Protein AF-A0A838XJR3-F1 (afdb_monomer)

Solvent-accessible surface area (backbone atoms only — not comparable to full-atom values): 23072 Å² total; per-residue (Å²): 114,69,68,62,53,49,51,56,49,50,52,53,49,47,53,49,34,40,74,70,65,77,40,53,71,65,58,50,49,52,52,51,50,51,53,51,59,54,58,69,68,46,88,47,68,71,55,56,51,46,55,52,48,52,51,52,49,51,52,50,52,51,52,55,49,60,77,45,46,90,81,51,55,71,67,56,50,54,53,48,44,55,50,50,34,50,50,31,42,47,50,14,50,56,31,42,75,70,66,37,57,68,63,13,27,53,31,40,28,49,20,41,49,47,43,50,51,38,54,56,49,50,36,62,76,69,67,51,78,92,51,63,43,64,49,20,49,52,42,15,53,53,16,40,50,51,12,68,78,67,59,22,47,53,17,38,33,53,14,32,51,25,54,50,64,22,64,87,57,70,69,74,47,93,85,44,47,69,60,56,49,53,51,51,51,50,53,48,51,54,50,44,56,44,31,20,51,46,55,41,72,66,29,43,51,35,44,51,52,37,52,52,48,55,51,49,49,53,42,60,69,51,31,60,89,53,91,55,67,47,66,56,44,34,34,51,21,18,49,13,28,25,27,27,39,46,10,48,42,52,46,66,42,76,80,71,58,80,84,54,85,65,47,67,21,41,49,62,46,16,49,47,33,22,53,52,9,54,53,41,26,49,50,36,32,50,54,39,48,48,45,50,71,73,67,63,54,78,71,49,64,75,82,46,76,64,52,53,57,39,37,41,67,39,52,54,32,38,48,50,22,51,51,38,37,52,52,38,71,72,46,82,95,61,42,67,67,43,44,51,51,40,50,37,38,54,43,31,40,47,39,29,57,40,42,34,64,48,30,67,46,55,70,59,43,51,52,38,34,51,52,25,19,50,39,38,19,50,49,11,61,75,71,70,36,63,69,40,27,50,50,16,50,51,50,41,53,51,50,54,52,54,53,53,60,71,39,74,80,44,80,68,62,44,55,54,50,54,49,54,54,48,52,52,49,52,52,53,49,51,53,51,52,53,52,52,52,52,51,56,52,52,55,59,51,63,77,73,109

Nearest PDB structures (foldseek):
  6w2v-assembly1_A  TM=3.660E-01  e=8.888E+00  synthetic construct
  7a0g-assembly1_GGG  TM=1.395E-01  e=2.008E+00  Serratia marcescens
  7a0g-assembly1_EEE  TM=1.435E-01  e=2.913E+00  Serratia marcescens
  7p3r-assembly1_D  TM=1.317E-01  e=8.183E+00  Vibrio cholerae O1 biovar El Tor str. N16961

Mean predicted aligned error: 11.03 Å

Secondary structure (DSSP, 8-state):
-HHHHHHHHHHHHHHHHHHTTSS-HHHHHHHHHHHHHHHTTS--HHHHHHHHHHHHHHHHHHHHHHHTGGGS-HHHHHHHHHHHHHHHHHHHHHHHHTT-HHHHHHHHHHHHHHHHHHHHHHHHHHT----HHHHHHHHHHHHHHHHHHHT-HHHHHHHHHHHHHHGGG---HHHHHHHHHHHHHHHHHHHHHHHHHS--HHHHHHHHHHHHHHHHHHHHHHSTTS--SHHHHHHHHHHHHHHHHHHHHHHTTTTT-S--GGGTTHHHHHHHHHHHHHHHHHHHHHHHHHHHHHT---S-----HHHHHHTHHHHHHHHHHHHHHHHHHH--S-HHHHHHHHHHHHHHHHHHHHHHH-TT-HHHHHHHHHHHHHHHHHHHHHTT-HHHHHHHHHHHHHHHHHHHHHGGG-HHHHHHHHHHHHHHHHHHHHHHHHHHHHHHHHHHHHTT-

pLDDT: mean 84.56, std 12.99, range [36.94, 98.19]

InterPro domains:
  IPR018677 Domain of unknown function DUF2157 [PF09925] (16-155)

Structure (mmCIF, N/CA/C/O backbone):
data_AF-A0A838XJR3-F1
#
_entry.id   AF-A0A838XJR3-F1
#
loop_
_atom_site.group_PDB
_atom_site.id
_atom_site.type_symbol
_atom_site.label_atom_id
_atom_site.label_alt_id
_atom_site.label_comp_id
_atom_site.label_asym_id
_atom_site.label_entity_id
_atom_site.label_seq_id
_atom_site.pdbx_PDB_ins_code
_atom_site.Cartn_x
_atom_site.Cartn_y
_atom_site.Cartn_z
_atom_site.occupancy
_atom_site.B_iso_or_equiv
_atom_site.auth_seq_id
_atom_site.auth_comp_id
_atom_site.auth_asym_id
_atom_site.auth_atom_id
_atom_site.pdbx_PDB_model_num
ATOM 1 N N . MET A 1 1 ? -3.666 -11.624 17.899 1.00 36.94 1 MET A N 1
ATOM 2 C CA . MET A 1 1 ? -2.707 -11.436 19.018 1.00 36.94 1 MET A CA 1
ATOM 3 C C . MET A 1 1 ? -3.009 -10.204 19.885 1.00 36.94 1 MET A C 1
ATOM 5 O O . MET A 1 1 ? -2.993 -10.334 21.103 1.00 36.94 1 MET A O 1
ATOM 9 N N . PHE A 1 2 ? -3.306 -9.028 19.306 1.00 38.53 2 PHE A N 1
ATOM 10 C CA . PHE A 1 2 ? -3.607 -7.801 20.072 1.00 38.53 2 PHE A CA 1
ATOM 11 C C . PHE A 1 2 ? -4.893 -7.871 20.916 1.00 38.53 2 PHE A C 1
ATOM 13 O O . PHE A 1 2 ? -4.877 -7.442 22.066 1.00 38.53 2 PHE A O 1
ATOM 20 N N . GLU A 1 3 ? -5.965 -8.481 20.402 1.00 59.50 3 GLU A N 1
ATOM 21 C CA . GLU A 1 3 ? -7.228 -8.657 21.144 1.00 59.50 3 GLU A CA 1
ATOM 22 C C . GLU A 1 3 ? -7.059 -9.477 22.427 1.00 59.50 3 GLU A C 1
ATOM 24 O O . GLU A 1 3 ? -7.607 -9.136 23.470 1.00 59.50 3 GLU A O 1
ATOM 29 N N . THR A 1 4 ? -6.248 -10.534 22.381 1.00 62.38 4 THR A N 1
ATOM 30 C CA . THR A 1 4 ? -6.042 -11.435 23.520 1.00 62.38 4 THR A CA 1
ATOM 31 C C . THR A 1 4 ? -5.264 -10.751 24.646 1.00 62.38 4 THR A C 1
ATOM 33 O O . THR A 1 4 ? -5.582 -10.932 25.820 1.00 62.38 4 THR A O 1
ATOM 36 N N . ARG A 1 5 ? -4.262 -9.926 24.298 1.00 67.56 5 ARG A N 1
ATOM 37 C CA . ARG A 1 5 ? -3.519 -9.107 25.270 1.00 67.56 5 ARG A CA 1
ATOM 38 C C . ARG A 1 5 ? -4.373 -7.974 25.835 1.00 67.56 5 ARG A C 1
ATOM 40 O 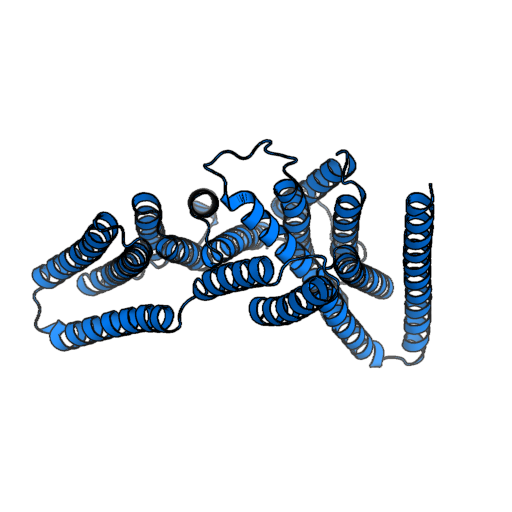O . ARG A 1 5 ? -4.323 -7.745 27.039 1.00 67.56 5 ARG A O 1
ATOM 47 N N . TYR A 1 6 ? -5.164 -7.304 24.996 1.00 77.06 6 TYR A N 1
ATOM 48 C CA . TYR A 1 6 ? -6.111 -6.283 25.446 1.00 77.06 6 TYR A CA 1
ATOM 49 C C . TYR A 1 6 ? -7.143 -6.871 26.413 1.00 77.06 6 TYR A C 1
ATOM 51 O O . TYR A 1 6 ? -7.341 -6.311 27.482 1.00 77.06 6 TYR A O 1
ATOM 59 N N . ARG A 1 7 ? -7.707 -8.048 26.109 1.00 76.69 7 ARG A N 1
ATOM 60 C CA . ARG A 1 7 ? -8.650 -8.755 26.988 1.00 76.69 7 ARG A CA 1
ATOM 61 C C . ARG A 1 7 ? -8.039 -9.102 28.343 1.00 76.69 7 ARG A C 1
ATOM 63 O O . ARG A 1 7 ? -8.648 -8.827 29.365 1.00 76.69 7 ARG A O 1
ATOM 70 N N . LYS A 1 8 ? -6.827 -9.664 28.370 1.00 81.25 8 LYS A N 1
ATOM 71 C CA . LYS A 1 8 ? -6.149 -9.945 29.646 1.00 81.25 8 LYS A CA 1
ATOM 72 C C . LYS A 1 8 ? -5.950 -8.672 30.465 1.00 81.25 8 LYS A C 1
ATOM 74 O O . LYS A 1 8 ? -6.229 -8.667 31.654 1.00 81.25 8 LYS A O 1
ATOM 79 N N . ARG A 1 9 ? -5.509 -7.591 29.817 1.00 84.31 9 ARG A N 1
ATOM 80 C CA . ARG A 1 9 ? -5.273 -6.309 30.485 1.00 84.31 9 ARG A CA 1
ATOM 81 C C . ARG A 1 9 ? -6.567 -5.683 31.007 1.00 84.31 9 ARG A C 1
ATOM 83 O O . ARG A 1 9 ? -6.592 -5.244 32.148 1.00 84.31 9 ARG A O 1
ATOM 90 N N . ILE A 1 10 ? -7.637 -5.701 30.211 1.00 88.25 10 ILE A N 1
ATOM 91 C CA . ILE A 1 10 ? -8.930 -5.132 30.599 1.00 88.25 10 ILE A CA 1
ATOM 92 C C . ILE A 1 10 ? -9.579 -5.931 31.734 1.00 88.25 10 ILE A C 1
ATOM 94 O O . ILE A 1 10 ? -10.237 -5.342 32.578 1.00 88.25 10 ILE A O 1
ATOM 98 N N . GLU A 1 11 ? -9.375 -7.250 31.805 1.00 88.38 11 GLU A N 1
ATOM 99 C CA . GLU A 1 11 ? -9.838 -8.043 32.949 1.00 88.38 11 GLU A CA 1
ATOM 100 C C . GLU A 1 11 ? -9.096 -7.674 34.233 1.00 88.38 11 GLU A C 1
ATOM 102 O O . GLU A 1 11 ? -9.737 -7.510 35.272 1.00 88.38 11 GLU A O 1
ATOM 107 N N . THR A 1 12 ? -7.774 -7.484 34.159 1.00 89.81 12 THR A N 1
ATOM 108 C CA . THR A 1 12 ? -6.981 -6.989 35.292 1.00 89.81 12 THR A CA 1
ATOM 109 C C . THR A 1 12 ? -7.429 -5.589 35.717 1.00 89.81 12 THR A C 1
ATOM 111 O O . THR A 1 12 ? -7.623 -5.348 36.907 1.00 89.81 12 THR A O 1
ATOM 114 N N . ASP A 1 13 ? -7.646 -4.682 34.760 1.00 92.38 13 ASP A N 1
ATOM 115 C CA . ASP A 1 13 ? -8.078 -3.309 35.035 1.00 92.38 13 ASP A CA 1
ATOM 116 C C . ASP A 1 13 ? -9.498 -3.268 35.625 1.00 92.38 13 ASP A C 1
ATOM 118 O O . ASP A 1 13 ? -9.721 -2.576 36.614 1.00 92.38 13 ASP A O 1
ATOM 122 N N . LEU A 1 14 ? -10.442 -4.063 35.104 1.00 92.44 14 LEU A N 1
ATOM 123 C CA . LEU A 1 14 ? -11.803 -4.170 35.646 1.00 92.44 14 LEU A CA 1
ATOM 124 C C . LEU A 1 14 ? -11.811 -4.733 37.072 1.00 92.44 14 LEU A C 1
ATOM 126 O O . LEU A 1 14 ? -12.573 -4.249 37.908 1.00 92.44 14 LEU A O 1
ATOM 130 N N . ALA A 1 15 ? -10.977 -5.735 37.366 1.00 89.69 15 ALA A N 1
ATOM 131 C CA . ALA A 1 15 ? -10.832 -6.268 38.719 1.00 89.69 15 ALA A CA 1
ATOM 132 C C . ALA A 1 15 ? -10.268 -5.210 39.679 1.00 89.69 15 ALA A C 1
ATOM 134 O O . ALA A 1 15 ? -10.821 -5.014 40.760 1.00 89.69 15 ALA A O 1
ATOM 135 N N . ARG A 1 16 ? -9.229 -4.477 39.254 1.00 94.62 16 ARG A N 1
ATOM 136 C CA . ARG A 1 16 ? -8.641 -3.386 40.038 1.00 94.62 16 ARG A CA 1
ATOM 137 C C . ARG A 1 16 ? -9.649 -2.266 40.298 1.00 94.62 16 ARG A C 1
ATOM 139 O O . ARG A 1 16 ? -9.849 -1.900 41.445 1.00 94.62 16 ARG A O 1
ATOM 146 N N . TRP A 1 17 ? -10.330 -1.767 39.267 1.00 95.88 17 TRP A N 1
ATOM 147 C CA . TRP A 1 17 ? -11.297 -0.671 39.402 1.00 95.88 17 TRP A CA 1
ATOM 148 C C . TRP A 1 17 ? -12.512 -1.042 40.253 1.00 95.88 17 TRP A C 1
ATOM 150 O O . TRP A 1 17 ? -13.038 -0.190 40.963 1.00 95.88 17 TRP A O 1
ATOM 160 N N . THR A 1 18 ? -12.941 -2.308 40.212 1.00 94.19 18 THR A N 1
ATOM 161 C CA . THR A 1 18 ? -13.999 -2.801 41.108 1.00 94.19 18 THR A CA 1
ATOM 162 C C . THR A 1 18 ? -13.492 -2.867 42.554 1.00 94.19 18 THR A C 1
ATOM 164 O O . THR A 1 18 ? -14.201 -2.454 43.465 1.00 94.19 18 THR A O 1
ATOM 167 N N . GLY A 1 19 ? -12.257 -3.338 42.774 1.00 88.69 19 GLY A N 1
ATOM 168 C CA . GLY A 1 19 ? -11.631 -3.392 44.102 1.00 88.69 19 GLY A CA 1
ATOM 169 C C . GLY A 1 19 ? -11.331 -2.016 44.711 1.00 88.69 19 GLY A C 1
ATOM 170 O O . GLY A 1 19 ? -11.408 -1.856 45.923 1.00 88.69 19 GLY A O 1
ATOM 171 N N . GLU A 1 20 ? -11.047 -1.016 43.876 1.00 93.31 20 GLU A N 1
ATOM 172 C CA . GLU A 1 20 ? -10.845 0.387 44.269 1.00 93.31 20 GLU A CA 1
ATOM 173 C C . GLU A 1 20 ? -12.168 1.165 44.432 1.00 93.31 20 GLU A C 1
ATOM 175 O O . GLU A 1 20 ? -12.148 2.339 44.791 1.00 93.31 20 GLU A O 1
ATOM 180 N N . GLY A 1 21 ? -13.323 0.545 44.156 1.00 89.00 21 GLY A N 1
ATOM 181 C CA . GLY A 1 21 ? -14.638 1.191 44.252 1.00 89.00 21 GLY A CA 1
ATOM 182 C C . GLY A 1 21 ? -14.925 2.236 43.165 1.00 89.00 21 GLY A C 1
ATOM 183 O O . GLY A 1 21 ? -15.916 2.955 43.257 1.00 89.00 21 GLY A O 1
ATOM 184 N N . LEU A 1 22 ? -14.092 2.317 42.122 1.00 89.31 22 LEU A N 1
ATOM 185 C CA . LEU A 1 22 ? -14.249 3.260 41.007 1.00 89.31 22 LEU A CA 1
ATOM 186 C C . LEU A 1 22 ? -15.432 2.901 40.096 1.00 89.31 22 LEU A C 1
ATOM 188 O O . LEU A 1 22 ? -15.993 3.771 39.434 1.00 89.31 22 LEU A O 1
ATOM 192 N N . ILE A 1 23 ? -15.801 1.618 40.046 1.00 93.75 23 ILE A N 1
ATOM 193 C CA . ILE A 1 23 ? -16.963 1.108 39.310 1.00 93.75 23 ILE A CA 1
ATOM 194 C C . ILE A 1 23 ? -17.694 0.050 40.140 1.00 93.75 23 ILE A C 1
ATOM 196 O O . ILE A 1 23 ? -17.076 -0.696 40.899 1.00 93.75 23 ILE A O 1
ATOM 200 N N . SER A 1 24 ? -19.014 -0.056 39.965 1.00 91.50 24 SER A N 1
ATOM 201 C CA . SER A 1 24 ? -19.802 -1.123 40.588 1.00 91.50 24 SER A CA 1
ATOM 202 C C . SER A 1 24 ? -19.539 -2.479 39.920 1.00 91.50 24 SER A C 1
ATOM 204 O O . SER A 1 24 ? -19.186 -2.560 38.737 1.00 91.50 24 SER A O 1
ATOM 206 N N . ALA A 1 25 ? -19.769 -3.567 40.664 1.00 87.94 25 ALA A N 1
ATOM 207 C CA . ALA A 1 25 ? -19.683 -4.929 40.130 1.00 87.94 25 ALA A CA 1
ATOM 208 C C . ALA A 1 25 ? -20.642 -5.154 38.942 1.00 87.94 25 ALA A C 1
ATOM 210 O O . ALA A 1 25 ? -20.312 -5.883 38.006 1.00 87.94 25 ALA A O 1
ATOM 211 N N . GLU A 1 26 ? -21.791 -4.474 38.950 1.00 88.12 26 GLU A N 1
ATOM 212 C CA . GLU A 1 26 ? -22.778 -4.486 37.869 1.00 88.12 26 GLU A CA 1
ATOM 213 C C . GLU A 1 26 ? -22.238 -3.817 36.593 1.00 88.12 26 GLU A C 1
ATOM 215 O O . GLU A 1 26 ? -22.240 -4.433 35.526 1.00 88.12 26 GLU A O 1
ATOM 220 N N . THR A 1 27 ? -21.660 -2.615 36.701 1.00 86.38 27 THR A N 1
ATOM 221 C CA . THR A 1 27 ? -21.024 -1.913 35.571 1.00 86.38 27 THR A CA 1
ATOM 222 C C . THR A 1 27 ? -19.849 -2.711 35.004 1.00 86.38 27 THR A C 1
ATOM 224 O O . THR A 1 27 ? -19.691 -2.817 33.786 1.00 86.38 27 THR A O 1
ATOM 227 N N . ALA A 1 28 ? -19.048 -3.341 35.868 1.00 88.81 28 ALA A N 1
ATOM 228 C CA . ALA A 1 28 ? -17.984 -4.241 35.437 1.00 88.81 28 ALA A CA 1
ATOM 229 C C . ALA A 1 28 ? -18.536 -5.473 34.692 1.00 88.81 28 ALA A C 1
ATOM 231 O O . ALA A 1 28 ? -17.913 -5.955 33.745 1.00 88.81 28 ALA A O 1
ATOM 232 N N . GLY A 1 29 ? -19.704 -5.986 35.091 1.00 86.75 29 GLY A N 1
ATOM 233 C CA . GLY A 1 29 ? -20.430 -7.046 34.386 1.00 86.75 29 GLY A CA 1
ATOM 234 C C . GLY A 1 29 ? -20.881 -6.625 32.984 1.00 86.75 29 GLY A C 1
ATOM 235 O O . GLY A 1 29 ? -20.606 -7.334 32.015 1.00 86.75 29 GLY A O 1
ATOM 236 N N . LEU A 1 30 ? -21.485 -5.440 32.857 1.00 86.06 30 LEU A N 1
ATOM 237 C CA . LEU A 1 30 ? -21.932 -4.882 31.574 1.00 86.06 30 LEU A CA 1
ATOM 238 C C . LEU A 1 30 ? -20.766 -4.641 30.605 1.00 86.06 30 LEU A C 1
ATOM 240 O O . LEU A 1 30 ? -20.852 -5.001 29.432 1.00 86.06 30 LEU A O 1
ATOM 244 N N . LEU A 1 31 ? -19.644 -4.105 31.095 1.00 85.38 31 LEU A N 1
ATOM 245 C CA . LEU A 1 31 ? -18.438 -3.902 30.287 1.00 85.38 31 LEU A CA 1
ATOM 246 C C . LEU A 1 31 ? -17.822 -5.231 29.829 1.00 85.38 31 LEU A C 1
ATOM 248 O O . LEU A 1 31 ? -17.419 -5.348 28.672 1.00 85.38 31 LEU A O 1
ATOM 252 N N . ARG A 1 32 ? -17.793 -6.264 30.687 1.00 85.94 32 ARG A N 1
ATOM 253 C CA . ARG A 1 32 ? -17.366 -7.615 30.270 1.00 85.94 32 ARG A CA 1
ATOM 254 C C . ARG A 1 32 ? -18.269 -8.172 29.173 1.00 85.94 32 ARG A C 1
ATOM 256 O O . ARG A 1 32 ? -17.753 -8.754 28.220 1.00 85.94 32 ARG A O 1
ATOM 263 N N . ALA A 1 33 ? -19.582 -7.980 29.287 1.00 81.25 33 ALA A N 1
ATOM 264 C CA . ALA A 1 33 ? -20.545 -8.427 28.287 1.00 81.25 33 ALA A CA 1
ATOM 265 C C . ALA A 1 33 ? -20.381 -7.686 26.945 1.00 81.25 33 ALA A C 1
ATOM 267 O O . ALA A 1 33 ? -20.348 -8.340 25.905 1.00 81.25 33 ALA A O 1
ATOM 268 N N . ASP A 1 34 ? -20.187 -6.362 26.949 1.00 80.75 34 ASP A N 1
ATOM 269 C CA . ASP A 1 34 ? -19.906 -5.573 25.735 1.00 80.75 34 ASP A CA 1
ATOM 270 C C . ASP A 1 34 ? -18.593 -6.016 25.067 1.00 80.75 34 ASP A C 1
ATOM 272 O O . ASP A 1 34 ? -18.556 -6.286 23.866 1.00 80.75 34 ASP A O 1
ATOM 276 N N . ILE A 1 35 ? -17.521 -6.200 25.845 1.00 77.81 35 ILE A N 1
ATOM 277 C CA . ILE A 1 35 ? -16.223 -6.658 25.327 1.00 77.81 35 ILE A CA 1
ATOM 278 C C . ILE A 1 35 ? -16.320 -8.089 24.780 1.00 77.81 35 ILE A C 1
ATOM 280 O O . ILE A 1 35 ? -15.753 -8.384 23.727 1.00 77.81 35 ILE A O 1
ATOM 284 N N . ALA A 1 36 ? -17.049 -8.987 25.448 1.00 69.62 36 ALA A N 1
ATOM 285 C CA . ALA A 1 36 ? -17.300 -10.341 24.955 1.00 69.62 36 ALA A CA 1
ATOM 286 C C . ALA A 1 36 ? -18.170 -10.349 23.682 1.00 69.62 36 ALA A C 1
ATOM 288 O O . ALA A 1 36 ? -17.902 -11.125 22.757 1.00 69.62 36 ALA A O 1
ATOM 289 N N . GLY A 1 37 ? -19.158 -9.454 23.599 1.00 62.47 37 GLY A N 1
ATOM 290 C CA . GLY A 1 37 ? -19.988 -9.234 22.413 1.00 62.47 37 GLY A CA 1
ATOM 291 C C . GLY A 1 37 ? -19.192 -8.693 21.222 1.00 62.47 37 GLY A C 1
ATOM 292 O O . GLY A 1 37 ? -19.398 -9.121 20.088 1.00 62.47 37 GLY A O 1
ATOM 293 N N . ARG A 1 38 ? -18.208 -7.821 21.467 1.00 59.06 38 ARG A N 1
ATOM 294 C CA . ARG A 1 38 ? -17.286 -7.319 20.433 1.00 59.06 38 ARG A CA 1
ATOM 295 C C . ARG A 1 38 ? -16.238 -8.355 20.024 1.00 59.06 38 ARG A C 1
ATOM 297 O O . ARG A 1 38 ? -15.957 -8.487 18.840 1.00 59.06 38 ARG A O 1
ATOM 304 N N . ALA A 1 39 ? -15.720 -9.149 20.962 1.00 52.44 39 ALA A N 1
ATOM 305 C CA . ALA A 1 39 ? -14.754 -10.216 20.675 1.00 52.44 39 ALA A CA 1
ATOM 306 C C . ALA A 1 39 ? -15.364 -11.367 19.850 1.00 52.44 39 ALA A C 1
ATOM 308 O O . ALA A 1 39 ? -14.683 -11.999 19.046 1.00 52.44 39 ALA A O 1
ATOM 309 N N . THR A 1 40 ? -16.669 -11.624 19.987 1.00 48.75 40 THR A N 1
ATOM 310 C CA . THR A 1 40 ? -17.400 -12.583 19.135 1.00 48.75 40 THR A CA 1
ATOM 311 C C . THR A 1 40 ? -17.697 -12.058 17.723 1.00 48.75 40 THR A C 1
ATOM 313 O O . THR A 1 40 ? -18.228 -12.818 16.901 1.00 48.75 40 THR A O 1
ATOM 316 N N . ALA A 1 41 ? -17.329 -10.803 17.425 1.00 47.53 41 ALA A N 1
ATOM 317 C CA . ALA A 1 41 ? -17.289 -10.222 16.082 1.00 47.53 41 ALA A CA 1
ATOM 318 C C . ALA A 1 41 ? -15.912 -10.364 15.396 1.00 47.53 41 ALA A C 1
ATOM 320 O O . ALA A 1 41 ? -15.783 -10.029 14.217 1.00 47.53 41 ALA A O 1
ATOM 321 N N . GLY A 1 42 ? -14.898 -10.904 16.088 1.00 51.16 42 GLY A N 1
ATOM 322 C CA . GLY A 1 42 ? -13.705 -11.454 15.446 1.00 51.16 42 GLY A CA 1
ATOM 323 C C . GLY A 1 42 ? -14.091 -12.614 14.523 1.00 51.16 42 GLY A C 1
ATOM 324 O O . GLY A 1 42 ? -15.035 -13.351 14.813 1.00 51.16 42 GLY A O 1
ATOM 325 N N . MET A 1 43 ? -13.399 -12.747 13.386 1.00 52.12 43 MET A N 1
ATOM 326 C CA . MET A 1 43 ? -13.689 -13.737 12.338 1.00 52.12 43 MET A CA 1
ATOM 327 C C . MET A 1 43 ? -13.892 -15.130 12.950 1.00 52.12 43 MET A C 1
ATOM 329 O O . MET A 1 43 ? -12.942 -15.778 13.386 1.00 52.12 43 MET A O 1
ATOM 333 N N . ARG A 1 44 ? -15.154 -15.567 13.039 1.00 63.12 44 ARG A N 1
ATOM 334 C CA . ARG A 1 44 ? -15.515 -16.836 13.677 1.00 63.12 44 ARG A CA 1
ATOM 335 C C . ARG A 1 44 ? -14.869 -17.951 12.857 1.00 63.12 44 ARG A C 1
ATOM 337 O O . ARG A 1 44 ? -15.011 -17.948 11.646 1.00 63.12 44 ARG A O 1
ATOM 344 N N . VAL A 1 45 ? -14.188 -18.915 13.470 1.00 60.34 45 VAL A N 1
ATOM 345 C CA . VAL A 1 45 ? -13.607 -20.073 12.752 1.00 60.34 45 VAL A CA 1
ATOM 346 C C . VAL A 1 45 ? -14.593 -20.719 11.749 1.00 60.34 45 VAL A C 1
ATOM 348 O O . VAL A 1 45 ? -14.186 -20.954 10.614 1.00 60.34 45 VAL A O 1
ATOM 351 N N . PRO A 1 46 ? -15.900 -20.879 12.060 1.00 69.00 46 PRO A N 1
ATOM 352 C CA . PRO A 1 46 ? -16.913 -21.299 11.082 1.00 69.00 46 PRO A CA 1
ATOM 353 C C . PRO A 1 46 ? -17.004 -20.438 9.813 1.00 69.00 46 PRO A C 1
ATOM 355 O O . PRO A 1 46 ? -17.333 -20.934 8.746 1.00 69.00 46 PRO A O 1
ATOM 358 N N . MET A 1 47 ? -16.713 -19.145 9.919 1.00 60.66 47 MET A N 1
ATOM 359 C CA . MET A 1 47 ? -16.693 -18.176 8.825 1.00 60.66 47 MET A CA 1
ATOM 360 C C . MET A 1 47 ? -15.512 -18.420 7.878 1.00 60.66 47 MET A C 1
ATOM 362 O O . MET A 1 47 ? -15.687 -18.415 6.662 1.00 60.66 47 MET A O 1
ATOM 366 N N . LEU A 1 48 ? -14.325 -18.680 8.442 1.00 64.81 48 LEU A N 1
ATOM 367 C CA . LEU A 1 48 ? -13.129 -19.038 7.677 1.00 64.81 48 LEU A CA 1
ATOM 368 C C . LEU A 1 48 ? -13.317 -20.400 6.998 1.00 64.81 48 LEU A C 1
ATOM 370 O O . LEU A 1 48 ? -13.065 -20.538 5.807 1.00 64.81 48 LEU A O 1
ATOM 374 N N . LEU A 1 49 ? -13.842 -21.378 7.742 1.00 72.12 49 LEU A N 1
ATOM 375 C CA . LEU A 1 49 ? -14.195 -22.696 7.216 1.00 72.12 49 LEU A CA 1
ATOM 376 C C . LEU A 1 49 ? -15.282 -22.609 6.139 1.00 72.12 49 LEU A C 1
ATOM 378 O O . LEU A 1 49 ? -15.218 -23.345 5.165 1.00 72.12 49 LEU A O 1
ATOM 382 N N . GLY A 1 50 ? -16.235 -21.683 6.268 1.00 70.19 50 GLY A N 1
ATOM 383 C CA . GLY A 1 50 ? -17.235 -21.401 5.242 1.00 70.19 50 GLY A CA 1
ATOM 384 C C . GLY A 1 50 ? -16.615 -20.850 3.958 1.00 70.19 50 GLY A C 1
ATOM 385 O O . GLY A 1 50 ? -16.919 -21.349 2.880 1.00 70.19 50 GLY A O 1
ATOM 386 N N . ALA A 1 51 ? -15.705 -19.875 4.056 1.00 66.00 51 ALA A N 1
ATOM 387 C CA . ALA A 1 51 ? -14.988 -19.342 2.894 1.00 66.00 51 ALA A CA 1
ATOM 388 C C . ALA A 1 51 ? -14.116 -20.413 2.211 1.00 66.00 51 ALA A C 1
ATOM 390 O O . ALA A 1 51 ? -14.151 -20.550 0.991 1.00 66.00 51 ALA A O 1
ATOM 391 N N . ILE A 1 52 ? -13.393 -21.218 2.995 1.00 72.25 52 ILE A N 1
ATOM 392 C CA . ILE A 1 52 ? -12.608 -22.356 2.492 1.00 72.25 52 ILE A CA 1
ATOM 393 C C . ILE A 1 52 ? -13.525 -23.409 1.851 1.00 72.25 52 ILE A C 1
ATOM 395 O O . ILE A 1 52 ? -13.231 -23.907 0.769 1.00 72.25 52 ILE A O 1
ATOM 399 N N . GLY A 1 53 ? -14.663 -23.716 2.475 1.00 77.19 53 GLY A N 1
ATOM 400 C CA . GLY A 1 53 ? -15.654 -24.652 1.947 1.00 77.19 53 GLY A CA 1
ATOM 401 C C . GLY A 1 53 ? -16.234 -24.198 0.609 1.00 77.19 53 GLY A C 1
ATOM 402 O O . GLY A 1 53 ? -16.410 -25.014 -0.289 1.00 77.19 53 GLY A O 1
ATOM 403 N N . VAL A 1 54 ? -16.456 -22.893 0.434 1.00 71.38 54 VAL A N 1
ATOM 404 C CA . VAL A 1 54 ? -16.880 -22.302 -0.843 1.00 71.38 54 VAL A CA 1
ATOM 405 C C . VAL A 1 54 ? -15.804 -22.464 -1.924 1.00 71.38 54 VAL A C 1
ATOM 407 O O . VAL A 1 54 ? -16.139 -22.790 -3.061 1.00 71.38 54 VAL A O 1
ATOM 410 N N . ILE A 1 55 ? -14.520 -22.311 -1.578 1.00 69.06 55 ILE A N 1
ATOM 411 C CA . ILE A 1 55 ? -13.405 -22.576 -2.502 1.00 69.06 55 ILE A CA 1
ATOM 412 C C . ILE A 1 55 ? -13.375 -24.059 -2.895 1.00 69.06 55 ILE A C 1
ATOM 414 O O . ILE A 1 55 ? -13.316 -24.370 -4.081 1.00 69.06 55 ILE A O 1
ATOM 418 N N . PHE A 1 56 ? -13.480 -24.985 -1.937 1.00 77.69 56 PHE A N 1
ATOM 419 C CA . PHE A 1 56 ? -13.525 -26.417 -2.252 1.00 77.69 56 PHE A CA 1
ATOM 420 C C . PHE A 1 56 ? -14.743 -26.803 -3.094 1.00 77.69 56 PHE A C 1
ATOM 422 O O . PHE A 1 56 ? -14.617 -27.628 -3.996 1.00 77.69 56 PHE A O 1
ATOM 429 N N . LEU A 1 57 ? -15.904 -26.189 -2.851 1.00 74.81 57 LEU A N 1
ATOM 430 C CA . LEU A 1 57 ? -17.097 -26.408 -3.664 1.00 74.81 57 LEU A CA 1
ATOM 431 C C . LEU A 1 57 ? -16.897 -25.899 -5.100 1.00 74.81 57 LEU A C 1
ATOM 433 O O . LEU A 1 57 ? -17.224 -26.623 -6.037 1.00 74.81 57 LEU A O 1
ATOM 437 N N . ALA A 1 58 ? -16.307 -24.708 -5.285 1.00 68.94 58 ALA A N 1
ATOM 438 C CA . ALA A 1 58 ? -15.903 -24.219 -6.609 1.00 68.94 58 ALA A CA 1
ATOM 439 C C . ALA A 1 58 ? -14.973 -25.215 -7.313 1.00 68.94 58 ALA A C 1
ATOM 441 O O . ALA A 1 58 ? -15.230 -25.588 -8.456 1.00 68.94 58 ALA A O 1
ATOM 442 N N . LEU A 1 59 ? -13.919 -25.667 -6.625 1.00 73.12 59 LEU A N 1
ATOM 443 C CA . LEU A 1 59 ? -12.949 -26.616 -7.174 1.00 73.12 59 LEU A CA 1
ATOM 444 C C . LEU A 1 59 ? -13.601 -27.955 -7.540 1.00 73.12 59 LEU A C 1
ATOM 446 O O . LEU A 1 59 ? -13.299 -28.507 -8.592 1.00 73.12 59 LEU A O 1
ATOM 450 N N . SER A 1 60 ? -14.510 -28.469 -6.709 1.00 76.81 60 SER A N 1
ATOM 451 C CA . SER A 1 60 ? -15.235 -29.714 -6.977 1.00 76.81 60 SER A CA 1
ATOM 452 C C . SER A 1 60 ? -16.128 -29.603 -8.214 1.00 76.81 60 SER A C 1
ATOM 454 O O . SER A 1 60 ? -16.089 -30.486 -9.070 1.00 76.81 60 SER A O 1
ATOM 456 N N . ILE A 1 61 ? -16.883 -28.505 -8.349 1.00 73.31 61 ILE A N 1
ATOM 457 C CA . ILE A 1 61 ? -17.710 -28.247 -9.536 1.00 73.31 61 ILE A CA 1
ATOM 458 C C . ILE A 1 61 ? -16.822 -28.139 -10.781 1.00 73.31 61 ILE A C 1
ATOM 460 O O . ILE A 1 61 ? -17.122 -28.761 -11.798 1.00 73.31 61 ILE A O 1
ATOM 464 N N . ALA A 1 62 ? -15.710 -27.403 -10.695 1.00 71.56 62 ALA A N 1
ATOM 465 C CA . ALA A 1 62 ? -14.762 -27.268 -11.796 1.00 71.56 62 ALA A CA 1
ATOM 466 C C . ALA A 1 62 ? -14.173 -28.626 -12.212 1.00 71.56 62 ALA A C 1
ATOM 468 O O . ALA A 1 62 ? -14.143 -28.933 -13.401 1.00 71.56 62 ALA A O 1
ATOM 469 N N . ALA A 1 63 ? -13.778 -29.468 -11.252 1.00 75.56 63 ALA A N 1
ATOM 470 C CA . ALA A 1 63 ? -13.257 -30.807 -11.517 1.00 75.56 63 ALA A CA 1
ATOM 471 C C . ALA A 1 63 ? -14.306 -31.728 -12.165 1.00 75.56 63 ALA A C 1
ATOM 473 O O . ALA A 1 63 ? -13.989 -32.447 -13.110 1.00 75.56 63 ALA A O 1
ATOM 474 N N . PHE A 1 64 ? -15.563 -31.679 -11.712 1.00 75.19 64 PHE A N 1
ATOM 475 C CA . PHE A 1 64 ? -16.659 -32.440 -12.320 1.00 75.19 64 PHE A CA 1
ATOM 476 C C . PHE A 1 64 ? -16.930 -32.002 -13.767 1.00 75.19 64 PHE A C 1
ATOM 478 O O . PHE A 1 64 ? -17.089 -32.843 -14.652 1.00 75.19 64 PHE A O 1
ATOM 485 N N . VAL A 1 65 ? -16.955 -30.690 -14.023 1.00 77.12 65 VAL A N 1
ATOM 486 C CA . VAL A 1 65 ? -17.115 -30.141 -15.378 1.00 77.12 65 VAL A CA 1
ATOM 487 C C . VAL A 1 65 ? -15.934 -30.532 -16.264 1.00 77.12 65 VAL A C 1
ATOM 489 O O . VAL A 1 65 ? -16.150 -30.948 -17.399 1.00 77.12 65 VAL A O 1
ATOM 492 N N . ALA A 1 66 ? -14.707 -30.456 -15.743 1.00 76.62 66 ALA A N 1
ATOM 493 C CA . ALA A 1 66 ? -13.500 -30.856 -16.459 1.00 76.62 66 ALA A CA 1
ATOM 494 C C . ALA A 1 66 ? -13.525 -32.346 -16.842 1.00 76.62 66 ALA A C 1
ATOM 496 O O . ALA A 1 66 ? -13.206 -32.687 -17.976 1.00 76.62 66 ALA A O 1
ATOM 497 N N . ALA A 1 67 ? -13.984 -33.226 -15.946 1.00 83.00 67 ALA A N 1
ATOM 498 C CA . ALA A 1 67 ? -14.102 -34.661 -16.219 1.00 83.00 67 ALA A CA 1
ATOM 499 C C . ALA A 1 67 ? -15.119 -34.998 -17.326 1.00 83.00 67 ALA A C 1
ATOM 501 O O . ALA A 1 67 ? -14.993 -36.025 -17.984 1.00 83.00 67 ALA A O 1
ATOM 502 N N . ASN A 1 68 ? -16.121 -34.141 -17.542 1.00 85.25 68 ASN A N 1
ATOM 503 C CA . ASN A 1 68 ? -17.149 -34.325 -18.570 1.00 85.25 68 ASN A CA 1
ATOM 504 C C . ASN A 1 68 ? -16.940 -33.407 -19.785 1.00 85.25 68 ASN A C 1
ATOM 506 O O . ASN A 1 68 ? -17.815 -33.311 -20.645 1.00 85.25 68 ASN A O 1
ATOM 510 N N . TRP A 1 69 ? -15.806 -32.706 -19.862 1.00 84.62 69 TRP A N 1
ATOM 511 C CA . TRP A 1 69 ? -15.620 -31.573 -20.765 1.00 84.62 69 TRP A CA 1
ATOM 512 C C . TRP A 1 69 ? -15.783 -31.933 -22.241 1.00 84.62 69 TRP A C 1
ATOM 514 O O . TRP A 1 69 ? -16.413 -31.181 -22.988 1.00 84.62 69 TRP A O 1
ATOM 524 N N . ASP A 1 70 ? -15.264 -33.082 -22.664 1.00 84.94 70 ASP A N 1
ATOM 525 C CA . ASP A 1 70 ? -15.297 -33.504 -24.068 1.00 84.94 70 ASP A CA 1
ATOM 526 C C . ASP A 1 70 ? -16.716 -33.842 -24.547 1.00 84.94 70 ASP A C 1
ATOM 528 O O . ASP A 1 70 ? -17.038 -33.654 -25.719 1.00 84.94 70 ASP A O 1
ATOM 532 N N . GLY A 1 71 ? -17.601 -34.256 -23.633 1.00 86.81 71 GLY A N 1
ATOM 533 C CA . GLY A 1 71 ? -18.987 -34.614 -23.941 1.00 86.81 71 GLY A CA 1
ATOM 534 C C . GLY A 1 71 ? -19.952 -33.430 -24.067 1.00 86.81 71 GLY A C 1
ATOM 535 O O . GLY A 1 71 ? -21.099 -33.625 -24.467 1.00 86.81 71 GLY A O 1
ATOM 536 N N . ILE A 1 72 ? -19.538 -32.203 -23.722 1.00 87.12 72 ILE A N 1
ATOM 537 C CA . ILE A 1 72 ? -20.438 -31.038 -23.671 1.00 87.12 72 ILE A CA 1
ATOM 538 C C . ILE A 1 72 ? -20.331 -30.218 -24.974 1.00 87.12 72 ILE A C 1
ATOM 540 O O . ILE A 1 72 ? -19.253 -29.703 -25.290 1.00 87.12 72 ILE A O 1
ATOM 544 N N . PRO A 1 73 ? -21.436 -30.000 -25.718 1.00 92.00 73 PRO A N 1
ATOM 545 C CA . PRO A 1 73 ? -21.431 -29.144 -26.904 1.00 92.00 73 PRO A CA 1
ATOM 546 C C . PRO A 1 73 ? -21.001 -27.703 -26.595 1.00 92.00 73 PRO A C 1
ATOM 548 O O . PRO A 1 73 ? -21.323 -27.155 -25.541 1.00 92.00 73 PRO A O 1
ATOM 551 N N . ARG A 1 74 ? -20.344 -27.038 -27.555 1.00 90.38 74 ARG A N 1
ATOM 552 C CA . ARG A 1 74 ? -19.807 -25.667 -27.407 1.00 90.38 74 ARG A CA 1
ATOM 553 C C . ARG A 1 74 ? -20.828 -24.663 -26.853 1.00 90.38 74 ARG A C 1
ATOM 555 O O . ARG A 1 74 ? -20.524 -23.937 -25.910 1.00 90.38 74 ARG A O 1
ATOM 562 N N . VAL A 1 75 ? -22.036 -24.633 -27.420 1.00 93.31 75 VAL A N 1
ATOM 563 C CA . VAL A 1 75 ? -23.106 -23.712 -26.991 1.00 93.31 75 VAL A CA 1
ATOM 564 C C . VAL A 1 75 ? -23.548 -24.017 -25.559 1.00 93.31 75 VAL A C 1
ATOM 566 O O . VAL A 1 75 ? -23.739 -23.093 -24.775 1.00 93.31 75 VAL A O 1
ATOM 569 N N . ALA A 1 76 ? -23.638 -25.297 -25.186 1.00 91.12 76 ALA A N 1
ATOM 570 C CA . ALA A 1 76 ? -23.991 -25.702 -23.829 1.00 91.12 76 ALA A CA 1
ATOM 571 C C . ALA A 1 76 ? -22.911 -25.295 -22.812 1.00 91.12 76 ALA A C 1
ATOM 573 O O . ALA A 1 76 ? -23.258 -24.812 -21.736 1.00 91.12 76 ALA A O 1
ATOM 574 N N . LYS A 1 77 ? -21.617 -25.393 -23.166 1.00 90.44 77 LYS A N 1
ATOM 575 C CA . LYS A 1 77 ? -20.515 -24.866 -22.337 1.00 90.44 77 LYS A CA 1
ATOM 576 C C . LYS A 1 77 ? -20.682 -23.365 -22.093 1.00 90.44 77 LYS A C 1
ATOM 578 O O . LYS A 1 77 ? -20.647 -22.922 -20.949 1.00 90.44 77 LYS A O 1
ATOM 583 N N . LEU A 1 78 ? -20.915 -22.592 -23.156 1.00 92.62 78 LEU A N 1
ATOM 584 C CA . LEU A 1 78 ? -21.058 -21.137 -23.068 1.00 92.62 78 LEU A CA 1
ATOM 585 C C . LEU A 1 78 ? -22.291 -20.720 -22.249 1.00 92.62 78 LEU A C 1
ATOM 587 O O . LEU A 1 78 ? -22.181 -19.894 -21.345 1.00 92.62 78 LEU A O 1
ATOM 591 N N . VAL A 1 79 ? -23.452 -21.321 -22.523 1.00 94.44 79 VAL A N 1
ATOM 592 C CA . VAL A 1 79 ? -24.687 -21.078 -21.760 1.00 94.44 79 VAL A CA 1
ATOM 593 C C . VAL A 1 79 ? -24.504 -21.471 -20.295 1.00 94.44 79 VAL A C 1
ATOM 595 O O . VAL A 1 79 ? -24.925 -20.727 -19.414 1.00 94.44 79 VAL A O 1
ATOM 598 N N . GLY A 1 80 ? -23.829 -22.591 -20.021 1.00 91.12 80 GLY A N 1
ATOM 599 C CA . GLY A 1 80 ? -23.513 -23.038 -18.666 1.00 91.12 80 GLY A CA 1
ATOM 600 C C . GLY A 1 80 ? -22.652 -22.038 -17.892 1.00 91.12 80 GLY A C 1
ATOM 601 O O . GLY A 1 80 ? -22.954 -21.755 -16.735 1.00 91.12 80 GLY A O 1
ATOM 602 N N . ILE A 1 81 ? -21.639 -21.444 -18.534 1.00 91.56 81 ILE A N 1
ATOM 603 C CA . ILE A 1 81 ? -20.803 -20.394 -17.928 1.00 91.56 81 ILE A CA 1
ATOM 604 C C . ILE A 1 81 ? -21.658 -19.177 -17.548 1.00 91.56 81 ILE A C 1
ATOM 606 O O . ILE A 1 81 ? -21.639 -18.752 -16.392 1.00 91.56 81 ILE A O 1
ATOM 610 N N . PHE A 1 82 ? -22.453 -18.642 -18.481 1.00 94.31 82 PHE A N 1
ATOM 611 C CA . PHE A 1 82 ? -23.316 -17.490 -18.196 1.00 94.31 82 PHE A CA 1
ATOM 612 C C . PHE A 1 82 ? -24.367 -17.799 -17.124 1.00 94.31 82 PHE A C 1
ATOM 614 O O . PHE A 1 82 ? -24.585 -16.985 -16.225 1.00 94.31 82 PHE A O 1
ATOM 621 N N . ALA A 1 83 ? -24.979 -18.985 -17.173 1.00 95.19 83 ALA A N 1
ATOM 622 C CA . ALA A 1 83 ? -25.947 -19.430 -16.178 1.00 95.19 83 ALA A CA 1
ATOM 623 C C . ALA A 1 83 ? -25.313 -19.556 -14.785 1.00 95.19 83 ALA A C 1
ATOM 625 O O . ALA A 1 83 ? -25.916 -19.121 -13.807 1.00 95.19 83 ALA A O 1
ATOM 626 N N . ALA A 1 84 ? -24.090 -20.084 -14.682 1.00 91.50 84 ALA A N 1
ATOM 627 C CA . ALA A 1 84 ? -23.367 -20.189 -13.417 1.00 91.50 84 ALA A CA 1
ATOM 628 C C . ALA A 1 84 ? -23.042 -18.808 -12.826 1.00 91.50 84 ALA A C 1
ATOM 630 O O . ALA A 1 84 ? -23.276 -18.579 -11.637 1.00 91.50 84 ALA A O 1
ATOM 631 N N . ILE A 1 85 ? -22.569 -17.867 -13.652 1.00 93.19 85 ILE A N 1
ATOM 632 C CA . ILE A 1 85 ? -22.291 -16.486 -13.228 1.00 93.19 85 ILE A CA 1
ATOM 633 C C . ILE A 1 85 ? -23.578 -15.807 -12.737 1.00 93.19 85 ILE A C 1
ATOM 635 O O . ILE A 1 85 ? -23.593 -15.230 -11.644 1.00 93.19 85 ILE A O 1
ATOM 639 N N . ALA A 1 86 ? -24.664 -15.915 -13.511 1.00 95.94 86 ALA A N 1
ATOM 640 C CA . ALA A 1 86 ? -25.962 -15.336 -13.177 1.00 95.94 86 ALA A CA 1
ATOM 641 C C . ALA A 1 86 ? -26.559 -15.955 -11.905 1.00 95.94 86 ALA A C 1
ATOM 643 O O . ALA A 1 86 ? -27.037 -15.227 -11.037 1.00 95.94 86 ALA A O 1
ATOM 644 N N . ALA A 1 87 ? -26.484 -17.279 -11.747 1.00 96.00 87 ALA A N 1
ATOM 645 C CA . ALA A 1 87 ? -26.959 -17.976 -10.556 1.00 96.00 87 ALA A CA 1
ATOM 646 C C . ALA A 1 87 ? -26.163 -17.574 -9.306 1.00 96.00 87 ALA A C 1
ATOM 648 O O . ALA A 1 87 ? -26.754 -17.331 -8.254 1.00 96.00 87 ALA A O 1
ATOM 649 N N . ALA A 1 88 ? -24.838 -17.443 -9.417 1.00 93.44 88 ALA A N 1
ATOM 650 C CA . ALA A 1 88 ? -23.988 -17.030 -8.307 1.00 93.44 88 ALA A CA 1
ATOM 651 C C . ALA A 1 88 ? -24.269 -15.576 -7.872 1.00 93.44 88 ALA A C 1
ATOM 653 O O . ALA A 1 88 ? -24.447 -15.316 -6.679 1.00 93.44 88 ALA A O 1
ATOM 654 N N . HIS A 1 89 ? -24.401 -14.641 -8.822 1.00 94.19 89 HIS A N 1
ATOM 655 C CA . HIS A 1 89 ? -24.797 -13.255 -8.524 1.00 94.19 89 HIS A CA 1
ATOM 656 C C . HIS A 1 89 ? -26.241 -13.173 -7.999 1.00 94.19 89 HIS A C 1
ATOM 658 O O . HIS A 1 89 ? -26.521 -12.422 -7.064 1.00 94.19 89 HIS A O 1
ATOM 664 N N . GLY A 1 90 ? -27.155 -13.982 -8.541 1.00 96.44 90 GLY A N 1
ATOM 665 C CA . GLY A 1 90 ? -28.537 -14.087 -8.075 1.00 96.44 90 GLY A CA 1
ATOM 666 C C . GLY A 1 90 ? -28.624 -14.579 -6.630 1.00 96.44 90 GLY A C 1
ATOM 667 O O . GLY A 1 90 ? -29.341 -13.989 -5.822 1.00 96.44 90 GLY A O 1
ATOM 668 N N . LEU A 1 91 ? -27.835 -15.594 -6.263 1.00 95.00 91 LEU A N 1
ATOM 669 C CA . LEU A 1 91 ? -27.721 -16.068 -4.883 1.00 95.00 91 LEU A CA 1
ATOM 670 C C . LEU A 1 91 ? -27.204 -14.962 -3.954 1.00 95.00 91 LEU A C 1
ATOM 672 O O . LEU A 1 91 ? -27.768 -14.762 -2.876 1.00 95.00 91 LEU A O 1
ATOM 676 N N . ALA A 1 92 ? -26.181 -14.213 -4.376 1.00 94.94 92 ALA A N 1
ATOM 677 C CA . ALA A 1 92 ? -25.684 -13.064 -3.621 1.00 94.94 92 ALA A CA 1
ATOM 678 C C . ALA A 1 92 ? -26.783 -12.006 -3.411 1.00 94.94 92 ALA A C 1
ATOM 680 O O . ALA A 1 92 ? -26.978 -11.533 -2.289 1.00 94.94 92 ALA A O 1
ATOM 681 N N . GLY A 1 93 ? -27.572 -11.712 -4.451 1.00 95.75 93 GLY A N 1
ATOM 682 C CA . GLY A 1 93 ? -28.725 -10.810 -4.389 1.00 95.75 93 GLY A CA 1
ATOM 683 C C . GLY A 1 93 ? -29.828 -11.286 -3.437 1.00 95.75 93 GLY A C 1
ATOM 684 O O . GLY A 1 93 ? -30.326 -10.501 -2.630 1.00 95.75 93 GLY A O 1
ATOM 685 N N . VAL A 1 94 ? -30.173 -12.579 -3.451 1.00 97.31 94 VAL A N 1
ATOM 686 C CA . VAL A 1 94 ? -31.155 -13.174 -2.521 1.00 97.31 94 VAL A CA 1
ATOM 687 C C . VAL A 1 94 ? -30.656 -13.131 -1.074 1.00 97.31 94 VAL A C 1
ATOM 689 O O . VAL A 1 94 ? -31.422 -12.874 -0.145 1.00 97.31 94 VAL A O 1
ATOM 692 N N . LEU A 1 95 ? -29.365 -13.373 -0.846 1.00 95.38 95 LEU A N 1
ATOM 693 C CA . LEU A 1 95 ? -28.772 -13.263 0.487 1.00 95.38 95 LEU A CA 1
ATOM 694 C C . LEU A 1 95 ? -28.762 -11.809 0.976 1.00 95.38 95 LEU A C 1
ATOM 696 O O . LEU A 1 95 ? -29.045 -11.559 2.152 1.00 95.38 95 LEU A O 1
ATOM 700 N N . ALA A 1 96 ? -28.495 -10.858 0.077 1.00 94.62 96 ALA A N 1
ATOM 701 C CA . ALA A 1 96 ? -28.534 -9.431 0.367 1.00 94.62 96 ALA A CA 1
ATOM 702 C C . ALA A 1 96 ? -29.954 -8.955 0.712 1.00 94.62 96 ALA A C 1
ATOM 704 O O . ALA A 1 96 ? -30.131 -8.282 1.728 1.00 94.62 96 ALA A O 1
ATOM 705 N N . SER A 1 97 ? -30.969 -9.358 -0.064 1.00 95.94 97 SER A N 1
ATOM 706 C CA . SER A 1 97 ? -32.373 -8.985 0.175 1.00 95.94 97 SER A CA 1
ATOM 707 C C . SER A 1 97 ? -32.926 -9.556 1.484 1.00 95.94 97 SER A C 1
ATOM 709 O O . SER A 1 97 ? -33.765 -8.934 2.129 1.00 95.94 97 SER A O 1
ATOM 711 N N . ARG A 1 98 ? -32.386 -10.691 1.948 1.00 95.44 98 ARG A N 1
ATOM 712 C CA . ARG A 1 98 ? -32.668 -11.273 3.274 1.00 95.44 98 ARG A CA 1
ATOM 713 C C . ARG A 1 98 ? -31.872 -10.629 4.418 1.00 95.44 98 ARG A C 1
ATOM 715 O O . ARG A 1 98 ? -31.869 -11.153 5.530 1.00 95.44 98 ARG A O 1
ATOM 722 N N . GLY A 1 99 ? -31.139 -9.545 4.160 1.00 91.69 99 GLY A N 1
ATOM 723 C CA . GLY A 1 99 ? -30.348 -8.825 5.160 1.00 91.69 99 GLY A CA 1
ATOM 724 C C . GLY A 1 99 ? -29.073 -9.546 5.619 1.00 91.69 99 GLY A C 1
ATOM 725 O O . GLY A 1 99 ? -28.398 -9.074 6.537 1.00 91.69 99 GLY A O 1
ATOM 726 N N . ARG A 1 100 ? -28.687 -10.667 4.990 1.00 90.38 100 ARG A N 1
ATOM 727 C CA . ARG A 1 100 ? -27.498 -11.456 5.363 1.00 90.38 100 ARG A CA 1
ATOM 728 C C . ARG A 1 100 ? -26.223 -10.860 4.754 1.00 90.38 100 ARG A C 1
ATOM 730 O O . ARG A 1 100 ? -25.572 -11.490 3.928 1.00 90.38 100 ARG A O 1
ATOM 737 N N . LYS A 1 101 ? -25.844 -9.653 5.191 1.00 87.50 101 LYS A N 1
ATOM 738 C CA . LYS A 1 101 ? -24.756 -8.837 4.603 1.00 87.50 101 LYS A CA 1
ATOM 739 C C . LYS A 1 101 ? -23.434 -9.585 4.398 1.00 87.50 101 LYS A C 1
ATOM 741 O O . LYS A 1 101 ? -22.830 -9.466 3.343 1.00 87.50 101 LYS A O 1
ATOM 746 N N . TRP A 1 102 ? -22.993 -10.365 5.387 1.00 85.69 102 TRP A N 1
ATOM 747 C CA . TRP A 1 102 ? -21.746 -11.129 5.265 1.00 85.69 102 TRP A CA 1
ATOM 748 C C . TRP A 1 102 ? -21.851 -12.270 4.244 1.00 85.69 102 TRP A C 1
ATOM 750 O O . TRP A 1 102 ? -20.965 -12.437 3.414 1.00 85.69 102 TRP A O 1
ATOM 760 N N . ALA A 1 103 ? -22.946 -13.034 4.278 1.00 88.00 103 ALA A N 1
ATOM 761 C CA . ALA A 1 103 ? -23.151 -14.126 3.331 1.00 88.00 103 ALA A CA 1
ATOM 762 C C . ALA A 1 103 ? -23.289 -13.594 1.897 1.00 88.00 103 ALA A C 1
ATOM 764 O O . ALA A 1 103 ? -22.787 -14.218 0.972 1.00 88.00 103 ALA A O 1
ATOM 765 N N . ALA A 1 104 ? -23.921 -12.428 1.729 1.00 92.56 104 ALA A N 1
ATOM 766 C CA . ALA A 1 104 ? -23.983 -11.727 0.454 1.00 92.56 104 ALA A CA 1
ATOM 767 C C . ALA A 1 104 ? -22.589 -11.310 -0.041 1.00 92.56 104 ALA A C 1
ATOM 769 O O . ALA A 1 104 ? -22.277 -11.563 -1.193 1.00 92.56 104 ALA A O 1
ATOM 770 N N . ASP A 1 105 ? -21.728 -10.754 0.822 1.00 91.44 105 ASP A N 1
ATOM 771 C CA . ASP A 1 105 ? -20.349 -10.379 0.461 1.00 91.44 105 ASP A CA 1
ATOM 772 C C . ASP A 1 105 ? -19.514 -11.587 0.000 1.00 91.44 105 ASP A C 1
ATOM 774 O O . ASP A 1 105 ? -18.857 -11.529 -1.037 1.00 91.44 105 ASP A O 1
ATOM 778 N N . VAL A 1 106 ? -19.588 -12.710 0.726 1.00 90.00 106 VAL A N 1
ATOM 779 C CA . VAL A 1 106 ? -18.902 -13.955 0.337 1.00 90.00 106 VAL A CA 1
ATOM 780 C C . VAL A 1 106 ? -19.480 -14.541 -0.946 1.00 90.00 106 VAL A C 1
ATOM 782 O O . VAL A 1 106 ? -18.720 -14.992 -1.800 1.00 90.00 106 VAL A O 1
ATOM 785 N N . ALA A 1 107 ? -20.803 -14.518 -1.109 1.00 91.69 107 ALA A N 1
ATOM 786 C CA . ALA A 1 107 ? -21.450 -14.980 -2.330 1.00 91.69 107 ALA A CA 1
ATOM 787 C C . ALA A 1 107 ? -21.081 -14.103 -3.535 1.00 91.69 107 ALA A C 1
ATOM 789 O O . ALA A 1 107 ? -20.804 -14.652 -4.595 1.00 91.69 107 ALA A O 1
ATOM 790 N N . THR A 1 108 ? -20.992 -12.775 -3.380 1.00 95.38 108 THR A N 1
ATOM 791 C CA . THR A 1 108 ? -20.486 -11.884 -4.434 1.00 95.38 108 THR A CA 1
ATOM 792 C C . THR A 1 108 ? -19.041 -12.223 -4.770 1.00 95.38 108 THR A C 1
ATOM 794 O O . THR A 1 108 ? -18.723 -12.388 -5.939 1.00 95.38 108 THR A O 1
ATOM 797 N N . MET A 1 109 ? -18.169 -12.381 -3.768 1.00 92.00 109 MET A N 1
ATOM 798 C CA . MET A 1 109 ? -16.770 -12.755 -3.994 1.00 92.00 109 MET A CA 1
ATOM 799 C C . MET A 1 109 ? -16.655 -14.081 -4.759 1.00 92.00 109 MET A C 1
ATOM 801 O O . MET A 1 109 ? -15.895 -14.175 -5.719 1.00 92.00 109 MET A O 1
ATOM 805 N N . PHE A 1 110 ? -17.438 -15.091 -4.374 1.00 90.00 110 PHE A N 1
ATOM 806 C CA . PHE A 1 110 ? -17.529 -16.356 -5.100 1.00 90.00 110 PHE A CA 1
ATOM 807 C C . PHE A 1 110 ? -18.005 -16.149 -6.536 1.00 90.00 110 PHE A C 1
ATOM 809 O O . PHE A 1 110 ? -17.410 -16.682 -7.464 1.00 90.00 110 PHE A O 1
ATOM 816 N N . ALA A 1 111 ? -19.040 -15.340 -6.736 1.00 94.19 111 ALA A N 1
ATOM 817 C CA . ALA A 1 111 ? -19.573 -15.070 -8.057 1.00 94.19 111 ALA A CA 1
ATOM 818 C C . ALA A 1 111 ? -18.564 -14.327 -8.957 1.00 94.19 111 ALA A C 1
ATOM 820 O O . ALA A 1 111 ? -18.484 -14.618 -10.149 1.00 94.19 111 ALA A O 1
ATOM 821 N N . THR A 1 112 ? -17.738 -13.444 -8.386 1.00 95.12 112 THR A N 1
ATOM 822 C CA . THR A 1 112 ? -16.587 -12.829 -9.064 1.00 95.12 112 THR A CA 1
ATOM 823 C C . THR A 1 112 ? -15.538 -13.874 -9.456 1.00 95.12 112 THR A C 1
ATOM 825 O O . THR A 1 112 ? -15.008 -13.816 -10.561 1.00 95.12 112 THR A O 1
ATOM 828 N N . LEU A 1 113 ? -15.250 -14.859 -8.599 1.00 91.19 113 LEU A N 1
ATOM 829 C CA . LEU A 1 113 ? -14.335 -15.958 -8.939 1.00 91.19 113 LEU A CA 1
ATOM 830 C C . LEU A 1 113 ? -14.898 -16.848 -10.057 1.00 91.19 113 LEU A C 1
ATOM 832 O O . LEU A 1 113 ? -14.165 -17.197 -10.976 1.00 91.19 113 LEU A O 1
ATOM 836 N N . VAL A 1 114 ? -16.199 -17.154 -10.033 1.00 92.00 114 VAL A N 1
ATOM 837 C CA . VAL A 1 114 ? -16.872 -17.884 -11.123 1.00 92.00 114 VAL A CA 1
ATOM 838 C C . VAL A 1 114 ? -16.787 -17.100 -12.436 1.00 92.00 114 VAL A C 1
ATOM 840 O O . VAL A 1 114 ? -16.549 -17.695 -13.483 1.00 92.00 114 VAL A O 1
ATOM 843 N N . PHE A 1 115 ? -16.920 -15.771 -12.392 1.00 94.25 115 PHE A N 1
ATOM 844 C CA . PHE A 1 115 ? -16.712 -14.904 -13.554 1.00 94.25 115 PHE A CA 1
ATOM 845 C C . PHE A 1 115 ? -15.278 -14.995 -14.102 1.00 94.25 115 PHE A C 1
ATOM 847 O O . PHE A 1 115 ? -15.107 -15.185 -15.305 1.00 94.25 115 PHE A O 1
ATOM 854 N N . ILE A 1 116 ? -14.260 -14.952 -13.234 1.00 92.31 116 ILE A N 1
ATOM 855 C CA . ILE A 1 116 ? -12.849 -15.133 -13.624 1.00 92.31 116 ILE A CA 1
ATOM 856 C C . ILE A 1 116 ? -12.638 -16.483 -14.309 1.00 92.31 116 ILE A C 1
ATOM 858 O O . ILE A 1 116 ? -12.049 -16.553 -15.388 1.00 92.31 116 ILE A O 1
ATOM 862 N N . SER A 1 117 ? -13.153 -17.560 -13.710 1.00 88.56 117 SER A N 1
ATOM 863 C CA . SER A 1 117 ? -13.100 -18.893 -14.312 1.00 88.56 117 SER A CA 1
ATOM 864 C C . SER A 1 117 ? -13.824 -18.932 -15.659 1.00 88.56 117 SER A C 1
ATOM 866 O O . SER A 1 117 ? -13.336 -19.557 -16.594 1.00 88.56 117 SER A O 1
ATOM 868 N N . GLY A 1 118 ? -14.953 -18.232 -15.785 1.00 90.94 118 GLY A N 1
ATOM 869 C CA . GLY A 1 118 ? -15.697 -18.100 -17.033 1.00 90.94 118 GLY A CA 1
ATOM 870 C C . GLY A 1 118 ? -14.869 -17.485 -18.162 1.00 90.94 118 GLY A C 1
ATOM 871 O O . GLY A 1 118 ? -14.869 -18.035 -19.261 1.00 90.94 118 GLY A O 1
ATOM 872 N N . ILE A 1 119 ? -14.115 -16.411 -17.894 1.00 91.62 119 ILE A N 1
ATOM 873 C CA . ILE A 1 119 ? -13.209 -15.794 -18.883 1.00 91.62 119 ILE A CA 1
ATOM 874 C C . ILE A 1 119 ? -12.167 -16.811 -19.365 1.00 91.62 119 ILE A C 1
ATOM 876 O O . ILE A 1 119 ? -12.020 -17.018 -20.570 1.00 91.62 119 ILE A O 1
ATOM 880 N N . ALA A 1 120 ? -11.491 -17.493 -18.436 1.00 88.69 120 ALA A N 1
ATOM 881 C CA . ALA A 1 120 ? -10.471 -18.485 -18.775 1.00 88.69 120 ALA A CA 1
ATOM 882 C C . ALA A 1 120 ? -11.046 -19.657 -19.597 1.00 88.69 120 ALA A C 1
ATOM 884 O O . ALA A 1 120 ? -10.451 -20.079 -20.590 1.00 88.69 120 ALA A O 1
ATOM 885 N N . LEU A 1 121 ? -12.234 -20.153 -19.230 1.00 88.69 121 LEU A N 1
ATOM 886 C CA . LEU A 1 121 ? -12.913 -21.228 -19.959 1.00 88.69 121 LEU A CA 1
ATOM 887 C C . LEU A 1 121 ? -13.352 -20.794 -21.361 1.00 88.69 121 LEU A C 1
ATOM 889 O O . LEU A 1 121 ? -13.259 -21.588 -22.293 1.00 88.69 121 LEU A O 1
ATOM 893 N N . ILE A 1 122 ? -13.804 -19.550 -21.543 1.00 91.19 122 ILE A N 1
ATOM 894 C CA . ILE A 1 122 ? -14.124 -19.009 -22.873 1.00 91.19 122 ILE A CA 1
ATOM 895 C C . ILE A 1 122 ? -12.867 -18.997 -23.750 1.00 91.19 122 ILE A C 1
ATOM 897 O O . ILE A 1 122 ? -12.931 -19.464 -24.890 1.00 91.19 122 ILE A O 1
ATOM 901 N N . GLY A 1 123 ? -11.727 -18.557 -23.205 1.00 89.50 123 GLY A N 1
ATOM 902 C CA . GLY A 1 123 ? -10.431 -18.630 -23.883 1.00 89.50 123 GLY A CA 1
ATOM 903 C C . GLY A 1 123 ? -10.104 -20.043 -24.370 1.00 89.50 123 GLY A C 1
ATOM 904 O O . GLY A 1 123 ? -9.799 -20.233 -25.547 1.00 89.50 123 GLY A O 1
ATOM 905 N N . GLN A 1 124 ? -10.286 -21.050 -23.510 1.00 89.25 124 GLN A N 1
ATOM 906 C CA . GLN A 1 124 ? -10.083 -22.458 -23.870 1.00 89.25 124 GLN A CA 1
ATOM 907 C C . GLN A 1 124 ? -11.073 -22.964 -24.931 1.00 89.25 124 GLN A C 1
ATOM 909 O O . GLN A 1 124 ? -10.670 -23.629 -25.881 1.00 89.25 124 GLN A O 1
ATOM 914 N N . ILE A 1 125 ? -12.369 -22.651 -24.810 1.00 91.25 125 ILE A N 1
ATOM 915 C CA . ILE A 1 125 ? -13.400 -23.096 -25.765 1.00 91.25 125 ILE A CA 1
ATOM 916 C C . ILE A 1 125 ? -13.085 -22.597 -27.181 1.00 91.25 125 ILE A C 1
ATOM 918 O O . ILE A 1 125 ? -13.251 -23.330 -28.165 1.00 91.25 125 ILE A O 1
ATOM 922 N N . TYR A 1 126 ? -12.661 -21.340 -27.302 1.00 91.06 126 TYR A N 1
ATOM 923 C CA . TYR A 1 126 ? -12.415 -20.688 -28.587 1.00 91.06 126 TYR A CA 1
ATOM 924 C C . TYR A 1 126 ? -10.957 -20.729 -29.042 1.00 91.06 126 TYR A C 1
ATOM 926 O O . TYR A 1 126 ? -10.681 -20.242 -30.131 1.00 91.06 126 TYR A O 1
ATOM 934 N N . HIS A 1 127 ? -10.065 -21.370 -28.278 1.00 89.00 127 HIS A N 1
ATOM 935 C CA . HIS A 1 127 ? -8.628 -21.422 -28.568 1.00 89.00 127 HIS A CA 1
ATOM 936 C C . HIS A 1 127 ? -8.051 -20.015 -28.796 1.00 89.00 127 HIS A C 1
ATOM 938 O O . HIS A 1 127 ? -7.278 -19.791 -29.726 1.00 89.00 127 HIS A O 1
ATOM 944 N N . LEU A 1 128 ? -8.487 -19.053 -27.974 1.00 89.38 128 LEU A N 1
ATOM 945 C CA . LEU A 1 128 ? -7.985 -17.686 -28.055 1.00 89.38 128 LEU A CA 1
ATOM 946 C C . LEU A 1 128 ? -6.496 -17.666 -27.679 1.00 89.38 128 LEU A C 1
ATOM 948 O O . LEU A 1 128 ? -6.093 -18.414 -26.781 1.00 89.38 128 LEU A O 1
ATOM 952 N N . PRO A 1 129 ? -5.681 -16.819 -28.334 1.00 87.75 129 PRO A N 1
ATOM 953 C CA . PRO A 1 129 ? -4.315 -16.583 -27.889 1.00 87.75 129 PRO A CA 1
ATOM 954 C C . PRO A 1 129 ? -4.316 -16.063 -26.446 1.00 87.75 129 PRO A C 1
ATOM 956 O O . PRO A 1 129 ? -5.262 -15.405 -26.007 1.00 87.75 129 PRO A O 1
ATOM 959 N N . ALA A 1 130 ? -3.265 -16.393 -25.695 1.00 83.00 130 ALA A N 1
ATOM 960 C CA . ALA A 1 130 ? -3.131 -15.950 -24.315 1.00 83.00 130 ALA A CA 1
ATOM 961 C C . ALA A 1 130 ? -2.824 -14.445 -24.278 1.00 83.00 130 ALA A C 1
ATOM 963 O O . ALA A 1 130 ? -1.704 -14.039 -24.563 1.00 83.00 130 ALA A O 1
ATOM 964 N N . ASP A 1 131 ? -3.827 -13.647 -23.917 1.00 85.19 131 ASP A N 1
ATOM 965 C CA . ASP A 1 131 ? -3.707 -12.216 -23.635 1.00 85.19 131 ASP A CA 1
ATOM 966 C C . ASP A 1 131 ? -3.875 -11.990 -22.125 1.00 85.19 131 ASP A C 1
ATOM 968 O O . ASP A 1 131 ? -4.989 -11.915 -21.589 1.00 85.19 131 ASP A O 1
ATOM 972 N N . TRP A 1 132 ? -2.744 -11.968 -21.419 1.00 83.12 132 TRP A N 1
ATOM 973 C CA . TRP A 1 132 ? -2.713 -11.811 -19.965 1.00 83.12 132 TRP A CA 1
ATOM 974 C C . TRP A 1 132 ? -3.113 -10.401 -19.530 1.00 83.12 132 TRP A C 1
ATOM 976 O O . TRP A 1 132 ? -3.772 -10.254 -18.498 1.00 83.12 132 TRP A O 1
ATOM 986 N N . GLU A 1 133 ? -2.773 -9.387 -20.326 1.00 83.12 133 GLU A N 1
ATOM 987 C CA . GLU A 1 133 ? -3.105 -7.990 -20.061 1.00 83.12 133 GLU A CA 1
ATOM 988 C C . GLU A 1 133 ? -4.616 -7.757 -20.162 1.00 83.12 133 GLU A C 1
ATOM 990 O O . GLU A 1 133 ? -5.260 -7.353 -19.186 1.00 83.12 133 GLU A O 1
ATOM 995 N N . GLY A 1 134 ? -5.207 -8.082 -21.316 1.00 85.12 134 GLY A N 1
ATOM 996 C CA . GLY A 1 134 ? -6.638 -7.937 -21.560 1.00 85.12 134 GLY A CA 1
ATOM 997 C C . GLY A 1 134 ? -7.467 -8.807 -20.619 1.00 85.12 134 GLY A C 1
ATOM 998 O O . GLY A 1 134 ? -8.482 -8.357 -20.077 1.00 85.12 134 GLY A O 1
ATOM 999 N N . GLY A 1 135 ? -7.001 -10.025 -20.328 1.00 89.81 135 GLY A N 1
ATOM 1000 C CA . GLY A 1 135 ? -7.610 -10.903 -19.332 1.00 89.81 135 GLY A CA 1
ATOM 1001 C C . GLY A 1 135 ? -7.631 -10.283 -17.930 1.00 89.81 135 GLY A C 1
ATOM 1002 O O . GLY A 1 135 ? -8.687 -10.230 -17.292 1.00 89.81 135 GLY A O 1
ATOM 1003 N N . ALA A 1 136 ? -6.494 -9.768 -17.453 1.00 90.25 136 ALA A N 1
ATOM 1004 C CA . ALA A 1 136 ? -6.391 -9.130 -16.141 1.00 90.25 136 ALA A CA 1
ATOM 1005 C C . ALA A 1 136 ? -7.243 -7.852 -16.043 1.00 90.25 136 ALA A C 1
ATOM 1007 O O . ALA A 1 136 ? -7.899 -7.630 -15.019 1.00 90.25 136 ALA A O 1
ATOM 1008 N N . LEU A 1 137 ? -7.310 -7.053 -17.114 1.00 89.81 137 LEU A N 1
ATOM 1009 C CA . LEU A 1 137 ? -8.171 -5.872 -17.199 1.00 89.81 137 LEU A CA 1
ATOM 1010 C C . LEU A 1 137 ? -9.658 -6.238 -17.128 1.00 89.81 137 LEU A C 1
ATOM 1012 O O . LEU A 1 137 ? -10.387 -5.660 -16.320 1.00 89.81 137 LEU A O 1
ATOM 1016 N N . LEU A 1 138 ? -10.112 -7.229 -17.902 1.00 93.44 138 LEU A N 1
ATOM 1017 C CA . LEU A 1 138 ? -11.500 -7.708 -17.858 1.00 93.44 138 LEU A CA 1
ATOM 1018 C C . LEU A 1 138 ? -11.878 -8.225 -16.469 1.00 93.44 138 LEU A C 1
ATOM 1020 O O . LEU A 1 138 ? -12.962 -7.919 -15.961 1.00 93.44 138 LEU A O 1
ATOM 1024 N N . VAL A 1 139 ? -10.973 -8.969 -15.829 1.00 95.38 139 VAL A N 1
ATOM 1025 C CA . VAL A 1 139 ? -11.160 -9.427 -14.452 1.00 95.38 139 VAL A CA 1
ATOM 1026 C C . VAL A 1 139 ? -11.254 -8.245 -13.492 1.00 95.38 139 VAL A C 1
ATOM 1028 O O . VAL A 1 139 ? -12.172 -8.212 -12.671 1.00 95.38 139 VAL A O 1
ATOM 1031 N N . SER A 1 140 ? -10.341 -7.275 -13.585 1.00 95.25 140 SER A N 1
ATOM 1032 C CA . SER A 1 140 ? -10.339 -6.108 -12.704 1.00 95.25 140 SER A CA 1
ATOM 1033 C C . SER A 1 140 ? -11.629 -5.301 -12.854 1.00 95.25 140 SER A C 1
ATOM 1035 O O . SER A 1 140 ? -12.284 -5.013 -11.854 1.00 95.25 140 SER A O 1
ATOM 1037 N N . LEU A 1 141 ? -12.066 -5.034 -14.089 1.00 96.06 141 LEU A N 1
ATOM 1038 C CA . LEU A 1 141 ? -13.304 -4.310 -14.385 1.00 96.06 141 LEU A CA 1
ATOM 1039 C C . LEU A 1 141 ? -14.549 -5.054 -13.889 1.00 96.06 141 LEU A C 1
ATOM 1041 O O . LEU A 1 141 ? -15.396 -4.454 -13.227 1.00 96.06 141 LEU A O 1
ATOM 1045 N N . GLY A 1 142 ? -14.659 -6.359 -14.152 1.00 96.56 142 GLY A N 1
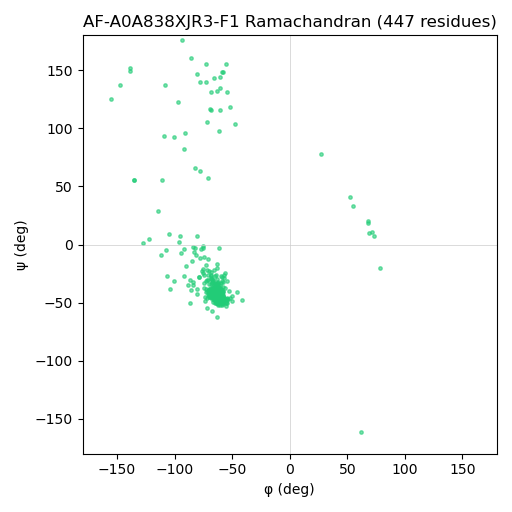ATOM 1046 C CA . GLY A 1 142 ? -15.793 -7.163 -13.688 1.00 96.56 142 GLY A CA 1
ATOM 1047 C C . GLY A 1 142 ? -15.846 -7.281 -12.163 1.00 96.56 142 GLY A C 1
ATOM 1048 O O . GLY A 1 142 ? -16.907 -7.122 -11.555 1.00 96.56 142 GLY A O 1
ATOM 1049 N N . ALA A 1 143 ? -14.695 -7.480 -11.516 1.00 97.38 143 ALA A N 1
ATOM 1050 C CA . ALA A 1 143 ? -14.591 -7.517 -10.061 1.00 97.38 143 ALA A CA 1
ATOM 1051 C C . ALA A 1 143 ? -14.911 -6.157 -9.424 1.00 97.38 143 ALA A C 1
ATOM 1053 O O . ALA A 1 143 ? -15.598 -6.102 -8.403 1.00 97.38 143 ALA A O 1
ATOM 1054 N N . LEU A 1 144 ? -14.471 -5.059 -10.041 1.00 97.62 144 LEU A N 1
ATOM 1055 C CA . LEU A 1 144 ? -14.755 -3.698 -9.601 1.00 97.62 144 LEU A CA 1
ATOM 1056 C C . LEU A 1 144 ? -16.242 -3.354 -9.766 1.00 97.62 144 LEU A C 1
ATOM 1058 O O . LEU A 1 144 ? -16.834 -2.769 -8.857 1.00 97.62 144 LEU A O 1
ATOM 1062 N N . ALA A 1 145 ? -16.869 -3.776 -10.868 1.00 97.50 145 ALA A N 1
ATOM 1063 C CA . ALA A 1 145 ? -18.309 -3.652 -11.072 1.00 97.50 145 ALA A CA 1
ATOM 1064 C C . ALA A 1 145 ? -19.084 -4.405 -9.980 1.00 97.50 145 ALA A C 1
ATOM 1066 O O . ALA A 1 145 ? -19.940 -3.819 -9.315 1.00 97.50 145 ALA A O 1
ATOM 1067 N N . ALA A 1 146 ? -18.729 -5.666 -9.709 1.00 96.81 146 ALA A N 1
ATOM 1068 C CA . ALA A 1 146 ? -19.317 -6.439 -8.616 1.00 96.81 146 ALA A CA 1
ATOM 1069 C C . ALA A 1 146 ? -19.111 -5.757 -7.250 1.00 96.81 146 ALA A C 1
ATOM 1071 O O . ALA A 1 146 ? -20.050 -5.662 -6.452 1.00 96.81 146 ALA A O 1
ATOM 1072 N N . ALA A 1 147 ? -17.914 -5.225 -6.987 1.00 97.31 147 ALA A N 1
ATOM 1073 C CA . ALA A 1 147 ? -17.591 -4.521 -5.752 1.00 97.31 147 ALA A CA 1
ATOM 1074 C C . ALA A 1 147 ? -18.454 -3.264 -5.564 1.00 97.31 147 ALA A C 1
ATOM 1076 O O . ALA A 1 147 ? -19.012 -3.070 -4.482 1.00 97.31 147 ALA A O 1
ATOM 1077 N N . TRP A 1 148 ? -18.599 -2.423 -6.589 1.00 97.44 148 TRP A N 1
ATOM 1078 C CA . TRP A 1 148 ? -19.372 -1.180 -6.507 1.00 97.44 148 TRP A CA 1
ATOM 1079 C C . TRP A 1 148 ? -20.881 -1.404 -6.469 1.00 97.44 148 TRP A C 1
ATOM 1081 O O . TRP A 1 148 ? -21.560 -0.757 -5.672 1.00 97.44 148 TRP A O 1
ATOM 1091 N N . LEU A 1 149 ? -21.403 -2.340 -7.266 1.00 96.12 149 LEU A N 1
ATOM 1092 C CA . LEU A 1 149 ? -22.837 -2.638 -7.311 1.00 96.12 149 LEU A CA 1
ATOM 1093 C C . LEU A 1 149 ? -23.350 -3.246 -6.000 1.00 96.12 149 LEU A C 1
ATOM 1095 O O . LEU A 1 149 ? -24.498 -3.023 -5.623 1.00 96.12 149 LEU A O 1
ATOM 1099 N N . THR A 1 150 ? -22.508 -4.002 -5.291 1.00 95.19 150 THR A N 1
ATOM 1100 C CA . THR A 1 150 ? -22.922 -4.745 -4.086 1.00 95.19 150 THR A CA 1
ATOM 1101 C C . THR A 1 150 ? -22.309 -4.223 -2.784 1.00 95.19 150 THR A C 1
ATOM 1103 O O . THR A 1 150 ? -22.692 -4.663 -1.701 1.00 95.19 150 THR A O 1
ATOM 1106 N N . GLY A 1 151 ? -21.342 -3.304 -2.859 1.00 93.62 151 GLY A N 1
ATOM 1107 C CA . GLY A 1 151 ? -20.522 -2.895 -1.714 1.00 93.62 151 GLY A CA 1
ATOM 1108 C C . GLY A 1 151 ? -19.571 -3.992 -1.211 1.00 93.62 151 GLY A C 1
ATOM 1109 O O . GLY A 1 151 ? -19.112 -3.917 -0.068 1.00 93.62 151 GLY A O 1
ATOM 1110 N N . SER A 1 152 ? -19.296 -5.020 -2.027 1.00 95.94 152 SER A N 1
ATOM 1111 C CA . SER A 1 152 ? -18.496 -6.179 -1.623 1.00 95.94 152 SER A CA 1
ATOM 1112 C C . SER A 1 152 ? -17.028 -5.826 -1.390 1.00 95.94 152 SER A C 1
ATOM 1114 O O . SER A 1 152 ? -16.363 -5.207 -2.222 1.00 95.94 152 SER A O 1
ATOM 1116 N N . ARG A 1 153 ? -16.506 -6.272 -0.246 1.00 94.38 153 ARG A N 1
ATOM 1117 C CA . ARG A 1 153 ? -15.110 -6.095 0.176 1.00 94.38 153 ARG A CA 1
ATOM 1118 C C . ARG A 1 153 ? -14.210 -7.167 -0.424 1.00 94.38 153 ARG A C 1
ATOM 1120 O O . ARG A 1 153 ? -13.060 -6.873 -0.732 1.00 94.38 153 ARG A O 1
ATOM 1127 N N . GLY A 1 154 ? -14.723 -8.389 -0.574 1.00 91.50 154 GLY A N 1
ATOM 1128 C CA . GLY A 1 154 ? -13.998 -9.490 -1.208 1.00 91.50 154 GLY A CA 1
ATOM 1129 C C . GLY A 1 154 ? -13.771 -9.240 -2.699 1.00 91.50 154 GLY A C 1
ATOM 1130 O O . GLY A 1 154 ? -12.648 -9.376 -3.178 1.00 91.50 154 GLY A O 1
ATOM 1131 N N . ALA A 1 155 ? -14.804 -8.778 -3.412 1.00 96.00 155 ALA A N 1
ATOM 1132 C CA . ALA A 1 155 ? -14.690 -8.438 -4.831 1.00 96.00 155 ALA A CA 1
ATOM 1133 C C . ALA A 1 155 ? -13.682 -7.301 -5.087 1.00 96.00 155 ALA A C 1
ATOM 1135 O O . ALA A 1 155 ? -12.916 -7.377 -6.043 1.00 96.00 155 ALA A O 1
ATOM 1136 N N . LEU A 1 156 ? -13.604 -6.299 -4.198 1.00 97.50 156 LEU A N 1
ATOM 1137 C CA . LEU A 1 156 ? -12.581 -5.246 -4.274 1.00 97.50 156 LEU A CA 1
ATOM 1138 C C . LEU A 1 156 ? -11.155 -5.817 -4.208 1.00 97.50 156 LEU A C 1
ATOM 1140 O O . LEU A 1 156 ? -10.284 -5.382 -4.955 1.00 97.50 156 LEU A O 1
ATOM 1144 N N . VAL A 1 157 ? -10.900 -6.770 -3.304 1.00 96.25 157 VAL A N 1
ATOM 1145 C CA . VAL A 1 157 ? -9.569 -7.388 -3.169 1.00 96.25 157 VAL A CA 1
ATOM 1146 C C . VAL A 1 157 ? -9.188 -8.106 -4.460 1.00 96.25 157 VAL A C 1
ATOM 1148 O O . VAL A 1 157 ? -8.066 -7.947 -4.930 1.00 96.25 157 VAL A O 1
ATOM 1151 N N . ILE A 1 158 ? -10.132 -8.830 -5.065 1.00 95.69 158 ILE A N 1
ATOM 1152 C CA . ILE A 1 158 ? -9.931 -9.476 -6.366 1.00 95.69 158 ILE A CA 1
ATOM 1153 C C . ILE A 1 158 ? -9.626 -8.432 -7.450 1.00 95.69 158 ILE A C 1
ATOM 1155 O O . ILE A 1 158 ? -8.677 -8.613 -8.206 1.00 95.69 158 ILE A O 1
ATOM 1159 N N . ALA A 1 159 ? -10.372 -7.322 -7.495 1.00 97.25 159 ALA A N 1
ATOM 1160 C CA . ALA A 1 159 ? -10.158 -6.254 -8.474 1.00 97.25 159 ALA A CA 1
ATOM 1161 C C . ALA A 1 159 ? -8.753 -5.637 -8.376 1.00 97.25 159 ALA A C 1
ATOM 1163 O O . ALA A 1 159 ? -8.089 -5.451 -9.396 1.00 97.25 159 ALA A O 1
ATOM 1164 N N . ALA A 1 160 ? -8.289 -5.369 -7.151 1.00 96.00 160 ALA A N 1
ATOM 1165 C CA . ALA A 1 160 ? -6.957 -4.829 -6.889 1.00 96.00 160 ALA A CA 1
ATOM 1166 C C . ALA A 1 160 ? -5.841 -5.835 -7.219 1.00 96.00 160 ALA A C 1
ATOM 1168 O O . ALA A 1 160 ? -4.833 -5.449 -7.803 1.00 96.00 160 ALA A O 1
ATOM 1169 N N . ILE A 1 161 ? -6.020 -7.125 -6.896 1.00 93.56 161 ILE A N 1
ATOM 1170 C CA . ILE A 1 161 ? -5.062 -8.184 -7.261 1.00 93.56 161 ILE A CA 1
ATOM 1171 C C . ILE A 1 161 ? -4.982 -8.347 -8.779 1.00 93.56 161 ILE A C 1
ATOM 1173 O O . ILE A 1 161 ? -3.888 -8.473 -9.311 1.00 93.56 161 ILE A O 1
ATOM 1177 N N . ALA A 1 162 ? -6.112 -8.314 -9.485 1.00 93.62 162 ALA A N 1
ATOM 1178 C CA . ALA A 1 162 ? -6.122 -8.405 -10.940 1.00 93.62 162 ALA A CA 1
ATOM 1179 C C . ALA A 1 162 ? -5.450 -7.191 -11.596 1.00 93.62 162 ALA A C 1
ATOM 1181 O O . ALA A 1 162 ? -4.648 -7.361 -12.507 1.00 93.62 162 ALA A O 1
ATOM 1182 N N . ALA A 1 163 ? -5.697 -5.982 -11.080 1.00 92.12 163 ALA A N 1
ATOM 1183 C CA . ALA A 1 163 ? -5.000 -4.780 -11.538 1.00 92.12 163 ALA A CA 1
ATOM 1184 C C . ALA A 1 163 ? -3.481 -4.865 -11.299 1.00 92.12 163 ALA A C 1
ATOM 1186 O O . ALA A 1 163 ? -2.705 -4.452 -12.150 1.00 92.12 163 ALA A O 1
ATOM 1187 N N . LEU A 1 164 ? -3.052 -5.429 -10.163 1.00 89.56 164 LEU A N 1
ATOM 1188 C CA . LEU A 1 164 ? -1.641 -5.704 -9.874 1.00 89.56 164 LEU A CA 1
ATOM 1189 C C . LEU A 1 164 ? -1.044 -6.749 -10.820 1.00 89.56 164 LEU A C 1
ATOM 1191 O O . LEU A 1 164 ? 0.085 -6.593 -11.270 1.00 89.56 164 LEU A O 1
ATOM 1195 N N . ALA A 1 165 ? -1.796 -7.812 -11.105 1.00 86.94 165 ALA A N 1
ATOM 1196 C CA . ALA A 1 165 ? -1.354 -8.900 -11.963 1.00 86.94 165 ALA A CA 1
ATOM 1197 C C . ALA A 1 165 ? -1.155 -8.460 -13.416 1.00 86.94 165 ALA A C 1
ATOM 1199 O O . ALA A 1 165 ? -0.401 -9.122 -14.109 1.00 86.94 165 ALA A O 1
ATOM 1200 N N . ALA A 1 166 ? -1.784 -7.366 -13.860 1.00 83.19 166 ALA A N 1
ATOM 1201 C CA . ALA A 1 166 ? -1.581 -6.805 -15.195 1.00 83.19 166 ALA A CA 1
ATOM 1202 C C . ALA A 1 166 ? -0.200 -6.139 -15.363 1.00 83.19 166 ALA A C 1
ATOM 1204 O O . ALA A 1 166 ? 0.358 -6.179 -16.451 1.00 83.19 166 ALA A O 1
ATOM 1205 N N . ILE A 1 167 ? 0.371 -5.580 -14.287 1.00 79.31 167 ILE A N 1
ATOM 1206 C CA . ILE A 1 167 ? 1.582 -4.737 -14.328 1.00 79.31 167 ILE A CA 1
ATOM 1207 C C . ILE A 1 167 ? 2.790 -5.414 -15.010 1.00 79.31 167 ILE A C 1
ATOM 1209 O O . ILE A 1 167 ? 3.435 -4.759 -15.825 1.00 79.31 167 ILE A O 1
ATOM 1213 N N . PRO A 1 168 ? 3.145 -6.684 -14.711 1.00 77.06 168 PRO A N 1
ATOM 1214 C CA . PRO A 1 168 ? 4.331 -7.312 -15.299 1.00 77.06 168 PRO A CA 1
ATOM 1215 C C . PRO A 1 168 ? 4.181 -7.671 -16.777 1.00 77.06 168 PRO A C 1
ATOM 1217 O O . PRO A 1 168 ? 5.185 -7.965 -17.415 1.00 77.06 168 PRO A O 1
ATOM 1220 N N . TRP A 1 169 ? 2.947 -7.725 -17.281 1.00 73.75 169 TRP A N 1
ATOM 1221 C CA . TRP A 1 169 ? 2.658 -8.210 -18.628 1.00 73.75 169 TRP A CA 1
ATOM 1222 C C . TRP A 1 169 ? 2.582 -7.110 -19.664 1.00 73.75 169 TRP A C 1
ATOM 1224 O O . TRP A 1 169 ? 2.509 -7.464 -20.821 1.00 73.75 169 TRP A O 1
ATOM 1234 N N . TRP A 1 170 ? 2.621 -5.839 -19.263 1.00 68.50 170 TRP A N 1
ATOM 1235 C CA . TRP A 1 170 ? 2.596 -4.699 -20.174 1.00 68.50 170 TRP A CA 1
ATOM 1236 C C . TRP A 1 170 ? 3.805 -4.716 -21.118 1.00 68.50 170 TRP A C 1
ATOM 1238 O O . TRP A 1 170 ? 4.904 -4.302 -20.736 1.00 68.50 170 TRP A O 1
ATOM 1248 N N . GLU A 1 171 ? 3.600 -5.232 -22.331 1.00 57.72 171 GLU A N 1
ATOM 1249 C CA . GLU A 1 171 ? 4.613 -5.307 -23.385 1.00 57.72 171 GLU A CA 1
ATOM 1250 C C . GLU A 1 171 ? 4.768 -3.961 -24.129 1.00 57.72 171 GLU A C 1
ATOM 1252 O O . GLU A 1 171 ? 3.835 -3.175 -24.258 1.00 57.72 171 GLU A O 1
ATOM 1257 N N . ASP A 1 172 ? 6.001 -3.680 -24.566 1.00 58.78 172 ASP A N 1
ATOM 1258 C CA . ASP A 1 172 ? 6.488 -2.480 -25.280 1.00 58.78 172 ASP A CA 1
ATOM 1259 C C . ASP A 1 172 ? 5.744 -1.131 -25.046 1.00 58.78 172 ASP A C 1
ATOM 1261 O O . ASP A 1 172 ? 5.002 -0.616 -25.891 1.00 58.78 172 ASP A O 1
ATOM 1265 N N . PRO A 1 173 ? 5.998 -0.474 -23.903 1.00 53.50 173 PRO A N 1
ATOM 1266 C CA . PRO A 1 173 ? 5.330 0.757 -23.494 1.00 53.50 173 PRO A CA 1
ATOM 1267 C C . PRO A 1 173 ? 5.568 1.977 -24.411 1.00 53.50 173 PRO A C 1
ATOM 1269 O O . PRO A 1 173 ? 4.802 2.938 -24.342 1.00 53.50 173 PRO A O 1
ATOM 1272 N N . ALA A 1 174 ? 6.573 2.000 -25.294 1.00 56.94 174 ALA A N 1
ATOM 1273 C CA . ALA A 1 174 ? 6.872 3.194 -26.100 1.00 56.94 174 ALA A CA 1
ATOM 1274 C C . ALA A 1 174 ? 5.688 3.661 -26.980 1.00 56.94 174 ALA A C 1
ATOM 1276 O O . ALA A 1 174 ? 5.552 4.861 -27.234 1.00 56.94 174 ALA A O 1
ATOM 1277 N N . ALA A 1 175 ? 4.805 2.742 -27.390 1.00 56.41 175 ALA A N 1
ATOM 1278 C CA . ALA A 1 175 ? 3.593 3.056 -28.150 1.00 56.41 175 ALA A CA 1
ATOM 1279 C C . ALA A 1 175 ? 2.346 3.304 -27.269 1.00 56.41 175 ALA A C 1
ATOM 1281 O O . ALA A 1 175 ? 1.462 4.061 -27.673 1.00 56.41 175 ALA A O 1
ATOM 1282 N N . GLU A 1 176 ? 2.273 2.724 -26.061 1.00 64.50 176 GLU A N 1
ATOM 1283 C CA . GLU A 1 176 ? 1.033 2.663 -25.260 1.00 64.50 176 GLU A CA 1
ATOM 1284 C C . GLU A 1 176 ? 1.136 3.170 -23.805 1.00 64.50 176 GLU A C 1
ATOM 1286 O O . GLU A 1 176 ? 0.120 3.209 -23.104 1.00 64.50 176 GLU A O 1
ATOM 1291 N N . LEU A 1 177 ? 2.304 3.660 -23.360 1.00 64.69 177 LEU A N 1
ATOM 1292 C CA . LEU A 1 177 ? 2.603 4.154 -21.996 1.00 64.69 177 LEU A CA 1
ATOM 1293 C C . LEU A 1 177 ? 1.496 4.995 -21.382 1.00 64.69 177 LEU A C 1
ATOM 1295 O O . LEU A 1 177 ? 1.105 4.808 -20.229 1.00 64.69 177 LEU A O 1
ATOM 1299 N N . MET A 1 178 ? 1.006 5.951 -22.168 1.00 68.94 178 MET A N 1
ATOM 1300 C CA . MET A 1 178 ? -0.002 6.898 -21.722 1.00 68.94 178 MET A CA 1
ATOM 1301 C C . MET A 1 178 ? -1.312 6.168 -21.397 1.00 68.94 178 MET A C 1
ATOM 1303 O O . MET A 1 178 ? -1.914 6.409 -20.354 1.00 68.94 178 MET A O 1
ATOM 1307 N N . SER A 1 179 ? -1.738 5.234 -22.251 1.00 76.12 179 SER A N 1
ATOM 1308 C CA . SER A 1 179 ? -2.985 4.486 -22.068 1.00 76.12 179 SER A CA 1
ATOM 1309 C C . SER A 1 179 ? -2.919 3.539 -20.864 1.00 76.12 179 SER A C 1
ATOM 1311 O O . SER A 1 179 ? -3.853 3.500 -20.056 1.00 76.12 179 SER A O 1
ATOM 1313 N N . ILE A 1 180 ? -1.784 2.862 -20.678 1.00 75.62 180 ILE A N 1
ATOM 1314 C CA . ILE A 1 180 ? -1.534 1.926 -19.579 1.00 75.62 180 ILE A CA 1
ATOM 1315 C C . ILE A 1 180 ? -1.500 2.668 -18.240 1.00 75.62 180 ILE A C 1
ATOM 1317 O O . ILE A 1 180 ? -2.156 2.261 -17.272 1.00 75.62 180 ILE A O 1
ATOM 1321 N N . PHE A 1 181 ? -0.804 3.808 -18.197 1.00 79.25 181 PHE A N 1
ATOM 1322 C CA . PHE A 1 181 ? -0.759 4.672 -17.023 1.00 79.25 181 PHE A CA 1
ATOM 1323 C C . PHE A 1 181 ? -2.159 5.152 -16.625 1.00 79.25 181 PHE A C 1
ATOM 1325 O O . PHE A 1 181 ? -2.568 4.970 -15.476 1.00 79.25 181 PHE A O 1
ATOM 1332 N N . TRP A 1 182 ? -2.922 5.724 -17.564 1.00 83.88 182 TRP A N 1
ATOM 1333 C CA . TRP A 1 182 ? -4.257 6.248 -17.265 1.00 83.88 182 TRP A CA 1
ATOM 1334 C C . TRP A 1 182 ? -5.242 5.150 -16.868 1.00 83.88 182 TRP A C 1
ATOM 1336 O O . TRP A 1 182 ? -6.033 5.357 -15.947 1.00 83.88 182 TRP A O 1
ATOM 1346 N N . THR A 1 183 ? -5.164 3.972 -17.489 1.00 87.00 183 THR A N 1
ATOM 1347 C CA . THR A 1 183 ? -6.002 2.819 -17.126 1.00 87.00 183 THR A CA 1
ATOM 1348 C C . THR A 1 183 ? -5.707 2.361 -15.701 1.00 87.00 183 THR A C 1
ATOM 1350 O O . THR A 1 183 ? -6.617 2.192 -14.888 1.00 87.00 183 THR A O 1
ATOM 1353 N N . SER A 1 184 ? -4.431 2.248 -15.347 1.00 86.88 184 SER A N 1
ATOM 1354 C CA . SER A 1 184 ? -3.998 1.804 -14.019 1.00 86.88 184 SER A CA 1
ATOM 1355 C C . SER A 1 184 ? -4.295 2.826 -12.935 1.00 86.88 184 SER A C 1
ATOM 1357 O O . SER A 1 184 ? -4.746 2.463 -11.846 1.00 86.88 184 SER A O 1
ATOM 1359 N N . ALA A 1 185 ? -4.119 4.111 -13.246 1.00 88.31 185 ALA A N 1
ATOM 1360 C CA . ALA A 1 185 ? -4.518 5.210 -12.383 1.00 88.31 185 ALA A CA 1
ATOM 1361 C C . ALA A 1 185 ? -6.039 5.216 -12.164 1.00 88.31 185 ALA A C 1
ATOM 1363 O O . ALA A 1 185 ? -6.488 5.347 -11.025 1.00 88.31 185 ALA A O 1
ATOM 1364 N N . ALA A 1 186 ? -6.840 5.009 -13.214 1.00 92.62 186 ALA A N 1
ATOM 1365 C CA . ALA A 1 186 ? -8.295 4.935 -13.111 1.00 92.62 186 ALA A CA 1
ATOM 1366 C C . ALA A 1 186 ? -8.751 3.745 -12.249 1.00 92.62 186 ALA A C 1
ATOM 1368 O O . ALA A 1 186 ? -9.574 3.923 -11.347 1.00 92.62 186 ALA A O 1
ATOM 1369 N N . LEU A 1 187 ? -8.174 2.555 -12.459 1.00 94.25 187 LEU A N 1
ATOM 1370 C CA . LEU A 1 187 ? -8.442 1.373 -11.632 1.00 94.25 187 LEU A CA 1
ATOM 1371 C C . LEU A 1 187 ? -8.034 1.609 -10.174 1.00 94.25 187 LEU A C 1
ATOM 1373 O O . LEU A 1 187 ? -8.801 1.300 -9.262 1.00 94.25 187 LEU A O 1
ATOM 1377 N N . PHE A 1 188 ? -6.860 2.200 -9.937 1.00 95.12 188 PHE A N 1
ATOM 1378 C CA . PHE A 1 188 ? -6.400 2.546 -8.593 1.00 95.12 188 PHE A CA 1
ATOM 1379 C C . PHE A 1 188 ? -7.352 3.527 -7.903 1.00 95.12 188 PHE A C 1
ATOM 1381 O O . PHE A 1 188 ? -7.760 3.284 -6.768 1.00 95.12 188 PHE A O 1
ATOM 1388 N N . VAL A 1 189 ? -7.760 4.602 -8.584 1.00 95.75 189 VAL A N 1
ATOM 1389 C CA . VAL A 1 189 ? -8.704 5.591 -8.045 1.00 95.75 189 VAL A CA 1
ATOM 1390 C C . VAL A 1 189 ? -10.050 4.941 -7.733 1.00 95.75 189 VAL A C 1
ATOM 1392 O O . VAL A 1 189 ? -10.599 5.167 -6.655 1.00 95.75 189 VAL A O 1
ATOM 1395 N N . ALA A 1 190 ? -10.572 4.089 -8.614 1.00 96.62 190 ALA A N 1
ATOM 1396 C CA . ALA A 1 190 ? -11.840 3.408 -8.379 1.00 96.62 190 ALA A CA 1
ATOM 1397 C C . ALA A 1 190 ? -11.774 2.435 -7.188 1.00 96.62 190 ALA A C 1
ATOM 1399 O O . ALA A 1 190 ? -12.700 2.400 -6.369 1.00 96.62 190 ALA A O 1
ATOM 1400 N N . CYS A 1 191 ? -10.672 1.696 -7.043 1.00 97.19 191 CYS A N 1
ATOM 1401 C CA . CYS A 1 191 ? -10.412 0.846 -5.883 1.00 97.19 191 CYS A CA 1
ATOM 1402 C C . CYS A 1 191 ? -10.248 1.667 -4.591 1.00 97.19 191 CYS A C 1
ATOM 1404 O O . CYS A 1 191 ? -10.788 1.302 -3.543 1.00 97.19 191 CYS A O 1
ATOM 1406 N N . LEU A 1 192 ? -9.546 2.803 -4.658 1.00 96.25 192 LEU A N 1
ATOM 1407 C CA . LEU A 1 192 ? -9.354 3.718 -3.536 1.00 96.25 192 LEU A CA 1
ATOM 1408 C C . LEU A 1 192 ? -10.688 4.296 -3.062 1.00 96.25 192 LEU A C 1
ATOM 1410 O O . LEU A 1 192 ? -11.025 4.199 -1.885 1.00 96.25 192 LEU A O 1
ATOM 1414 N N . LEU A 1 193 ? -11.497 4.841 -3.964 1.00 95.38 193 LEU A N 1
ATOM 1415 C CA . LEU A 1 193 ? -12.813 5.375 -3.617 1.00 95.38 193 LEU A CA 1
ATOM 1416 C C . LEU A 1 193 ? -13.718 4.299 -3.002 1.00 95.38 193 LEU A C 1
ATOM 1418 O O . LEU A 1 193 ? -14.418 4.568 -2.021 1.00 95.38 193 LEU A O 1
ATOM 1422 N N . HIS A 1 194 ? -13.656 3.065 -3.513 1.00 95.94 194 HIS A N 1
ATOM 1423 C CA . HIS A 1 194 ? -14.400 1.947 -2.938 1.00 95.94 194 HIS A CA 1
ATOM 1424 C C . HIS A 1 194 ? -13.939 1.647 -1.513 1.00 95.94 194 HIS A C 1
ATOM 1426 O O . HIS A 1 194 ? -14.764 1.615 -0.602 1.00 95.94 194 HIS A O 1
ATOM 1432 N N . VAL A 1 195 ? -12.631 1.502 -1.274 1.00 95.44 195 VAL A N 1
ATOM 1433 C CA . VAL A 1 195 ? -12.107 1.146 0.055 1.00 95.44 195 VAL A CA 1
ATOM 1434 C C . VAL A 1 195 ? -12.292 2.253 1.094 1.00 95.44 195 VAL A C 1
ATOM 1436 O O . VAL A 1 195 ? -12.379 1.980 2.298 1.00 95.44 195 VAL A O 1
ATOM 1439 N N . LEU A 1 196 ? -12.367 3.508 0.652 1.00 92.69 196 LEU A N 1
ATOM 1440 C CA . LEU A 1 196 ? -12.694 4.644 1.509 1.00 92.69 196 LEU A CA 1
ATOM 1441 C C . LEU A 1 196 ? -14.171 4.635 1.925 1.00 92.69 196 LEU A C 1
ATOM 1443 O O . LEU A 1 196 ? -14.483 5.043 3.044 1.00 92.69 196 LEU A O 1
ATOM 1447 N N . ARG A 1 197 ? -15.064 4.104 1.082 1.00 91.75 197 ARG A N 1
ATOM 1448 C CA . ARG A 1 197 ? -16.499 3.973 1.371 1.00 91.75 197 ARG A CA 1
ATOM 1449 C C . ARG A 1 197 ? -16.847 2.681 2.118 1.00 91.75 197 ARG A C 1
ATOM 1451 O O . ARG A 1 197 ? -17.505 2.715 3.154 1.00 91.75 197 ARG A O 1
ATOM 1458 N N . PHE A 1 198 ? -16.390 1.534 1.622 1.00 91.56 198 PHE A N 1
ATOM 1459 C CA . PHE A 1 198 ? -16.691 0.189 2.124 1.00 91.56 198 PHE A CA 1
ATOM 1460 C C . PHE A 1 198 ? -15.456 -0.456 2.760 1.00 91.56 198 PHE A C 1
ATOM 1462 O O . PHE A 1 198 ? -15.025 -1.550 2.399 1.00 91.56 198 PHE A O 1
ATOM 1469 N N . SER A 1 199 ? -14.875 0.232 3.742 1.00 89.38 199 SER A N 1
ATOM 1470 C CA . SER A 1 199 ? -13.548 -0.116 4.245 1.00 89.38 199 SER A CA 1
ATOM 1471 C C . SER A 1 199 ? -13.439 -1.524 4.835 1.00 89.38 199 SER A C 1
ATOM 1473 O O . SER A 1 199 ? -14.243 -1.951 5.668 1.00 89.38 199 SER A O 1
ATOM 1475 N N . SER A 1 200 ? -12.373 -2.222 4.450 1.00 91.12 200 SER A N 1
ATOM 1476 C CA . SER A 1 200 ? -11.938 -3.502 5.007 1.00 91.12 200 SER A CA 1
ATOM 1477 C C . SER A 1 200 ? -10.419 -3.497 5.160 1.00 91.12 200 SER A C 1
ATOM 1479 O O . SER A 1 200 ? -9.727 -2.787 4.436 1.00 91.12 200 SER A O 1
ATOM 1481 N N . PHE A 1 201 ? -9.872 -4.256 6.113 1.00 90.50 201 PHE A N 1
ATOM 1482 C CA . PHE A 1 201 ? -8.415 -4.306 6.285 1.00 90.50 201 PHE A CA 1
ATOM 1483 C C . PHE A 1 201 ? -7.717 -4.861 5.035 1.00 90.50 201 PHE A C 1
ATOM 1485 O O . PHE A 1 201 ? -6.806 -4.218 4.524 1.00 90.50 201 PHE A O 1
ATOM 1492 N N . ALA A 1 202 ? -8.200 -5.993 4.510 1.00 91.94 202 ALA A N 1
ATOM 1493 C CA . ALA A 1 202 ? -7.656 -6.618 3.306 1.00 91.94 202 ALA A CA 1
ATOM 1494 C C . ALA A 1 202 ? -7.734 -5.688 2.086 1.00 91.94 202 ALA A C 1
ATOM 1496 O O . ALA A 1 202 ? -6.736 -5.515 1.396 1.00 91.94 202 ALA A O 1
ATOM 1497 N N . GLY A 1 203 ? -8.873 -5.017 1.875 1.00 94.94 203 GLY A N 1
ATOM 1498 C CA . GLY A 1 203 ? -9.020 -4.041 0.797 1.00 94.94 203 GLY A CA 1
ATOM 1499 C C . GLY A 1 203 ? -8.042 -2.877 0.936 1.00 94.94 203 GLY A C 1
ATOM 1500 O O . GLY A 1 203 ? -7.405 -2.499 -0.036 1.00 94.94 203 GLY A O 1
ATOM 1501 N N . ARG A 1 204 ? -7.852 -2.332 2.148 1.00 95.75 204 ARG A N 1
ATOM 1502 C CA . ARG A 1 204 ? -6.910 -1.215 2.359 1.00 95.75 204 ARG A CA 1
ATOM 1503 C C . ARG A 1 204 ? -5.471 -1.617 2.051 1.00 95.75 204 ARG A C 1
ATOM 1505 O O . ARG A 1 204 ? -4.749 -0.824 1.461 1.00 95.75 204 ARG A O 1
ATOM 1512 N N . VAL A 1 205 ? -5.070 -2.830 2.433 1.00 96.38 205 VAL A N 1
ATOM 1513 C CA . VAL A 1 205 ? -3.747 -3.372 2.091 1.00 96.38 205 VAL A CA 1
ATOM 1514 C C . VAL A 1 205 ? -3.625 -3.565 0.583 1.00 96.38 205 VAL A C 1
ATOM 1516 O O . VAL A 1 205 ? -2.656 -3.085 0.010 1.00 96.38 205 VAL A O 1
ATOM 1519 N N . ALA A 1 206 ? -4.616 -4.184 -0.064 1.00 96.19 206 ALA A N 1
ATOM 1520 C CA . ALA A 1 206 ? -4.597 -4.425 -1.505 1.00 96.19 206 ALA A CA 1
ATOM 1521 C C . ALA A 1 206 ? -4.479 -3.117 -2.306 1.00 96.19 206 ALA A C 1
ATOM 1523 O O . ALA A 1 206 ? -3.625 -3.015 -3.177 1.00 96.19 206 ALA A O 1
ATOM 1524 N N . VAL A 1 207 ? -5.261 -2.090 -1.953 1.00 96.81 207 VAL A N 1
ATOM 1525 C CA . VAL A 1 207 ? -5.196 -0.768 -2.598 1.00 96.81 207 VAL A CA 1
ATOM 1526 C C . VAL A 1 207 ? -3.869 -0.066 -2.327 1.00 96.81 207 VAL A C 1
ATOM 1528 O O . VAL A 1 207 ? -3.308 0.540 -3.233 1.00 96.81 207 VAL A O 1
ATOM 1531 N N . LEU A 1 208 ? -3.334 -0.142 -1.105 1.00 97.38 208 LEU A N 1
ATOM 1532 C CA . LEU A 1 208 ? -2.030 0.453 -0.808 1.00 97.38 208 LEU A CA 1
ATOM 1533 C C . LEU A 1 208 ? -0.916 -0.205 -1.634 1.00 97.38 208 LEU A C 1
ATOM 1535 O O . LEU A 1 208 ? -0.099 0.500 -2.217 1.00 97.38 208 LEU A O 1
ATOM 1539 N N . VAL A 1 209 ? -0.907 -1.539 -1.703 1.00 95.88 209 VAL A N 1
ATOM 1540 C CA . VAL A 1 209 ? 0.052 -2.299 -2.516 1.00 95.88 209 VAL A CA 1
ATOM 1541 C C . VAL A 1 209 ? -0.121 -1.963 -3.995 1.00 95.88 209 VAL A C 1
ATOM 1543 O O . VAL A 1 209 ? 0.876 -1.706 -4.657 1.00 95.88 209 VAL A O 1
ATOM 1546 N N . GLN A 1 210 ? -1.360 -1.873 -4.491 1.00 94.38 210 GLN A N 1
ATOM 1547 C CA . GLN A 1 210 ? -1.657 -1.429 -5.855 1.00 94.38 210 GLN A CA 1
ATOM 1548 C C . GLN A 1 210 ? -1.048 -0.053 -6.148 1.00 94.38 210 GLN A C 1
ATOM 1550 O O . GLN A 1 210 ? -0.344 0.095 -7.138 1.00 94.38 210 GLN A O 1
ATOM 1555 N N . GLY A 1 211 ? -1.254 0.938 -5.277 1.00 93.75 211 GLY A N 1
ATOM 1556 C CA . GLY A 1 211 ? -0.696 2.279 -5.471 1.00 93.75 211 GLY A CA 1
ATOM 1557 C C . GLY A 1 211 ? 0.836 2.306 -5.466 1.00 93.75 211 GLY A C 1
ATOM 1558 O O . GLY A 1 211 ? 1.443 2.952 -6.318 1.00 93.75 211 GLY A O 1
ATOM 1559 N N . VAL A 1 212 ? 1.468 1.575 -4.540 1.00 94.06 212 VAL A N 1
ATOM 1560 C CA . VAL A 1 212 ? 2.937 1.467 -4.471 1.00 94.06 212 VAL A CA 1
ATOM 1561 C C . VAL A 1 212 ? 3.499 0.741 -5.693 1.00 94.06 212 VAL A C 1
ATOM 1563 O O . VAL A 1 212 ? 4.519 1.169 -6.221 1.00 94.06 212 VAL A O 1
ATOM 1566 N N . ALA A 1 213 ? 2.837 -0.314 -6.169 1.00 90.69 213 ALA A N 1
ATOM 1567 C CA . ALA A 1 213 ? 3.262 -1.063 -7.348 1.00 90.69 213 ALA A CA 1
ATOM 1568 C C . ALA A 1 213 ? 3.117 -0.248 -8.638 1.00 90.69 213 ALA A C 1
ATOM 1570 O O . ALA A 1 213 ? 4.035 -0.255 -9.449 1.00 90.69 213 ALA A O 1
ATOM 1571 N N . VAL A 1 214 ? 2.020 0.505 -8.804 1.00 88.38 214 VAL A N 1
ATOM 1572 C CA . VAL A 1 214 ? 1.846 1.414 -9.951 1.00 88.38 214 VAL A CA 1
ATOM 1573 C C . VAL A 1 214 ? 2.948 2.473 -9.960 1.00 88.38 214 VAL A C 1
ATOM 1575 O O . VAL A 1 214 ? 3.572 2.688 -10.992 1.00 88.38 214 VAL A O 1
ATOM 1578 N N . TYR A 1 215 ? 3.250 3.090 -8.812 1.00 90.94 215 TYR A N 1
ATOM 1579 C CA . TYR A 1 215 ? 4.375 4.024 -8.713 1.00 90.94 215 TYR A CA 1
ATOM 1580 C C . TYR A 1 215 ? 5.718 3.348 -9.021 1.00 90.94 215 TYR A C 1
ATOM 1582 O O . TYR A 1 215 ? 6.510 3.890 -9.786 1.00 90.94 215 TYR A O 1
ATOM 1590 N N . GLY A 1 216 ? 5.967 2.169 -8.444 1.00 88.50 216 GLY A N 1
ATOM 1591 C CA . GLY A 1 216 ? 7.199 1.413 -8.652 1.00 88.50 216 GLY A CA 1
ATOM 1592 C C . GLY A 1 216 ? 7.412 1.032 -10.114 1.00 88.50 216 GLY A C 1
ATOM 1593 O O . GLY A 1 216 ? 8.525 1.156 -10.604 1.00 88.50 216 GLY A O 1
ATOM 1594 N N . TRP A 1 217 ? 6.351 0.646 -10.823 1.00 85.62 217 TRP A N 1
ATOM 1595 C CA . TRP A 1 217 ? 6.403 0.369 -12.256 1.00 85.62 217 TRP A CA 1
ATOM 1596 C C . TRP A 1 217 ? 6.690 1.626 -13.082 1.00 85.62 217 TRP A C 1
ATOM 1598 O O . TRP A 1 217 ? 7.584 1.602 -13.921 1.00 85.62 217 TRP A O 1
ATOM 1608 N N . VAL A 1 218 ? 6.007 2.745 -12.798 1.00 84.88 218 VAL A N 1
ATOM 1609 C CA . VAL A 1 218 ? 6.293 4.030 -13.466 1.00 84.88 218 VAL A CA 1
ATOM 1610 C C . VAL A 1 218 ? 7.752 4.430 -13.251 1.00 84.88 218 VAL A C 1
ATOM 1612 O O . VAL A 1 218 ? 8.424 4.812 -14.200 1.00 84.88 218 VAL A O 1
ATOM 1615 N N . ALA A 1 219 ? 8.262 4.311 -12.023 1.00 87.25 219 ALA A N 1
ATOM 1616 C CA . ALA A 1 219 ? 9.659 4.592 -11.716 1.00 87.25 219 ALA A CA 1
ATOM 1617 C C . ALA A 1 219 ? 10.610 3.629 -12.453 1.00 87.25 219 ALA A C 1
ATOM 1619 O O . ALA A 1 219 ? 11.558 4.087 -13.078 1.00 87.25 219 ALA A O 1
ATOM 1620 N N . ALA A 1 220 ? 10.330 2.321 -12.441 1.00 83.88 220 ALA A N 1
ATOM 1621 C CA . ALA A 1 220 ? 11.119 1.295 -13.130 1.00 83.88 220 ALA A CA 1
ATOM 1622 C C . ALA A 1 220 ? 11.211 1.504 -14.641 1.00 83.88 220 ALA A C 1
ATOM 1624 O O . ALA A 1 220 ? 12.232 1.190 -15.242 1.00 83.88 220 ALA A O 1
ATOM 1625 N N . TRP A 1 221 ? 10.156 2.046 -15.241 1.00 81.38 221 TRP A N 1
ATOM 1626 C CA . TRP A 1 221 ? 10.115 2.333 -16.665 1.00 81.38 221 TRP A CA 1
ATOM 1627 C C . TRP A 1 221 ? 10.740 3.679 -17.041 1.00 81.38 221 TRP A C 1
ATOM 1629 O O . TRP A 1 221 ? 11.288 3.830 -18.127 1.00 81.38 221 TRP A O 1
ATOM 1639 N N . TRP A 1 222 ? 10.640 4.674 -16.162 1.00 84.50 222 TRP A N 1
ATOM 1640 C CA . TRP A 1 222 ? 11.081 6.038 -16.451 1.00 84.50 222 TRP A CA 1
ATOM 1641 C C . TRP A 1 222 ? 12.566 6.273 -16.141 1.00 84.50 222 TRP A C 1
ATOM 1643 O O . TRP A 1 222 ? 13.219 7.057 -16.815 1.00 84.50 222 TRP A O 1
ATOM 1653 N N . ILE A 1 223 ? 13.108 5.568 -15.146 1.00 83.62 223 ILE A N 1
ATOM 1654 C CA . ILE A 1 223 ? 14.504 5.669 -14.694 1.00 83.62 223 ILE A CA 1
ATOM 1655 C C . ILE A 1 223 ? 15.534 4.800 -15.476 1.00 83.62 223 ILE A C 1
ATOM 1657 O O . ILE A 1 223 ? 16.721 5.053 -15.303 1.00 83.62 223 ILE A O 1
ATOM 1661 N N . PRO A 1 224 ? 15.209 3.792 -16.321 1.00 75.69 224 PRO A N 1
ATOM 1662 C CA . PRO A 1 224 ? 16.165 2.757 -16.733 1.00 75.69 224 PRO A CA 1
ATOM 1663 C C . PRO A 1 224 ? 17.269 3.233 -17.687 1.00 75.69 224 PRO A C 1
ATOM 1665 O O . PRO A 1 224 ? 18.251 2.516 -17.865 1.00 75.69 224 PRO A O 1
ATOM 1668 N N . SER A 1 225 ? 17.151 4.432 -18.263 1.00 73.44 225 SER A N 1
ATOM 1669 C CA . SER A 1 225 ? 18.260 5.141 -18.926 1.00 73.44 225 SER A CA 1
ATOM 1670 C C . SER A 1 225 ? 19.424 5.419 -17.968 1.00 73.44 225 SER A C 1
ATOM 1672 O O . SER A 1 225 ? 20.580 5.497 -18.383 1.00 73.44 225 SER A O 1
ATOM 1674 N N . ILE A 1 226 ? 19.123 5.535 -16.676 1.00 70.62 226 ILE A N 1
ATOM 1675 C CA . ILE A 1 226 ? 20.082 5.662 -15.597 1.00 70.62 226 ILE A CA 1
ATOM 1676 C C . ILE A 1 226 ? 20.407 4.242 -15.109 1.00 70.62 226 ILE A C 1
ATOM 1678 O O . ILE A 1 226 ? 19.680 3.654 -14.307 1.00 70.62 226 ILE A O 1
ATOM 1682 N N . HIS A 1 227 ? 21.501 3.668 -15.613 1.00 75.50 227 HIS A N 1
ATOM 1683 C CA . HIS A 1 227 ? 22.034 2.360 -15.202 1.00 75.50 227 HIS A CA 1
ATOM 1684 C C . HIS A 1 227 ? 22.646 2.405 -13.783 1.00 75.50 227 HIS A C 1
ATOM 1686 O O . HIS A 1 227 ? 23.828 2.130 -13.597 1.00 75.50 227 HIS A O 1
ATOM 1692 N N . ASP A 1 228 ? 21.854 2.814 -12.791 1.00 84.44 228 ASP A N 1
ATOM 1693 C CA . ASP A 1 228 ? 22.294 3.137 -11.433 1.00 84.44 228 ASP A CA 1
ATOM 1694 C C . ASP A 1 228 ? 21.210 2.789 -10.407 1.00 84.44 228 ASP A C 1
ATOM 1696 O O . ASP A 1 228 ? 20.034 3.098 -10.605 1.00 84.44 228 ASP A O 1
ATOM 1700 N N . GLU A 1 229 ? 21.594 2.195 -9.278 1.00 86.44 229 GLU A N 1
ATOM 1701 C CA . GLU A 1 229 ? 20.656 1.828 -8.212 1.00 86.44 229 GLU A CA 1
ATOM 1702 C C . GLU A 1 229 ? 20.172 3.030 -7.380 1.00 86.44 229 GLU A C 1
ATOM 1704 O O . GLU A 1 229 ? 19.081 3.009 -6.801 1.00 86.44 229 GLU A O 1
ATOM 1709 N N . GLY A 1 230 ? 20.954 4.112 -7.327 1.00 90.62 230 GLY A N 1
ATOM 1710 C CA . GLY A 1 230 ? 20.700 5.282 -6.486 1.00 90.62 230 GLY A CA 1
ATOM 1711 C C . GLY A 1 230 ? 19.321 5.923 -6.680 1.00 90.62 230 GLY A C 1
ATOM 1712 O O . GLY A 1 230 ? 18.602 6.124 -5.693 1.00 90.62 230 GLY A O 1
ATOM 1713 N N . PRO A 1 231 ? 18.903 6.225 -7.922 1.00 92.44 231 PRO A N 1
ATOM 1714 C CA . PRO A 1 231 ? 17.555 6.696 -8.225 1.00 92.44 231 PRO A CA 1
ATOM 1715 C C . PRO A 1 231 ? 16.436 5.804 -7.669 1.00 92.44 231 PRO A C 1
ATOM 1717 O O . PRO A 1 231 ? 15.452 6.321 -7.135 1.00 92.44 231 PRO A O 1
ATOM 1720 N N . TYR A 1 232 ? 16.590 4.477 -7.725 1.00 92.50 232 TYR A N 1
ATOM 1721 C CA . TYR A 1 232 ? 15.601 3.526 -7.206 1.00 92.50 232 TYR A CA 1
ATOM 1722 C C . TYR A 1 232 ? 15.548 3.536 -5.675 1.00 92.50 232 TYR A C 1
ATOM 1724 O O . TYR A 1 232 ? 14.459 3.534 -5.091 1.00 92.50 232 TYR A O 1
ATOM 1732 N N . LEU A 1 233 ? 16.704 3.627 -5.010 1.0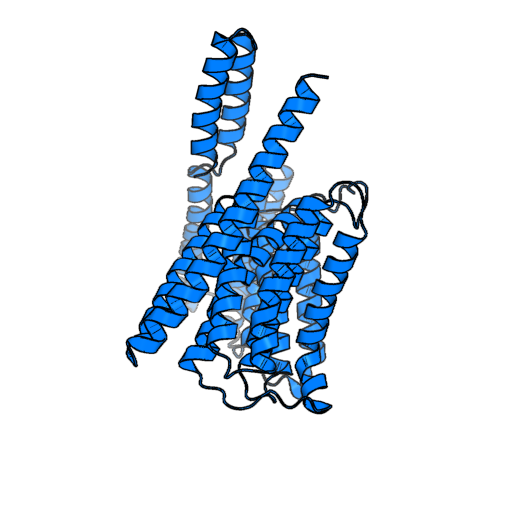0 94.31 233 LEU A N 1
ATOM 1733 C CA . LEU A 1 233 ? 16.786 3.786 -3.554 1.00 94.31 233 LEU A CA 1
ATOM 1734 C C . LEU A 1 233 ? 16.077 5.067 -3.099 1.00 94.31 233 LEU A C 1
ATOM 1736 O O . LEU A 1 233 ? 15.293 5.043 -2.143 1.00 94.31 233 LEU A O 1
ATOM 1740 N N . LEU A 1 234 ? 16.292 6.176 -3.816 1.00 95.31 234 LEU A N 1
ATOM 1741 C CA . LEU A 1 234 ? 15.603 7.435 -3.546 1.00 95.31 234 LEU A CA 1
ATOM 1742 C C . LEU A 1 234 ? 14.100 7.337 -3.844 1.00 95.31 234 LEU A C 1
ATOM 1744 O O . LEU A 1 234 ? 13.303 7.862 -3.068 1.00 95.31 234 LEU A O 1
ATOM 1748 N N . ALA A 1 235 ? 13.689 6.633 -4.903 1.00 95.25 235 ALA A N 1
ATOM 1749 C CA . ALA A 1 235 ? 12.281 6.416 -5.237 1.00 95.25 235 ALA A CA 1
ATOM 1750 C C . ALA A 1 235 ? 11.522 5.694 -4.113 1.00 95.25 235 ALA A C 1
ATOM 1752 O O . ALA A 1 235 ? 10.422 6.118 -3.740 1.00 95.25 235 ALA A O 1
ATOM 1753 N N . ILE A 1 236 ? 12.121 4.639 -3.546 1.00 95.94 236 ILE A N 1
ATOM 1754 C CA . ILE A 1 236 ? 11.569 3.880 -2.413 1.00 95.94 236 ILE A CA 1
ATOM 1755 C C . ILE A 1 236 ? 11.477 4.774 -1.171 1.00 95.94 236 ILE A C 1
ATOM 1757 O O . ILE A 1 236 ? 10.434 4.823 -0.512 1.00 95.94 236 ILE A O 1
ATOM 1761 N N . ALA A 1 237 ? 12.539 5.518 -0.859 1.00 97.44 237 ALA A N 1
ATOM 1762 C CA . ALA A 1 237 ? 12.561 6.417 0.290 1.00 97.44 237 ALA A CA 1
ATOM 1763 C C . ALA A 1 237 ? 11.522 7.540 0.168 1.00 97.44 237 ALA A C 1
ATOM 1765 O O . ALA A 1 237 ? 10.812 7.843 1.130 1.00 97.44 237 ALA A O 1
ATOM 1766 N N . ALA A 1 238 ? 11.394 8.129 -1.024 1.00 97.69 238 ALA A N 1
ATOM 1767 C CA . ALA A 1 238 ? 10.449 9.196 -1.321 1.00 97.69 238 ALA A CA 1
ATOM 1768 C C . ALA A 1 238 ? 9.001 8.724 -1.152 1.00 97.69 238 ALA A C 1
ATOM 1770 O O . ALA A 1 238 ? 8.226 9.387 -0.457 1.00 97.69 238 ALA A O 1
ATOM 1771 N N . VAL A 1 239 ? 8.635 7.557 -1.704 1.00 97.88 239 VAL A N 1
ATOM 1772 C CA . VAL A 1 239 ? 7.270 7.024 -1.544 1.00 97.88 239 VAL A CA 1
ATOM 1773 C C . VAL A 1 239 ? 6.986 6.670 -0.086 1.00 97.88 239 VAL A C 1
ATOM 1775 O O . VAL A 1 239 ? 5.914 6.982 0.432 1.00 97.88 239 VAL A O 1
ATOM 1778 N N . ALA A 1 240 ? 7.963 6.102 0.624 1.00 98.12 240 ALA A N 1
ATOM 1779 C CA . ALA A 1 240 ? 7.841 5.780 2.041 1.00 98.12 240 ALA A CA 1
ATOM 1780 C C . ALA A 1 240 ? 7.636 7.039 2.905 1.00 98.12 240 ALA A C 1
ATOM 1782 O O . ALA A 1 240 ? 6.757 7.063 3.775 1.00 98.12 240 ALA A O 1
ATOM 1783 N N . ALA A 1 241 ? 8.390 8.107 2.625 1.00 98.19 241 ALA A N 1
ATOM 1784 C CA . ALA A 1 241 ? 8.260 9.400 3.289 1.00 98.19 241 ALA A CA 1
ATOM 1785 C C . ALA A 1 241 ? 6.897 10.042 3.004 1.00 98.19 241 ALA A C 1
ATOM 1787 O O . ALA A 1 241 ? 6.220 10.486 3.936 1.00 98.19 241 ALA A O 1
ATOM 1788 N N . ALA A 1 242 ? 6.452 10.034 1.744 1.00 98.00 242 ALA A N 1
ATOM 1789 C CA . ALA A 1 242 ? 5.149 10.560 1.356 1.00 98.00 242 ALA A CA 1
ATOM 1790 C C . ALA A 1 242 ? 4.010 9.818 2.075 1.00 98.00 242 ALA A C 1
ATOM 1792 O O . ALA A 1 242 ? 3.138 10.459 2.664 1.00 98.00 242 ALA A O 1
ATOM 1793 N N . LEU A 1 243 ? 4.046 8.481 2.122 1.00 98.12 243 LEU A N 1
ATOM 1794 C CA . LEU A 1 243 ? 3.064 7.668 2.849 1.00 98.12 243 LEU A CA 1
ATOM 1795 C C . LEU A 1 243 ? 3.045 7.978 4.353 1.00 98.12 243 LEU A C 1
ATOM 1797 O O . LEU A 1 243 ? 1.968 8.140 4.936 1.00 98.12 243 LEU A O 1
ATOM 1801 N N . ALA A 1 244 ? 4.219 8.101 4.981 1.00 97.06 244 ALA A N 1
ATOM 1802 C CA . ALA A 1 244 ? 4.343 8.417 6.403 1.00 97.06 244 ALA A CA 1
ATOM 1803 C C . ALA A 1 244 ? 3.745 9.795 6.737 1.00 97.06 244 ALA A C 1
ATOM 1805 O O . ALA A 1 244 ? 2.941 9.940 7.669 1.00 97.06 244 ALA A O 1
ATOM 1806 N N . VAL A 1 245 ? 4.111 10.809 5.952 1.00 96.00 245 VAL A N 1
ATOM 1807 C CA . VAL A 1 245 ? 3.717 12.202 6.166 1.00 96.00 245 VAL A CA 1
ATOM 1808 C C . VAL A 1 245 ? 2.238 12.413 5.837 1.00 96.00 245 VAL A C 1
ATOM 1810 O O . VAL A 1 245 ? 1.470 12.841 6.703 1.00 96.00 245 VAL A O 1
ATOM 1813 N N . TRP A 1 246 ? 1.788 12.049 4.635 1.00 95.12 246 TRP A N 1
ATOM 1814 C CA . TRP A 1 246 ? 0.390 12.229 4.236 1.00 95.12 246 TRP A CA 1
ATOM 1815 C C . TRP A 1 246 ? -0.562 11.341 5.031 1.00 95.12 246 TRP A C 1
ATOM 1817 O O . TRP A 1 246 ? -1.635 11.802 5.417 1.00 95.12 246 TRP A O 1
ATOM 1827 N N . GLY A 1 247 ? -0.156 10.118 5.385 1.00 94.25 247 GLY A N 1
ATOM 1828 C CA . GLY A 1 247 ? -0.926 9.269 6.295 1.00 94.25 247 GLY A CA 1
ATOM 1829 C C . GLY A 1 247 ? -1.159 9.937 7.654 1.00 94.25 247 GLY A C 1
ATOM 1830 O O . GLY A 1 247 ? -2.263 9.906 8.193 1.00 94.25 247 GLY A O 1
ATOM 1831 N N . THR A 1 248 ? -0.154 10.633 8.188 1.00 92.25 248 THR A N 1
ATOM 1832 C CA . THR A 1 248 ? -0.293 11.386 9.444 1.00 92.25 248 THR A CA 1
ATOM 1833 C C . THR A 1 248 ? -1.199 12.616 9.282 1.00 92.25 248 THR A C 1
ATOM 1835 O O . THR A 1 248 ? -2.053 12.859 10.138 1.00 92.25 248 THR A O 1
ATOM 1838 N N . LEU A 1 249 ? -1.051 13.382 8.193 1.00 89.69 249 LEU A N 1
ATOM 1839 C CA . LEU A 1 249 ? -1.869 14.574 7.916 1.00 89.69 249 LEU A CA 1
ATOM 1840 C C . LEU A 1 249 ? -3.352 14.230 7.732 1.00 89.69 249 LEU A C 1
ATOM 1842 O O . LEU A 1 249 ? -4.219 14.855 8.347 1.00 89.69 249 LEU A O 1
ATOM 1846 N N . LEU A 1 250 ? -3.638 13.209 6.920 1.00 88.38 250 LEU A N 1
ATOM 1847 C CA . LEU A 1 250 ? -4.995 12.750 6.625 1.00 88.38 250 LEU A CA 1
ATOM 1848 C C . LEU A 1 250 ? -5.661 12.144 7.863 1.00 88.38 250 LEU A C 1
ATOM 1850 O O . LEU A 1 250 ? -6.832 12.412 8.128 1.00 88.38 250 LEU A O 1
ATOM 1854 N N . ARG A 1 251 ? -4.909 11.390 8.678 1.00 83.62 251 ARG A N 1
ATOM 1855 C CA . ARG A 1 251 ? -5.403 10.851 9.953 1.00 83.62 251 ARG A CA 1
ATOM 1856 C C . ARG A 1 251 ? -5.741 11.957 10.954 1.00 83.62 251 ARG A C 1
ATOM 1858 O O . ARG A 1 251 ? -6.697 11.813 11.709 1.00 83.62 251 ARG A O 1
ATOM 1865 N N . GLY A 1 252 ? -4.975 13.048 10.951 1.00 73.56 252 GLY A N 1
ATOM 1866 C CA . GLY A 1 252 ? -5.187 14.210 11.813 1.00 73.56 252 GLY A CA 1
ATOM 1867 C C . GLY A 1 252 ? -6.354 15.118 11.407 1.00 73.56 252 GLY A C 1
ATOM 1868 O O . GLY A 1 252 ? -6.580 16.111 12.091 1.00 73.56 252 GLY A O 1
ATOM 1869 N N . GLY A 1 253 ? -7.069 14.823 10.309 1.00 68.44 253 GLY A N 1
ATOM 1870 C CA . GLY A 1 253 ? -8.220 15.611 9.839 1.00 68.44 253 GLY A CA 1
ATOM 1871 C C . GLY A 1 253 ? -7.875 17.008 9.305 1.00 68.44 253 GLY A C 1
ATOM 1872 O O . GLY A 1 253 ? -8.773 17.802 9.043 1.00 68.44 253 GLY A O 1
ATOM 1873 N N . LEU A 1 254 ? -6.585 17.306 9.126 1.00 56.25 254 LEU A N 1
ATOM 1874 C CA . LEU A 1 254 ? -6.071 18.633 8.761 1.00 56.25 254 LEU A CA 1
ATOM 1875 C C . LEU A 1 254 ? -6.393 19.058 7.327 1.00 56.25 254 LEU A C 1
ATOM 1877 O O . LEU A 1 254 ? -6.372 20.247 7.036 1.00 56.25 254 LEU A O 1
ATOM 1881 N N . VAL A 1 255 ? -6.646 18.096 6.437 1.00 57.12 255 VAL A N 1
ATOM 1882 C CA . VAL A 1 255 ? -6.812 18.355 4.997 1.00 57.12 255 VAL A CA 1
ATOM 1883 C C . VAL A 1 255 ? -8.288 18.395 4.586 1.00 57.12 255 VAL A C 1
ATOM 1885 O O . VAL A 1 255 ? -8.640 19.126 3.671 1.00 57.12 255 VAL A O 1
ATOM 1888 N N . LEU A 1 256 ? -9.165 17.630 5.249 1.00 57.78 256 LEU A N 1
ATOM 1889 C CA . LEU A 1 256 ? -10.533 17.379 4.761 1.00 57.78 256 LEU A CA 1
ATOM 1890 C C . LEU A 1 256 ? -11.670 17.791 5.719 1.00 57.78 256 LEU A C 1
ATOM 1892 O O . LEU A 1 256 ? -12.831 17.574 5.391 1.00 57.78 256 LEU A O 1
ATOM 1896 N N . GLY A 1 257 ? -11.390 18.423 6.867 1.00 57.19 257 GLY A N 1
ATOM 1897 C CA . GLY A 1 257 ? -12.443 18.929 7.765 1.00 57.19 257 GLY A CA 1
ATOM 1898 C C . GLY A 1 257 ? -13.372 17.839 8.343 1.00 57.19 257 GLY A C 1
ATOM 1899 O O . GLY A 1 257 ? -13.007 16.663 8.405 1.00 57.19 257 GLY A O 1
ATOM 1900 N N . ARG A 1 258 ? -14.564 18.230 8.842 1.00 52.66 258 ARG A N 1
ATOM 1901 C CA . ARG A 1 258 ? -15.554 17.314 9.461 1.00 52.66 258 ARG A CA 1
ATOM 1902 C C . ARG A 1 258 ? -15.906 16.164 8.505 1.00 52.66 258 ARG A C 1
ATOM 1904 O O . ARG A 1 258 ? -16.227 16.383 7.344 1.00 52.66 258 ARG A O 1
ATOM 1911 N N . GLN A 1 259 ? -15.870 14.938 9.028 1.00 56.41 259 GLN A N 1
ATOM 1912 C CA . GLN A 1 259 ? -15.989 13.701 8.255 1.00 56.41 259 GLN A CA 1
ATOM 1913 C C . GLN A 1 259 ? -17.328 13.601 7.508 1.00 56.41 259 GLN A C 1
ATOM 1915 O O . GLN A 1 259 ? -18.388 13.477 8.120 1.00 56.41 259 GLN A O 1
ATOM 1920 N N . HIS A 1 260 ? -17.268 13.597 6.176 1.00 57.72 260 HIS A N 1
ATOM 1921 C CA . HIS A 1 260 ? -18.391 13.218 5.323 1.00 57.72 260 HIS A CA 1
ATOM 1922 C C . HIS A 1 260 ? -18.611 11.699 5.382 1.00 57.72 260 HIS A C 1
ATOM 1924 O O . HIS A 1 260 ? -17.654 10.922 5.335 1.00 57.72 260 HIS A O 1
ATOM 1930 N N . SER A 1 261 ? -19.873 11.261 5.420 1.00 62.75 261 SER A N 1
ATOM 1931 C CA . SER A 1 261 ? -20.256 9.840 5.522 1.00 62.75 261 SER A CA 1
ATOM 1932 C C . SER A 1 261 ? -19.668 8.950 4.416 1.00 62.75 261 SER A C 1
ATOM 1934 O O . SER A 1 261 ? -19.484 7.753 4.628 1.00 62.75 261 SER A O 1
ATOM 1936 N N . MET A 1 262 ? -19.332 9.522 3.254 1.00 66.50 262 MET A N 1
ATOM 1937 C CA . MET A 1 262 ? -18.766 8.793 2.114 1.00 66.50 262 MET A CA 1
ATOM 1938 C C . MET A 1 262 ? -17.284 8.410 2.269 1.00 66.50 262 MET A C 1
ATOM 1940 O O . MET A 1 262 ? -16.848 7.475 1.607 1.00 66.50 262 MET A O 1
ATOM 1944 N N . LEU A 1 263 ? -16.519 9.082 3.140 1.00 78.31 263 LEU A N 1
ATOM 1945 C CA . LEU A 1 263 ? -15.075 8.854 3.332 1.00 78.31 263 LEU A CA 1
ATOM 1946 C C . LEU A 1 263 ? -14.751 8.297 4.727 1.00 78.31 263 LEU A C 1
ATOM 1948 O O . LEU A 1 263 ? -13.661 8.507 5.259 1.00 78.31 263 LEU A O 1
ATOM 1952 N N . ALA A 1 264 ? -15.688 7.564 5.330 1.00 79.81 264 ALA A N 1
ATOM 1953 C CA . ALA A 1 264 ? -15.537 7.007 6.675 1.00 79.81 264 ALA A CA 1
ATOM 1954 C C . ALA A 1 264 ? -14.300 6.093 6.831 1.00 79.81 264 ALA A C 1
ATOM 1956 O O . ALA A 1 264 ? -13.750 5.963 7.924 1.00 79.81 264 ALA A O 1
ATOM 1957 N N . GLY A 1 265 ? -13.830 5.469 5.746 1.00 86.38 265 GLY A N 1
ATOM 1958 C CA . GLY A 1 265 ? -12.624 4.641 5.719 1.00 86.38 265 GLY A CA 1
ATOM 1959 C C . GLY A 1 265 ? -11.304 5.416 5.674 1.00 86.38 265 GLY A C 1
ATOM 1960 O O . GLY A 1 265 ? -10.253 4.810 5.892 1.00 86.38 265 GLY A O 1
ATOM 1961 N N . LEU A 1 266 ? -11.327 6.731 5.428 1.00 90.19 266 LEU A N 1
ATOM 1962 C CA . LEU A 1 266 ? -10.121 7.542 5.244 1.00 90.19 266 LEU A CA 1
ATOM 1963 C C . LEU A 1 266 ? -9.171 7.515 6.448 1.00 90.19 266 LEU A C 1
ATOM 1965 O O . LEU A 1 266 ? -7.992 7.250 6.229 1.00 90.19 266 LEU A O 1
ATOM 1969 N N . PRO A 1 267 ? -9.611 7.691 7.710 1.00 88.50 267 PRO A N 1
ATOM 1970 C CA . PRO A 1 267 ? -8.690 7.639 8.847 1.00 88.50 267 PRO A CA 1
ATOM 1971 C C . PRO A 1 267 ? -8.015 6.269 9.003 1.00 88.50 267 PRO A C 1
ATOM 1973 O O . PRO A 1 267 ? -6.860 6.184 9.422 1.00 88.50 267 PRO A O 1
ATOM 1976 N N . LEU A 1 268 ? -8.719 5.188 8.642 1.00 90.56 268 LEU A N 1
ATOM 1977 C CA . LEU A 1 268 ? -8.192 3.821 8.693 1.00 90.56 268 LEU A CA 1
ATOM 1978 C C . LEU A 1 268 ? -7.167 3.567 7.583 1.00 90.56 268 LEU A C 1
ATOM 1980 O O . LEU A 1 268 ? -6.176 2.875 7.815 1.00 90.56 268 LEU A O 1
ATOM 1984 N N . PHE A 1 269 ? -7.403 4.110 6.387 1.00 94.00 269 PHE A N 1
ATOM 1985 C CA . PHE A 1 269 ? -6.456 4.050 5.274 1.00 94.00 269 PHE A CA 1
ATOM 1986 C C . PHE A 1 269 ? -5.229 4.919 5.540 1.00 94.00 269 PHE A C 1
ATOM 1988 O O . PHE A 1 269 ? -4.110 4.431 5.442 1.00 94.00 269 PHE A O 1
ATOM 1995 N N . ALA A 1 270 ? -5.429 6.143 6.020 1.00 93.62 270 ALA A N 1
ATOM 1996 C CA . ALA A 1 270 ? -4.367 7.054 6.423 1.00 93.62 270 ALA A CA 1
ATOM 1997 C C . ALA A 1 270 ? -3.480 6.466 7.537 1.00 93.62 270 ALA A C 1
ATOM 1999 O O . ALA A 1 270 ? -2.257 6.566 7.478 1.00 93.62 270 ALA A O 1
ATOM 2000 N N . GLY A 1 271 ? -4.074 5.781 8.523 1.00 92.62 271 GLY A N 1
ATOM 2001 C CA . GLY A 1 271 ? -3.317 5.052 9.544 1.00 92.62 271 GLY 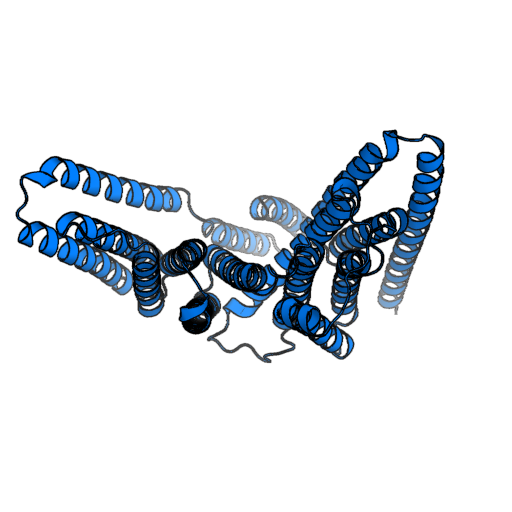A CA 1
ATOM 2002 C C . GLY A 1 271 ? -2.479 3.900 8.975 1.00 92.62 271 GLY A C 1
ATOM 2003 O O . GLY A 1 271 ? -1.358 3.681 9.432 1.00 92.62 271 GLY A O 1
ATOM 2004 N N . LEU A 1 272 ? -2.987 3.184 7.964 1.00 95.38 272 LEU A N 1
ATOM 2005 C CA . LEU A 1 272 ? -2.217 2.151 7.265 1.00 95.38 272 LEU A CA 1
ATOM 2006 C C . LEU A 1 272 ? -1.064 2.768 6.463 1.00 95.38 272 LEU A C 1
ATOM 2008 O O . LEU A 1 272 ? 0.061 2.307 6.609 1.00 95.38 272 LEU A O 1
ATOM 2012 N N . MET A 1 273 ? -1.322 3.834 5.697 1.00 97.12 273 MET A N 1
ATOM 2013 C CA . MET A 1 273 ? -0.289 4.582 4.968 1.00 97.12 273 MET A CA 1
ATOM 2014 C C . MET A 1 273 ? 0.824 5.050 5.910 1.00 97.12 273 MET A C 1
ATOM 2016 O O . MET A 1 273 ? 1.993 4.809 5.635 1.00 97.12 273 MET A O 1
ATOM 2020 N N . GLN A 1 274 ? 0.462 5.644 7.053 1.00 95.50 274 GLN A N 1
ATOM 2021 C CA . GLN A 1 274 ? 1.421 6.100 8.058 1.00 95.50 274 GLN A CA 1
ATOM 2022 C C . GLN A 1 274 ? 2.302 4.944 8.547 1.00 95.50 274 GLN A C 1
ATOM 2024 O O . GLN A 1 274 ? 3.527 5.047 8.543 1.00 95.50 274 GLN A O 1
ATOM 2029 N N . ASN A 1 275 ? 1.679 3.837 8.961 1.00 95.19 275 ASN A N 1
ATOM 2030 C CA . ASN A 1 275 ? 2.402 2.682 9.481 1.00 95.19 275 ASN A CA 1
ATOM 2031 C C . ASN A 1 275 ? 3.330 2.075 8.425 1.00 95.19 275 ASN A C 1
ATOM 2033 O O . ASN A 1 275 ? 4.503 1.856 8.711 1.00 95.19 275 ASN A O 1
ATOM 2037 N N . SER A 1 276 ? 2.820 1.828 7.219 1.00 96.75 276 SER A N 1
ATOM 2038 C CA . SER A 1 276 ? 3.595 1.251 6.123 1.00 96.75 276 SER A CA 1
ATOM 2039 C C . SER A 1 276 ? 4.724 2.174 5.675 1.00 96.75 276 SER A C 1
ATOM 2041 O O . SER A 1 276 ? 5.828 1.694 5.462 1.00 96.75 276 SER A O 1
ATOM 2043 N N . GLY A 1 277 ? 4.492 3.488 5.613 1.00 97.50 277 GLY A N 1
ATOM 2044 C CA . GLY A 1 277 ? 5.521 4.472 5.278 1.00 97.50 277 GLY A CA 1
ATOM 2045 C C . GLY A 1 277 ? 6.692 4.456 6.261 1.00 97.50 277 GLY A C 1
ATOM 2046 O O . GLY A 1 277 ? 7.839 4.354 5.843 1.00 97.50 277 GLY A O 1
ATOM 2047 N N . ILE A 1 278 ? 6.425 4.454 7.574 1.00 97.19 278 ILE A N 1
ATOM 2048 C CA . ILE A 1 278 ? 7.487 4.376 8.596 1.00 97.19 278 ILE A CA 1
ATOM 2049 C C . ILE A 1 278 ? 8.264 3.051 8.513 1.00 97.19 278 ILE A C 1
ATOM 2051 O O . ILE A 1 278 ? 9.485 3.047 8.665 1.00 97.19 278 ILE A O 1
ATOM 2055 N N . MET A 1 279 ? 7.587 1.930 8.237 1.00 96.31 279 MET A N 1
ATOM 2056 C CA . MET A 1 279 ? 8.263 0.643 8.014 1.00 96.31 279 MET A CA 1
ATOM 2057 C C . MET A 1 279 ? 9.141 0.671 6.765 1.00 96.31 279 MET A C 1
ATOM 2059 O O . MET A 1 279 ? 10.306 0.288 6.836 1.00 96.31 279 MET A O 1
ATOM 2063 N N . LEU A 1 280 ? 8.624 1.174 5.646 1.00 96.56 280 LEU A N 1
ATOM 2064 C CA . LEU A 1 280 ? 9.371 1.265 4.395 1.00 96.56 280 LEU A CA 1
ATOM 2065 C C . LEU A 1 280 ? 10.575 2.211 4.503 1.00 96.56 280 LEU A C 1
ATOM 2067 O O . LEU A 1 280 ? 11.619 1.894 3.950 1.00 96.56 280 LEU A O 1
ATOM 2071 N N . LEU A 1 281 ? 10.489 3.304 5.272 1.00 97.25 281 LEU A N 1
ATOM 2072 C CA . LEU A 1 281 ? 11.639 4.181 5.539 1.00 97.25 281 LEU A CA 1
ATOM 2073 C C . LEU A 1 281 ? 12.774 3.432 6.251 1.00 97.25 281 LEU A C 1
ATOM 2075 O O . LEU A 1 281 ? 13.934 3.543 5.857 1.00 97.25 281 LEU A O 1
ATOM 2079 N N . SER A 1 282 ? 12.436 2.612 7.254 1.00 95.06 282 SER A N 1
ATOM 2080 C CA . SER A 1 282 ? 13.444 1.800 7.946 1.00 95.06 282 SER A CA 1
ATOM 2081 C C . SER A 1 282 ? 14.099 0.765 7.024 1.00 95.06 282 SER A C 1
ATOM 2083 O O . SER A 1 282 ? 15.310 0.577 7.086 1.00 95.06 282 SER A O 1
ATOM 2085 N N . ILE A 1 283 ? 13.329 0.163 6.110 1.00 96.00 283 ILE A N 1
ATOM 2086 C CA . ILE A 1 283 ? 13.852 -0.763 5.096 1.00 96.00 283 ILE A CA 1
ATOM 2087 C C . ILE A 1 283 ? 14.741 -0.016 4.097 1.00 96.00 283 ILE A C 1
ATOM 2089 O O . ILE A 1 283 ? 15.836 -0.473 3.791 1.00 96.00 283 ILE A O 1
ATOM 2093 N N . SER A 1 284 ? 14.314 1.159 3.634 1.00 95.56 284 SER A N 1
ATOM 2094 C CA . SER A 1 284 ? 15.066 1.988 2.689 1.00 95.56 284 SER A CA 1
ATOM 2095 C C . SER A 1 284 ? 16.449 2.370 3.216 1.00 95.56 284 SER A C 1
ATOM 2097 O O . SER A 1 284 ? 17.406 2.385 2.443 1.00 95.56 284 SER A O 1
ATOM 2099 N N . SER A 1 285 ? 16.575 2.628 4.521 1.00 94.88 285 SER A N 1
ATOM 2100 C CA . SER A 1 285 ? 17.870 2.909 5.154 1.00 94.88 285 SER A CA 1
ATOM 2101 C C . SER A 1 285 ? 18.820 1.707 5.078 1.00 94.88 285 SER A C 1
ATOM 2103 O O . SER A 1 285 ? 20.019 1.889 4.881 1.00 94.88 285 SER A O 1
ATOM 2105 N N . ILE A 1 286 ? 18.286 0.484 5.187 1.00 95.75 286 ILE A N 1
ATOM 2106 C CA . ILE A 1 286 ? 19.054 -0.761 5.033 1.00 95.75 286 ILE A CA 1
ATOM 2107 C C . ILE A 1 286 ? 19.433 -0.994 3.576 1.00 95.75 286 ILE A C 1
ATOM 2109 O O . ILE A 1 286 ? 20.594 -1.255 3.301 1.00 95.75 286 ILE A O 1
ATOM 2113 N N . LEU A 1 287 ? 18.501 -0.825 2.639 1.00 95.25 287 LEU A N 1
ATOM 2114 C CA . LEU A 1 287 ? 18.812 -0.956 1.212 1.00 95.25 287 LEU A CA 1
ATOM 2115 C C . LEU A 1 287 ? 19.911 0.027 0.785 1.00 95.25 287 LEU A C 1
ATOM 2117 O O . LEU A 1 287 ? 20.838 -0.353 0.082 1.00 95.25 287 LEU A O 1
ATOM 2121 N N . THR A 1 288 ? 19.853 1.265 1.286 1.00 95.19 288 THR A N 1
ATOM 2122 C CA . THR A 1 288 ? 20.859 2.289 0.973 1.00 95.19 288 THR A CA 1
ATOM 2123 C C . THR A 1 288 ? 22.238 1.910 1.494 1.00 95.19 288 THR A C 1
ATOM 2125 O O . THR A 1 288 ? 23.210 2.004 0.753 1.00 95.19 288 THR A O 1
ATOM 2128 N N . ILE A 1 289 ? 22.352 1.476 2.757 1.00 92.94 289 ILE A N 1
ATOM 2129 C CA . ILE A 1 289 ? 23.665 1.083 3.276 1.00 92.94 289 ILE A CA 1
ATOM 2130 C C . ILE A 1 289 ? 24.178 -0.186 2.588 1.00 92.94 289 ILE A C 1
ATOM 2132 O O . ILE A 1 289 ? 25.371 -0.293 2.351 1.00 92.94 289 ILE A O 1
ATOM 2136 N N . SER A 1 290 ? 23.301 -1.117 2.208 1.00 92.94 290 SER A N 1
ATOM 2137 C CA . SER A 1 290 ? 23.693 -2.307 1.455 1.00 92.94 290 SER A CA 1
ATOM 2138 C C . SER A 1 290 ? 24.281 -1.937 0.095 1.00 92.94 290 SER A C 1
ATOM 2140 O O . SER A 1 290 ? 25.337 -2.458 -0.243 1.00 92.94 290 SER A O 1
ATOM 2142 N N . ALA A 1 291 ? 23.678 -0.994 -0.633 1.00 92.62 291 ALA A N 1
ATOM 2143 C CA . ALA A 1 291 ? 24.234 -0.508 -1.896 1.00 92.62 291 ALA A CA 1
ATOM 2144 C C . ALA A 1 291 ? 25.604 0.170 -1.705 1.00 92.62 291 ALA A C 1
ATOM 2146 O O . ALA A 1 291 ? 26.550 -0.120 -2.428 1.00 92.62 291 ALA A O 1
ATOM 2147 N N . VAL A 1 292 ? 25.761 1.002 -0.668 1.00 91.25 292 VAL A N 1
ATOM 2148 C CA . VAL A 1 292 ? 27.055 1.634 -0.329 1.00 91.25 292 VAL A CA 1
ATOM 2149 C C . VAL A 1 292 ? 28.151 0.601 -0.058 1.00 91.25 292 VAL A C 1
ATOM 2151 O O . VAL A 1 292 ? 29.302 0.819 -0.423 1.00 91.25 292 VAL A O 1
ATOM 2154 N N . LEU A 1 293 ? 27.807 -0.487 0.631 1.00 88.31 293 LEU A N 1
ATOM 2155 C CA . LEU A 1 293 ? 28.767 -1.497 1.063 1.00 88.31 293 LEU A CA 1
ATOM 2156 C C . LEU A 1 293 ? 29.128 -2.485 -0.053 1.00 88.31 293 LEU A C 1
ATOM 2158 O O . LEU A 1 293 ? 30.300 -2.808 -0.206 1.00 88.31 293 LEU A O 1
ATOM 2162 N N . PHE A 1 294 ? 28.146 -2.941 -0.833 1.00 86.81 294 PHE A N 1
ATOM 2163 C CA . PHE A 1 294 ? 28.333 -4.062 -1.759 1.00 86.81 294 PHE A CA 1
ATOM 2164 C C . PHE A 1 294 ? 28.393 -3.669 -3.235 1.00 86.81 294 PHE A C 1
ATOM 2166 O O . PHE A 1 294 ? 29.018 -4.385 -4.011 1.00 86.81 294 PHE A O 1
ATOM 2173 N N . ASP A 1 295 ? 27.760 -2.564 -3.632 1.00 79.75 295 ASP A N 1
ATOM 2174 C CA . ASP A 1 295 ? 27.636 -2.188 -5.048 1.00 79.75 295 ASP A CA 1
ATOM 2175 C C . ASP A 1 295 ? 28.810 -1.307 -5.524 1.00 79.75 295 ASP A C 1
ATOM 2177 O O . ASP A 1 295 ? 29.119 -1.220 -6.708 1.00 79.75 295 ASP A O 1
ATOM 2181 N N . GLY A 1 296 ? 29.549 -0.691 -4.590 1.00 64.56 296 GLY A N 1
ATOM 2182 C CA . GLY A 1 296 ? 30.875 -0.122 -4.868 1.00 64.56 296 GLY A CA 1
ATOM 2183 C C . GLY A 1 296 ? 30.898 1.105 -5.789 1.00 64.56 296 GLY A C 1
ATOM 2184 O O . GLY A 1 296 ? 31.953 1.420 -6.343 1.00 64.56 296 GLY A O 1
ATOM 2185 N N . ARG A 1 297 ? 29.773 1.820 -5.945 1.00 79.88 297 ARG A N 1
ATOM 2186 C CA . ARG A 1 297 ? 29.683 3.052 -6.747 1.00 79.88 297 ARG A CA 1
ATOM 2187 C C . ARG A 1 297 ? 30.769 4.067 -6.355 1.00 79.88 297 ARG A C 1
ATOM 2189 O O . ARG A 1 297 ? 30.779 4.588 -5.239 1.00 79.88 297 ARG A O 1
ATOM 2196 N N . SER A 1 298 ? 31.643 4.397 -7.304 1.00 77.88 298 SER A N 1
ATOM 2197 C CA . SER A 1 298 ? 32.744 5.352 -7.119 1.00 77.88 298 SER A CA 1
ATOM 2198 C C . SER A 1 298 ? 32.337 6.803 -7.358 1.00 77.88 298 SER A C 1
ATOM 2200 O O . SER A 1 298 ? 32.774 7.693 -6.627 1.00 77.88 298 SER A O 1
ATOM 2202 N N . ASP A 1 299 ? 31.493 7.042 -8.360 1.00 88.19 299 ASP A N 1
ATOM 2203 C CA . ASP A 1 299 ? 31.273 8.381 -8.906 1.00 88.19 299 ASP A CA 1
ATOM 2204 C C . ASP A 1 299 ? 29.895 8.945 -8.538 1.00 88.19 299 ASP A C 1
ATOM 2206 O O . ASP A 1 299 ? 28.899 8.220 -8.621 1.00 88.19 299 ASP A O 1
ATOM 2210 N N . PRO A 1 300 ? 29.793 10.232 -8.149 1.00 90.38 300 PRO A N 1
ATOM 2211 C CA . PRO A 1 300 ? 28.511 10.903 -7.935 1.00 90.38 300 PRO A CA 1
ATOM 2212 C C . PRO A 1 300 ? 27.600 10.844 -9.165 1.00 90.38 300 PRO A C 1
ATOM 2214 O O . PRO A 1 300 ? 28.069 10.755 -10.300 1.00 90.38 300 PRO A O 1
ATOM 2217 N N . LEU A 1 301 ? 26.288 10.948 -8.954 1.00 89.62 301 LEU A N 1
ATOM 2218 C CA . LEU A 1 301 ? 25.331 11.018 -10.053 1.00 89.62 301 LEU A CA 1
ATOM 2219 C C . LEU A 1 301 ? 25.485 12.362 -10.766 1.00 89.62 301 LEU A C 1
ATOM 2221 O O . LEU A 1 301 ? 25.248 13.420 -10.179 1.00 89.62 301 LEU A O 1
ATOM 2225 N N . ALA A 1 302 ? 25.874 12.321 -12.038 1.00 88.38 302 ALA A N 1
ATOM 2226 C CA . ALA A 1 302 ? 25.935 13.510 -12.872 1.00 88.38 302 ALA A CA 1
ATOM 2227 C C . ALA A 1 302 ? 24.511 14.025 -13.137 1.00 88.38 302 ALA A C 1
ATOM 2229 O O . ALA A 1 302 ? 23.701 13.346 -13.760 1.00 88.38 302 ALA A O 1
ATOM 2230 N N . LEU A 1 303 ? 24.197 15.224 -12.642 1.00 86.62 303 LEU A N 1
ATOM 2231 C CA . LEU A 1 303 ? 22.886 15.853 -12.815 1.00 86.62 303 LEU A CA 1
ATOM 2232 C C . LEU A 1 303 ? 22.886 16.738 -14.063 1.00 86.62 303 LEU A C 1
ATOM 2234 O O . LEU A 1 303 ? 23.077 17.952 -13.976 1.00 86.62 303 LEU A O 1
ATOM 2238 N N . ASP A 1 304 ? 22.678 16.128 -15.224 1.00 89.44 304 ASP A N 1
ATOM 2239 C CA . ASP A 1 304 ? 22.348 16.857 -16.446 1.00 89.44 304 ASP A CA 1
ATOM 2240 C C . ASP A 1 304 ? 20.823 16.954 -16.650 1.00 89.44 304 ASP A C 1
ATOM 2242 O O . ASP A 1 304 ? 20.021 16.438 -15.866 1.00 89.44 304 ASP A O 1
ATOM 2246 N N . ALA A 1 305 ? 20.399 17.668 -17.695 1.00 88.44 305 ALA A N 1
ATOM 2247 C CA . ALA A 1 305 ? 18.979 17.862 -17.978 1.00 88.44 305 ALA A CA 1
ATOM 2248 C C . ALA A 1 305 ? 18.237 16.547 -18.287 1.00 88.44 305 ALA A C 1
ATOM 2250 O O . ALA A 1 305 ? 17.045 16.454 -17.991 1.00 88.44 305 ALA A O 1
ATOM 2251 N N . ALA A 1 306 ? 18.922 15.548 -18.853 1.00 88.19 306 ALA A N 1
ATOM 2252 C CA . ALA A 1 306 ? 18.335 14.250 -19.170 1.00 88.19 306 ALA A CA 1
ATOM 2253 C C . ALA A 1 306 ? 18.113 13.438 -17.887 1.00 88.19 306 ALA A C 1
ATOM 2255 O O . ALA A 1 306 ? 16.994 13.019 -17.614 1.00 88.19 306 ALA A O 1
ATOM 2256 N N . VAL A 1 307 ? 19.123 13.354 -17.019 1.00 88.81 307 VAL A N 1
ATOM 2257 C CA . VAL A 1 307 ? 19.022 12.685 -15.715 1.00 88.81 307 VAL A CA 1
ATOM 2258 C C . VAL A 1 307 ? 17.959 13.339 -14.831 1.00 88.81 307 VAL A C 1
ATOM 2260 O O . VAL A 1 307 ? 17.203 12.648 -14.155 1.00 88.81 307 VAL A O 1
ATOM 2263 N N . ILE A 1 308 ? 17.839 14.671 -14.840 1.00 89.56 308 ILE A N 1
ATOM 2264 C CA . ILE A 1 308 ? 16.774 15.363 -14.092 1.00 89.56 308 ILE A CA 1
ATOM 2265 C C . ILE A 1 308 ? 15.384 14.978 -14.619 1.00 89.56 308 ILE A C 1
ATOM 2267 O O . ILE A 1 308 ? 14.460 14.795 -13.822 1.00 89.56 308 ILE A O 1
ATOM 2271 N N . PHE A 1 309 ? 15.227 14.855 -15.939 1.00 89.62 309 PHE A N 1
ATOM 2272 C CA . PHE A 1 309 ? 13.979 14.399 -16.547 1.00 89.62 309 PHE A CA 1
ATOM 2273 C C . PHE A 1 309 ? 13.673 12.944 -16.172 1.00 89.62 309 PHE A C 1
ATOM 2275 O O . PHE A 1 309 ? 12.547 12.643 -15.775 1.00 89.62 309 PHE A O 1
ATOM 2282 N N . ASP A 1 310 ? 14.672 12.068 -16.194 1.00 89.19 310 ASP A N 1
ATOM 2283 C CA . ASP A 1 310 ? 14.543 10.655 -15.822 1.00 89.19 310 ASP A CA 1
ATOM 2284 C C . ASP A 1 310 ? 14.270 10.471 -14.312 1.00 89.19 310 ASP A C 1
ATOM 2286 O O . ASP A 1 310 ? 13.637 9.513 -13.871 1.00 89.19 310 ASP A O 1
ATOM 2290 N N . LEU A 1 311 ? 14.652 11.446 -13.485 1.00 92.12 311 LEU A N 1
ATOM 2291 C CA . LEU A 1 311 ? 14.313 11.490 -12.062 1.00 92.12 311 LEU A CA 1
ATOM 2292 C C . LEU A 1 311 ? 12.932 12.093 -11.770 1.00 92.12 311 LEU A C 1
ATOM 2294 O O . LEU A 1 311 ? 12.525 12.121 -10.605 1.00 92.12 311 LEU A O 1
ATOM 2298 N N . LEU A 1 312 ? 12.181 12.565 -12.770 1.00 92.25 312 LEU A N 1
ATOM 2299 C CA . LEU A 1 312 ? 10.928 13.295 -12.557 1.00 92.25 312 LEU A CA 1
ATOM 2300 C C . LEU A 1 312 ? 9.923 12.561 -11.640 1.00 92.25 312 LEU A C 1
ATOM 2302 O O . LEU A 1 312 ? 9.433 13.198 -10.703 1.00 92.25 312 LEU A O 1
ATOM 2306 N N . PRO A 1 313 ? 9.639 11.250 -11.795 1.00 91.75 313 PRO A N 1
ATOM 2307 C CA . PRO A 1 313 ? 8.719 10.546 -10.895 1.00 91.75 313 PRO A CA 1
ATOM 2308 C C . PRO A 1 313 ? 9.198 10.540 -9.436 1.00 91.75 313 PRO A C 1
ATOM 2310 O O . PRO A 1 313 ? 8.398 10.702 -8.510 1.00 91.75 313 PRO A O 1
ATOM 2313 N N . VAL A 1 314 ? 10.513 10.413 -9.231 1.00 94.81 314 VAL A N 1
ATOM 2314 C CA . VAL A 1 314 ? 11.155 10.432 -7.910 1.00 94.81 314 VAL A CA 1
ATOM 2315 C C . VAL A 1 314 ? 11.069 11.824 -7.295 1.00 94.81 314 VAL A C 1
ATOM 2317 O O . VAL A 1 314 ? 10.686 11.969 -6.132 1.00 94.81 314 VAL A O 1
ATOM 2320 N N . LEU A 1 315 ? 11.364 12.860 -8.084 1.00 95.19 315 LEU A N 1
ATOM 2321 C CA . LEU A 1 315 ? 11.307 14.257 -7.662 1.00 95.19 315 LEU A CA 1
ATOM 2322 C C . LEU A 1 315 ? 9.883 14.682 -7.297 1.00 95.19 315 LEU A C 1
ATOM 2324 O O . LEU A 1 315 ? 9.700 15.381 -6.302 1.00 95.19 315 LEU A O 1
ATOM 2328 N N . LEU A 1 316 ? 8.867 14.223 -8.035 1.00 95.62 316 LEU A N 1
ATOM 2329 C CA . LEU A 1 316 ? 7.460 14.469 -7.703 1.00 95.62 316 LEU A CA 1
ATOM 2330 C C . LEU A 1 316 ? 7.079 13.844 -6.357 1.00 95.62 316 LEU A C 1
ATOM 2332 O O . LEU A 1 316 ? 6.412 14.485 -5.541 1.00 95.62 316 LEU A O 1
ATOM 2336 N N . MET A 1 317 ? 7.531 12.617 -6.089 1.00 96.69 317 MET A N 1
ATOM 2337 C CA . MET A 1 317 ? 7.259 11.945 -4.820 1.00 96.69 317 MET A CA 1
ATOM 2338 C C . MET A 1 317 ? 8.022 12.586 -3.651 1.00 96.69 317 MET A C 1
ATOM 2340 O O . MET A 1 317 ? 7.469 12.766 -2.562 1.00 96.69 317 MET A O 1
ATOM 2344 N N . LEU A 1 318 ? 9.268 13.005 -3.883 1.00 97.12 318 LEU A N 1
ATOM 2345 C CA . LEU A 1 318 ? 10.065 13.755 -2.916 1.00 97.12 318 LEU A CA 1
ATOM 2346 C C . LEU A 1 318 ? 9.406 15.103 -2.600 1.00 97.12 318 LEU A C 1
ATOM 2348 O O . LEU A 1 318 ? 9.235 15.446 -1.430 1.00 97.12 318 LEU A O 1
ATOM 2352 N N . ALA A 1 319 ? 8.963 15.834 -3.624 1.00 97.75 319 ALA A N 1
ATOM 2353 C CA . ALA A 1 319 ? 8.224 17.078 -3.463 1.00 97.75 319 ALA A CA 1
ATOM 2354 C C . ALA A 1 319 ? 6.936 16.857 -2.660 1.00 97.75 319 ALA A C 1
ATOM 2356 O O . ALA A 1 319 ? 6.676 17.603 -1.719 1.00 97.75 319 ALA A O 1
ATOM 2357 N N . ALA A 1 320 ? 6.168 15.799 -2.944 1.00 96.94 320 ALA A N 1
ATOM 2358 C CA . ALA A 1 320 ? 4.977 15.458 -2.168 1.00 96.94 320 ALA A CA 1
ATOM 2359 C C . ALA A 1 320 ? 5.301 15.218 -0.681 1.00 96.94 320 ALA A C 1
ATOM 2361 O O . ALA A 1 320 ? 4.572 15.703 0.191 1.00 96.94 320 ALA A O 1
ATOM 2362 N N . ALA A 1 321 ? 6.396 14.517 -0.369 1.00 97.38 321 ALA A N 1
ATOM 2363 C CA . ALA A 1 321 ? 6.848 14.313 1.006 1.00 97.38 321 ALA A CA 1
ATOM 2364 C C . ALA A 1 321 ? 7.255 15.635 1.686 1.00 97.38 321 ALA A C 1
ATOM 2366 O O . ALA A 1 321 ? 6.819 15.912 2.808 1.00 97.38 321 ALA A O 1
ATOM 2367 N N . LEU A 1 322 ? 8.032 16.480 0.997 1.00 97.12 322 LEU A N 1
ATOM 2368 C CA . LEU A 1 322 ? 8.491 17.780 1.499 1.00 97.12 322 LEU A CA 1
ATOM 2369 C C . LEU A 1 322 ? 7.331 18.758 1.727 1.00 97.12 322 LEU A C 1
ATOM 2371 O O . LEU A 1 322 ? 7.271 19.396 2.778 1.00 97.12 322 LEU A O 1
ATOM 2375 N N . VAL A 1 323 ? 6.374 18.827 0.797 1.00 95.81 323 VAL A N 1
ATOM 2376 C CA . VAL A 1 323 ? 5.147 19.628 0.934 1.00 95.81 323 VAL A CA 1
ATOM 2377 C C . VAL A 1 323 ? 4.362 19.180 2.162 1.00 95.81 323 VAL A C 1
ATOM 2379 O O . VAL A 1 323 ? 3.990 20.009 2.993 1.00 95.81 323 VAL A O 1
ATOM 2382 N N . GLY A 1 324 ? 4.157 17.872 2.336 1.00 93.31 324 GLY A N 1
ATOM 2383 C CA . GLY A 1 324 ? 3.479 17.350 3.519 1.00 93.31 324 GLY A CA 1
ATOM 2384 C C . GLY A 1 324 ? 4.217 17.701 4.821 1.00 93.31 324 GLY A C 1
ATOM 2385 O O . GLY A 1 324 ? 3.592 18.086 5.811 1.00 93.31 324 GLY A O 1
ATOM 2386 N N . CYS A 1 325 ? 5.550 17.641 4.817 1.00 93.44 325 CYS A N 1
ATOM 2387 C CA . CYS A 1 325 ? 6.378 18.074 5.939 1.00 93.44 325 CYS A CA 1
ATOM 2388 C C . CYS A 1 325 ? 6.181 19.571 6.234 1.00 93.44 325 CYS A C 1
ATOM 2390 O O . CYS A 1 325 ? 5.949 19.943 7.384 1.00 93.44 325 CYS A O 1
ATOM 2392 N N . GLY A 1 326 ? 6.175 20.427 5.208 1.00 91.75 326 GLY A N 1
ATOM 2393 C CA . GLY A 1 326 ? 5.878 21.855 5.342 1.00 91.75 326 GLY A CA 1
ATOM 2394 C C . GLY A 1 326 ? 4.509 22.114 5.980 1.00 91.75 326 GLY A C 1
ATOM 2395 O O . GLY A 1 326 ? 4.407 22.877 6.943 1.00 91.75 326 GLY A O 1
ATOM 2396 N N . LEU A 1 327 ? 3.470 21.401 5.531 1.00 90.00 327 LEU A N 1
ATOM 2397 C CA . LEU A 1 327 ? 2.120 21.485 6.105 1.00 90.00 327 LEU A CA 1
ATOM 2398 C C . LEU A 1 327 ? 2.081 21.050 7.581 1.00 90.00 327 LEU A C 1
ATOM 2400 O O . LEU A 1 327 ? 1.414 21.685 8.401 1.00 90.00 327 LEU A O 1
ATOM 2404 N N . MET A 1 328 ? 2.819 19.998 7.953 1.00 88.25 328 MET A N 1
ATOM 2405 C CA . MET A 1 328 ? 2.938 19.561 9.350 1.00 88.25 328 MET A CA 1
ATOM 2406 C C . MET A 1 328 ? 3.590 20.608 10.253 1.00 88.25 328 MET A C 1
ATOM 2408 O O . MET A 1 328 ? 3.218 20.722 11.423 1.00 88.25 328 MET A O 1
ATOM 2412 N N . LEU A 1 329 ? 4.586 21.327 9.732 1.00 86.19 329 LEU A N 1
ATOM 2413 C CA . LEU A 1 329 ? 5.308 22.359 10.470 1.00 86.19 329 LEU A CA 1
ATOM 2414 C C . LEU A 1 329 ? 4.471 23.633 10.640 1.00 86.19 329 LEU A C 1
ATOM 2416 O O . LEU A 1 329 ? 4.579 24.275 11.687 1.00 86.19 329 LEU A O 1
ATOM 2420 N N . ALA A 1 330 ? 3.620 23.948 9.658 1.00 85.00 330 ALA A N 1
ATOM 2421 C CA . ALA A 1 330 ? 2.745 25.118 9.655 1.00 85.00 330 ALA A CA 1
ATOM 2422 C C . ALA A 1 330 ? 1.468 24.963 10.516 1.00 85.00 330 ALA A C 1
ATOM 2424 O O . ALA A 1 330 ? 0.943 25.957 11.012 1.00 85.00 330 ALA A O 1
ATOM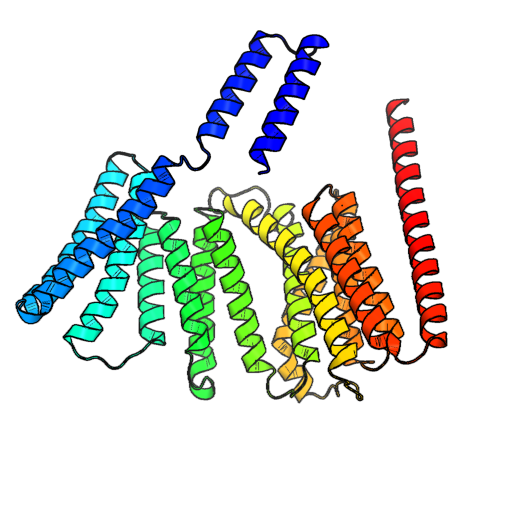 2425 N N . GLY A 1 331 ? 0.948 23.743 10.713 1.00 71.88 331 GLY A N 1
ATOM 2426 C CA . GLY A 1 331 ? -0.330 23.509 11.408 1.00 71.88 331 GLY A CA 1
ATOM 2427 C C . GLY A 1 331 ? -0.287 23.606 12.948 1.00 71.88 331 GLY A C 1
ATOM 2428 O O . GLY A 1 331 ? 0.621 23.081 13.591 1.00 71.88 331 GLY A O 1
ATOM 2429 N N . GLY A 1 332 ? -1.315 24.210 13.564 1.00 61.25 332 GLY A N 1
ATOM 2430 C CA . GLY A 1 332 ? -1.458 24.365 15.024 1.00 61.25 332 GLY A CA 1
ATOM 2431 C C . GLY A 1 332 ? -2.098 23.180 15.782 1.00 61.25 332 GLY A C 1
ATOM 2432 O O . GLY A 1 332 ? -2.799 22.352 15.204 1.00 61.25 332 GLY A O 1
ATOM 2433 N N . ALA A 1 333 ? -1.847 23.149 17.101 1.00 52.78 333 ALA A N 1
ATOM 2434 C CA . ALA A 1 333 ? -2.393 22.299 18.184 1.00 52.78 333 ALA A CA 1
ATOM 2435 C C . ALA A 1 333 ? -1.889 20.844 18.388 1.00 52.78 333 ALA A C 1
ATOM 2437 O O . ALA A 1 333 ? -1.949 20.372 19.518 1.00 52.78 333 ALA A O 1
ATOM 2438 N N . ASP A 1 334 ? -1.277 20.162 17.410 1.00 63.88 334 ASP A N 1
ATOM 2439 C CA . ASP A 1 334 ? -0.570 18.873 17.650 1.00 63.88 334 ASP A CA 1
ATOM 2440 C C . ASP A 1 334 ? 0.789 18.826 16.933 1.00 63.88 334 ASP A C 1
ATOM 2442 O O . ASP A 1 334 ? 1.094 17.987 16.084 1.00 63.88 334 ASP A O 1
ATOM 2446 N N . THR A 1 335 ? 1.613 19.831 17.225 1.00 71.25 335 THR A N 1
ATOM 2447 C CA . THR A 1 335 ? 2.872 20.078 16.515 1.00 71.25 335 THR A CA 1
ATOM 2448 C C . THR A 1 335 ? 3.963 19.071 16.856 1.00 71.25 335 THR A C 1
ATOM 2450 O O . THR A 1 335 ? 4.788 18.775 16.001 1.00 71.25 335 THR A O 1
ATOM 2453 N N . LYS A 1 336 ? 4.013 18.515 18.074 1.00 81.69 336 LYS A N 1
ATOM 2454 C CA . LYS A 1 336 ? 5.172 17.709 18.511 1.00 81.69 336 LYS A CA 1
ATOM 2455 C C . LYS A 1 336 ? 5.222 16.328 17.852 1.00 81.69 336 LYS A C 1
ATOM 2457 O O . LYS A 1 336 ? 6.290 15.928 17.402 1.00 81.69 336 LYS A O 1
ATOM 2462 N N . ALA A 1 337 ? 4.097 15.612 17.785 1.00 84.94 337 ALA A N 1
ATOM 2463 C CA . ALA A 1 337 ? 4.033 14.302 17.132 1.00 84.94 337 ALA A CA 1
ATOM 2464 C C . ALA A 1 337 ? 4.255 14.413 15.619 1.00 84.94 337 ALA A C 1
ATOM 2466 O O . ALA A 1 337 ? 5.056 13.672 15.055 1.00 84.94 337 ALA A O 1
ATOM 2467 N N . ARG A 1 338 ? 3.618 15.400 14.980 1.00 88.00 338 ARG A N 1
ATOM 2468 C CA . ARG A 1 338 ? 3.777 15.681 13.545 1.00 88.00 338 ARG A CA 1
ATOM 2469 C C . ARG A 1 338 ? 5.211 16.084 13.196 1.00 88.00 338 ARG A C 1
ATOM 2471 O O . ARG A 1 338 ? 5.788 15.532 12.267 1.00 88.00 338 ARG A O 1
ATOM 2478 N N . ARG A 1 339 ? 5.829 16.964 13.996 1.00 88.31 339 ARG A N 1
ATOM 2479 C CA . ARG A 1 339 ? 7.254 17.317 13.862 1.00 88.31 339 ARG A CA 1
ATOM 2480 C C . ARG A 1 339 ? 8.153 16.095 13.993 1.00 88.31 339 ARG A C 1
ATOM 2482 O O . ARG A 1 339 ? 9.067 15.953 13.197 1.00 88.31 339 ARG A O 1
ATOM 2489 N N . ALA A 1 340 ? 7.886 15.209 14.953 1.00 91.69 340 ALA A N 1
ATOM 2490 C CA . ALA A 1 340 ? 8.673 13.990 15.120 1.00 91.69 340 ALA A CA 1
ATOM 2491 C C . ALA A 1 340 ? 8.585 13.078 13.884 1.00 91.69 340 ALA A C 1
ATOM 2493 O O . ALA A 1 340 ? 9.619 12.618 13.412 1.00 91.69 340 ALA A O 1
ATOM 2494 N N . VAL A 1 341 ? 7.390 12.881 13.310 1.00 93.81 341 VAL A N 1
ATOM 2495 C CA . VAL A 1 341 ? 7.226 12.127 12.051 1.00 93.81 341 VAL A CA 1
ATOM 2496 C C . VAL A 1 341 ? 7.989 12.788 10.901 1.00 93.81 341 VAL A C 1
ATOM 2498 O O . VAL A 1 341 ? 8.706 12.096 10.185 1.00 93.81 341 VAL A O 1
ATOM 2501 N N . CYS A 1 342 ? 7.881 14.111 10.743 1.00 93.69 342 CYS A N 1
ATOM 2502 C CA . CYS A 1 342 ? 8.605 14.824 9.690 1.00 93.69 342 CYS A CA 1
ATOM 2503 C C . CYS A 1 342 ? 10.131 14.711 9.862 1.00 93.69 342 CYS A C 1
ATOM 2505 O O . CYS A 1 342 ? 10.830 14.435 8.895 1.00 93.69 342 CYS A O 1
ATOM 2507 N N . ILE A 1 343 ? 10.652 14.831 11.089 1.00 92.88 343 ILE A N 1
ATOM 2508 C CA . ILE A 1 343 ? 12.084 14.635 11.371 1.00 92.88 343 ILE A CA 1
ATOM 2509 C C . ILE A 1 343 ? 12.523 13.220 10.975 1.00 92.88 343 ILE A C 1
ATOM 2511 O O . ILE A 1 343 ? 13.534 13.076 10.297 1.00 92.88 343 ILE A O 1
ATOM 2515 N N . VAL A 1 344 ? 11.763 12.184 11.350 1.00 95.44 344 VAL A N 1
ATOM 2516 C CA . VAL A 1 344 ? 12.078 10.798 10.963 1.00 95.44 344 VAL A CA 1
ATOM 2517 C C . VAL A 1 344 ? 12.078 10.632 9.445 1.00 95.44 344 VAL A C 1
ATOM 2519 O O . VAL A 1 344 ? 13.008 10.033 8.909 1.00 95.44 344 VAL A O 1
ATOM 2522 N N . ALA A 1 345 ? 11.081 11.183 8.748 1.00 96.62 345 ALA A N 1
ATOM 2523 C CA . ALA A 1 345 ? 11.007 11.123 7.290 1.00 96.62 345 ALA A CA 1
ATOM 2524 C C . ALA A 1 345 ? 12.219 11.798 6.627 1.00 96.62 345 ALA A C 1
ATOM 2526 O O . ALA A 1 345 ? 12.871 11.183 5.789 1.00 96.62 345 ALA A O 1
ATOM 2527 N N . LEU A 1 346 ? 12.574 13.016 7.051 1.00 95.12 346 LEU A N 1
ATOM 2528 C CA . LEU A 1 346 ? 13.721 13.755 6.512 1.0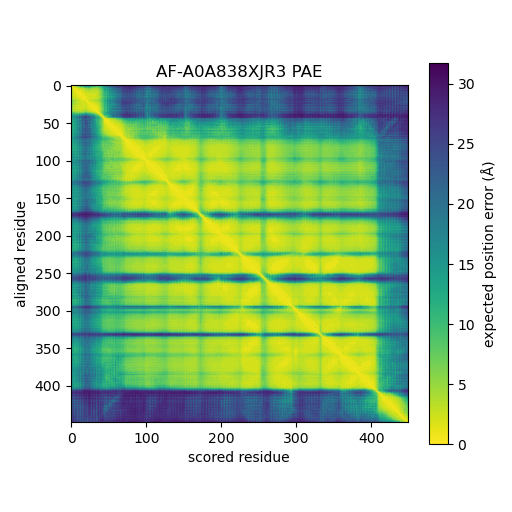0 95.12 346 LEU A CA 1
ATOM 2529 C C . LEU A 1 346 ? 15.059 13.058 6.803 1.00 95.12 346 LEU A C 1
ATOM 2531 O O . LEU A 1 346 ? 15.905 12.978 5.918 1.00 95.12 346 LEU A O 1
ATOM 2535 N N . LEU A 1 347 ? 15.244 12.508 8.009 1.00 93.69 347 LEU A N 1
ATOM 2536 C CA . LEU A 1 347 ? 16.455 11.753 8.357 1.00 93.69 347 LEU A CA 1
ATOM 2537 C C . LEU A 1 347 ? 16.609 10.481 7.516 1.00 93.69 347 LEU A C 1
ATOM 2539 O O . LEU A 1 347 ? 17.718 10.159 7.105 1.00 93.69 347 LEU A O 1
ATOM 2543 N N . ASN A 1 348 ? 15.512 9.771 7.240 1.00 95.81 348 ASN A N 1
ATOM 2544 C CA . ASN A 1 348 ? 15.543 8.554 6.422 1.00 95.81 348 ASN A CA 1
ATOM 2545 C C . ASN A 1 348 ? 15.691 8.859 4.917 1.00 95.81 348 ASN A C 1
ATOM 2547 O O . ASN A 1 348 ? 16.194 8.018 4.183 1.00 95.81 348 ASN A O 1
ATOM 2551 N N . LEU A 1 349 ? 15.317 10.060 4.456 1.00 97.12 349 LEU A N 1
ATOM 2552 C CA . LEU A 1 349 ? 15.599 10.528 3.090 1.00 97.12 349 LEU A CA 1
ATOM 2553 C C . LEU A 1 349 ? 17.067 10.931 2.887 1.00 97.12 349 LEU A C 1
ATOM 2555 O O . LEU A 1 349 ? 17.569 10.867 1.767 1.00 97.12 349 LEU A O 1
ATOM 2559 N N . ALA A 1 350 ? 17.762 11.338 3.955 1.00 95.44 350 ALA A N 1
ATOM 2560 C CA . ALA A 1 350 ? 19.130 11.842 3.866 1.00 95.44 350 ALA A CA 1
ATOM 2561 C C . ALA A 1 350 ? 20.128 10.794 3.345 1.00 95.44 350 ALA A C 1
ATOM 2563 O O . ALA A 1 350 ? 21.059 11.164 2.642 1.00 95.44 350 ALA A O 1
ATOM 2564 N N . GLY A 1 351 ? 19.930 9.507 3.655 1.00 94.69 351 GLY A N 1
ATOM 2565 C CA . GLY A 1 351 ? 20.803 8.422 3.193 1.00 94.69 351 GLY A CA 1
ATOM 2566 C C . GLY A 1 351 ? 20.800 8.272 1.667 1.00 94.69 351 GLY A C 1
ATOM 2567 O O . GLY A 1 351 ? 21.839 8.489 1.053 1.00 94.69 351 GLY A O 1
ATOM 2568 N N . PRO A 1 352 ? 19.655 7.952 1.038 1.00 95.62 352 PRO A N 1
ATOM 2569 C CA . PRO A 1 352 ? 19.554 7.854 -0.418 1.00 95.62 352 PRO A CA 1
ATOM 2570 C C . PRO A 1 352 ? 19.979 9.134 -1.149 1.00 95.62 352 PRO A C 1
ATOM 2572 O O . PRO A 1 352 ? 20.625 9.057 -2.185 1.00 95.62 352 PRO A O 1
ATOM 2575 N N . LEU A 1 353 ? 19.665 10.318 -0.604 1.00 95.38 353 LEU A N 1
ATOM 2576 C CA . LEU A 1 353 ? 20.130 11.590 -1.174 1.00 95.38 353 LEU A CA 1
ATOM 2577 C C . LEU A 1 353 ? 21.654 11.727 -1.105 1.00 95.38 353 LEU A C 1
ATOM 2579 O O . LEU A 1 353 ? 22.272 12.171 -2.069 1.00 95.38 353 LEU A O 1
ATOM 2583 N N . LEU A 1 354 ? 22.265 11.340 0.018 1.00 94.62 354 LEU A N 1
ATOM 2584 C CA . LEU A 1 354 ? 23.716 11.328 0.160 1.00 94.62 354 LEU A CA 1
ATOM 2585 C C . LEU A 1 354 ? 24.357 10.333 -0.809 1.00 94.62 354 LEU A C 1
ATOM 2587 O O . LEU A 1 354 ? 25.396 10.656 -1.375 1.00 94.62 354 LEU A O 1
ATOM 2591 N N . PHE A 1 355 ? 23.730 9.181 -1.045 1.00 94.69 355 PHE A N 1
ATOM 2592 C CA . PHE A 1 355 ? 24.243 8.164 -1.961 1.00 94.69 355 PHE A CA 1
ATOM 2593 C C . PHE A 1 355 ? 24.383 8.689 -3.392 1.00 94.69 355 PHE A C 1
ATOM 2595 O O . PHE A 1 355 ? 25.347 8.362 -4.073 1.00 94.69 355 PHE A O 1
ATOM 2602 N N . LEU A 1 356 ? 23.481 9.575 -3.829 1.00 92.69 356 LEU A N 1
ATOM 2603 C CA . LEU A 1 356 ? 23.590 10.210 -5.145 1.00 92.69 356 LEU A CA 1
ATOM 2604 C C . LEU A 1 356 ? 24.778 11.177 -5.254 1.00 92.69 356 LEU A C 1
ATOM 2606 O O . LEU A 1 356 ? 25.304 11.369 -6.344 1.00 92.69 356 LEU A O 1
ATOM 2610 N N . VAL A 1 357 ? 25.193 11.813 -4.154 1.00 92.88 357 VAL A N 1
ATOM 2611 C CA . VAL A 1 357 ? 26.181 12.911 -4.180 1.00 92.88 357 VAL A CA 1
ATOM 2612 C C . VAL A 1 357 ? 27.566 12.464 -3.711 1.00 92.88 357 VAL A C 1
ATOM 2614 O O . VAL A 1 357 ? 28.573 12.915 -4.244 1.00 92.88 357 VAL A O 1
ATOM 2617 N N . LEU A 1 358 ? 27.633 11.604 -2.697 1.00 92.44 358 LEU A N 1
ATOM 2618 C CA . LEU A 1 358 ? 28.861 11.162 -2.033 1.00 92.44 358 LEU A CA 1
ATOM 2619 C C . LEU A 1 358 ? 28.854 9.638 -1.801 1.00 92.44 358 LEU A C 1
ATOM 2621 O O . LEU A 1 358 ? 29.039 9.218 -0.657 1.00 92.44 358 LEU A O 1
ATOM 2625 N N . PRO A 1 359 ? 28.664 8.796 -2.837 1.00 91.75 359 PRO A N 1
ATOM 2626 C CA . PRO A 1 359 ? 28.424 7.352 -2.685 1.00 91.75 359 PRO A CA 1
ATOM 2627 C C . PRO A 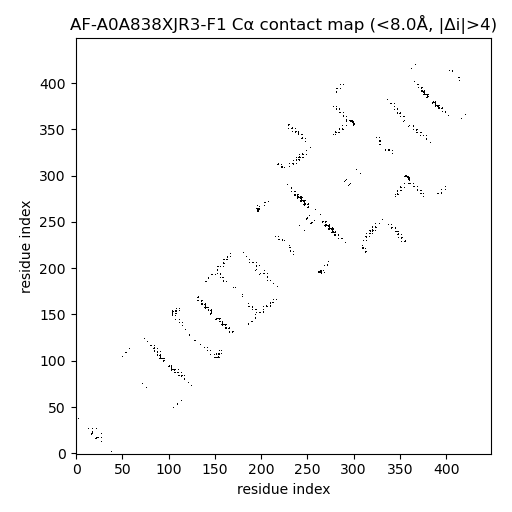1 359 ? 29.527 6.613 -1.912 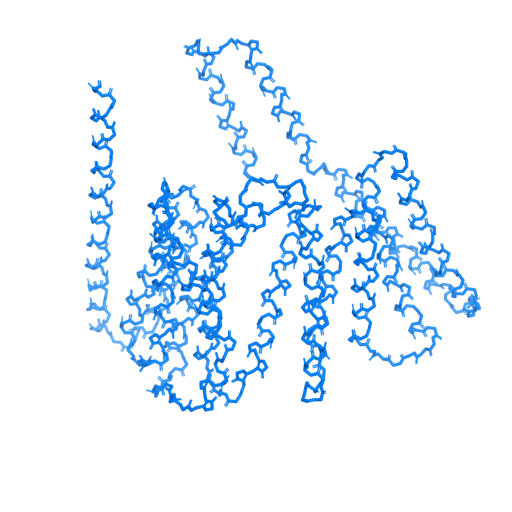1.00 91.75 359 PRO A C 1
ATOM 2629 O O . PRO A 1 359 ? 29.251 5.664 -1.183 1.00 91.75 359 PRO A O 1
ATOM 2632 N N . THR A 1 360 ? 30.764 7.107 -1.981 1.00 88.44 360 THR A N 1
ATOM 2633 C CA . THR A 1 360 ? 31.944 6.519 -1.329 1.00 88.44 360 THR A CA 1
ATOM 2634 C C . THR A 1 360 ? 32.113 6.907 0.144 1.00 88.44 360 THR A C 1
ATOM 2636 O O . THR A 1 360 ? 32.985 6.374 0.832 1.00 88.44 360 THR A O 1
ATOM 2639 N N . ALA A 1 361 ? 31.288 7.814 0.682 1.00 88.81 361 ALA A N 1
ATOM 2640 C CA . ALA A 1 361 ? 31.365 8.265 2.073 1.00 88.81 361 ALA A CA 1
ATOM 2641 C C . ALA A 1 361 ? 30.746 7.237 3.043 1.00 88.81 361 ALA A C 1
ATOM 2643 O O . ALA A 1 361 ? 29.746 7.513 3.712 1.00 88.81 361 ALA A O 1
ATOM 2644 N N . THR A 1 362 ? 31.327 6.039 3.120 1.00 87.69 362 THR A N 1
ATOM 2645 C CA . THR A 1 362 ? 30.795 4.873 3.855 1.00 87.69 362 THR A CA 1
ATOM 2646 C C . THR A 1 362 ? 30.502 5.169 5.328 1.00 87.69 362 THR A C 1
ATOM 2648 O O . THR A 1 362 ? 29.416 4.869 5.823 1.00 87.69 362 THR A O 1
ATOM 2651 N N . VAL A 1 363 ? 31.425 5.838 6.028 1.00 87.00 363 VAL A N 1
ATOM 2652 C CA . VAL A 1 363 ? 31.266 6.219 7.444 1.00 87.00 363 VAL A CA 1
ATOM 2653 C C . VAL A 1 363 ? 30.072 7.156 7.643 1.00 87.00 363 VAL A C 1
ATOM 2655 O O . VAL A 1 363 ? 29.319 7.010 8.607 1.00 87.00 363 VAL A O 1
ATOM 2658 N N . LEU A 1 364 ? 29.876 8.106 6.725 1.00 86.75 364 LEU A N 1
ATOM 2659 C CA . LEU A 1 364 ? 28.774 9.061 6.802 1.00 86.75 364 LEU A CA 1
ATOM 2660 C C . LEU A 1 364 ? 27.431 8.375 6.523 1.00 86.75 364 LEU A C 1
ATOM 2662 O O . LEU A 1 364 ? 26.475 8.593 7.266 1.00 86.75 364 LEU A O 1
ATOM 2666 N N . HIS A 1 365 ? 27.374 7.488 5.528 1.00 91.31 365 HIS A N 1
ATOM 2667 C CA . HIS A 1 365 ? 26.197 6.659 5.260 1.00 91.31 365 HIS A CA 1
ATOM 2668 C C . HIS A 1 365 ? 25.825 5.786 6.456 1.00 91.31 365 HIS A C 1
ATOM 2670 O O . HIS A 1 365 ? 24.663 5.758 6.857 1.00 91.31 365 HIS A O 1
ATOM 2676 N N . ALA A 1 366 ? 26.807 5.130 7.077 1.00 90.56 366 ALA A N 1
ATOM 2677 C CA . ALA A 1 366 ? 26.591 4.309 8.261 1.00 90.56 366 ALA A CA 1
ATOM 2678 C C . ALA A 1 366 ? 26.063 5.142 9.443 1.00 90.56 366 ALA A C 1
ATOM 2680 O O . ALA A 1 366 ? 25.117 4.734 10.120 1.00 90.56 366 ALA A O 1
ATOM 2681 N N . ALA A 1 367 ? 26.614 6.340 9.667 1.00 89.75 367 ALA A N 1
ATOM 2682 C CA . ALA A 1 367 ? 26.145 7.252 10.708 1.00 89.75 367 ALA A CA 1
ATOM 2683 C C . ALA A 1 367 ? 24.698 7.721 10.465 1.00 89.75 367 ALA A C 1
ATOM 2685 O O . ALA A 1 367 ? 23.886 7.716 11.396 1.00 89.75 367 ALA A O 1
ATOM 2686 N N . ILE A 1 368 ? 24.355 8.081 9.222 1.00 92.75 368 ILE A N 1
ATOM 2687 C CA . ILE A 1 368 ? 22.993 8.481 8.839 1.00 92.75 368 ILE A CA 1
ATOM 2688 C C . ILE A 1 368 ? 22.024 7.308 8.980 1.00 92.75 368 ILE A C 1
ATOM 2690 O O . ILE A 1 368 ? 20.963 7.487 9.571 1.00 92.75 368 ILE A O 1
ATOM 2694 N N . ALA A 1 369 ? 22.384 6.109 8.517 1.00 94.62 369 ALA A N 1
ATOM 2695 C CA . ALA A 1 369 ? 21.550 4.916 8.644 1.00 94.62 369 ALA A CA 1
ATOM 2696 C C . ALA A 1 369 ? 21.282 4.569 10.121 1.00 94.62 369 ALA A C 1
ATOM 2698 O O . ALA A 1 369 ? 20.135 4.334 10.507 1.00 94.62 369 ALA A O 1
ATOM 2699 N N . CYS A 1 370 ? 22.301 4.638 10.986 1.00 94.25 370 CYS A N 1
ATOM 2700 C CA . CYS A 1 370 ? 22.131 4.483 12.433 1.00 94.25 370 CYS A CA 1
ATOM 2701 C C . CYS A 1 370 ? 21.164 5.531 13.001 1.00 94.25 370 CYS A C 1
ATOM 2703 O O . CYS A 1 370 ? 20.212 5.183 13.704 1.00 94.25 370 CYS A O 1
ATOM 2705 N N . ALA A 1 371 ? 21.372 6.812 12.680 1.00 93.88 371 ALA A N 1
ATOM 2706 C CA . ALA A 1 371 ? 20.508 7.896 13.143 1.00 93.88 371 ALA A CA 1
ATOM 2707 C C . ALA A 1 371 ? 19.058 7.723 12.659 1.00 93.88 371 ALA A C 1
ATOM 2709 O O . ALA A 1 371 ? 18.120 7.891 13.442 1.00 93.88 371 ALA A O 1
ATOM 2710 N N . ALA A 1 372 ? 18.868 7.330 11.400 1.00 94.88 372 ALA A N 1
ATOM 2711 C CA . ALA A 1 372 ? 17.578 7.080 10.776 1.00 94.88 372 ALA A CA 1
ATOM 2712 C C . ALA A 1 372 ? 16.813 5.952 11.490 1.00 94.88 372 ALA A C 1
ATOM 2714 O O . ALA A 1 372 ? 15.665 6.153 11.899 1.00 94.88 372 ALA A O 1
ATOM 2715 N N . LEU A 1 373 ? 17.455 4.811 11.749 1.00 96.94 373 LEU A N 1
ATOM 2716 C CA . LEU A 1 373 ? 16.837 3.659 12.419 1.00 96.94 373 LEU A CA 1
ATOM 2717 C C . LEU A 1 373 ? 16.562 3.911 13.908 1.00 96.94 373 LEU A C 1
ATOM 2719 O O . LEU A 1 373 ? 15.490 3.561 14.415 1.00 96.94 373 LEU A O 1
ATOM 2723 N N . ILE A 1 374 ? 17.476 4.599 14.601 1.00 95.06 374 ILE A N 1
ATOM 2724 C CA . ILE A 1 374 ? 17.253 5.062 15.977 1.00 95.06 374 ILE A CA 1
ATOM 2725 C C . ILE A 1 374 ? 16.065 6.025 16.020 1.00 95.06 374 ILE A C 1
ATOM 2727 O O . ILE A 1 374 ? 15.235 5.924 16.922 1.00 95.06 374 ILE A O 1
ATOM 2731 N N . SER A 1 375 ? 15.938 6.928 15.042 1.00 94.31 375 SER A N 1
ATOM 2732 C CA . SER A 1 375 ? 14.824 7.878 14.985 1.00 94.31 375 SER A CA 1
ATOM 2733 C C . SER A 1 375 ? 13.470 7.174 14.814 1.00 94.31 375 SER A C 1
ATOM 2735 O O . SER A 1 375 ? 12.513 7.541 15.496 1.00 94.31 375 SER A O 1
ATOM 2737 N N . VAL A 1 376 ? 13.397 6.104 14.008 1.00 95.56 376 VAL A N 1
ATOM 2738 C CA . VAL A 1 376 ? 12.199 5.253 13.878 1.00 95.56 376 VAL A CA 1
ATOM 2739 C C . VAL A 1 376 ? 11.873 4.572 15.208 1.00 95.56 376 VAL A C 1
ATOM 2741 O O . VAL A 1 376 ? 10.723 4.595 15.656 1.00 95.56 376 VAL A O 1
ATOM 2744 N N . SER A 1 377 ? 12.886 4.017 15.882 1.00 93.81 377 SER A N 1
ATOM 2745 C CA . SER A 1 377 ? 12.701 3.364 17.180 1.00 93.81 377 SER A CA 1
ATOM 2746 C C . SER A 1 377 ? 12.201 4.342 18.253 1.00 93.81 377 SER A C 1
ATOM 2748 O O . SER A 1 377 ? 11.193 4.088 18.926 1.00 93.81 377 SER A O 1
ATOM 2750 N N . ALA A 1 378 ? 12.851 5.506 18.350 1.00 92.69 378 ALA A N 1
ATOM 2751 C CA . ALA A 1 378 ? 12.509 6.591 19.261 1.00 92.69 378 ALA A CA 1
ATOM 2752 C C . ALA A 1 378 ? 11.108 7.153 18.990 1.00 92.69 378 ALA A C 1
ATOM 2754 O O . ALA A 1 378 ? 10.366 7.415 19.937 1.00 92.69 378 ALA A O 1
ATOM 2755 N N . LEU A 1 379 ? 10.711 7.285 17.721 1.00 92.75 379 LEU A N 1
ATOM 2756 C CA . LEU A 1 379 ? 9.356 7.678 17.335 1.00 92.75 379 LEU A CA 1
ATOM 2757 C C . LEU A 1 379 ? 8.322 6.643 17.790 1.00 92.75 379 LEU A C 1
ATOM 2759 O O . LEU A 1 379 ? 7.273 7.017 18.314 1.00 92.75 379 LEU A O 1
ATOM 2763 N N . GLY A 1 380 ? 8.632 5.351 17.648 1.00 89.62 380 GLY A N 1
ATOM 2764 C CA . GLY A 1 380 ? 7.806 4.263 18.168 1.00 89.62 380 GLY A CA 1
ATOM 2765 C C . GLY A 1 380 ? 7.598 4.347 19.676 1.00 89.62 380 GLY A C 1
ATOM 2766 O O . GLY A 1 380 ? 6.464 4.250 20.144 1.00 89.62 380 GLY A O 1
ATOM 2767 N N . VAL A 1 381 ? 8.660 4.627 20.438 1.00 89.00 381 VAL A N 1
ATOM 2768 C CA . VAL A 1 381 ? 8.563 4.840 21.891 1.00 89.00 381 VAL A CA 1
ATOM 2769 C C . VAL A 1 381 ? 7.735 6.090 22.195 1.00 89.00 381 VAL A C 1
ATOM 2771 O O . VAL A 1 381 ? 6.837 6.050 23.034 1.00 89.00 381 VAL A O 1
ATOM 2774 N N . TYR A 1 382 ? 7.997 7.188 21.483 1.00 88.56 382 TYR A N 1
ATOM 2775 C CA . TYR A 1 382 ? 7.334 8.475 21.674 1.00 88.56 382 TYR A CA 1
ATOM 2776 C C . TYR A 1 382 ? 5.820 8.400 21.456 1.00 88.56 382 TYR A C 1
ATOM 2778 O O . TYR A 1 382 ? 5.054 8.952 22.243 1.00 88.56 382 TYR A O 1
ATOM 2786 N N . LEU A 1 383 ? 5.388 7.693 20.409 1.00 86.88 383 LEU A N 1
ATOM 2787 C CA . LEU A 1 383 ? 3.978 7.532 20.046 1.00 86.88 383 LEU A CA 1
ATOM 2788 C C . LEU A 1 383 ? 3.358 6.241 20.597 1.00 86.88 383 LEU A C 1
ATOM 2790 O O . LEU A 1 383 ? 2.211 5.933 20.285 1.00 86.88 383 LEU A O 1
ATOM 2794 N N . SER A 1 384 ? 4.088 5.500 21.441 1.00 86.94 384 SER A N 1
ATOM 2795 C CA . SER A 1 384 ? 3.654 4.220 22.023 1.00 86.94 384 SER A CA 1
ATOM 2796 C C . SER A 1 384 ? 3.226 3.180 20.972 1.00 86.94 384 SER A C 1
ATOM 2798 O O . SER A 1 384 ? 2.343 2.354 21.210 1.00 86.94 384 SER A O 1
ATOM 2800 N N . VAL A 1 385 ? 3.870 3.198 19.801 1.00 87.12 385 VAL A N 1
ATOM 2801 C CA . VAL A 1 385 ? 3.654 2.247 18.706 1.00 87.12 385 VAL A CA 1
ATOM 2802 C C . VAL A 1 385 ? 4.772 1.207 18.724 1.00 87.12 385 VAL A C 1
ATOM 2804 O O . VAL A 1 385 ? 5.824 1.377 18.111 1.00 87.12 385 VAL A O 1
ATOM 2807 N N . GLY A 1 386 ? 4.529 0.090 19.417 1.00 82.25 386 GLY A N 1
ATOM 2808 C CA . GLY A 1 386 ? 5.543 -0.952 19.618 1.00 82.25 386 GLY A CA 1
ATOM 2809 C C . GLY A 1 386 ? 6.091 -1.562 18.323 1.00 82.25 386 GLY A C 1
ATOM 2810 O O . GLY A 1 386 ? 7.265 -1.913 18.274 1.00 82.25 386 GLY A O 1
ATOM 2811 N N . ALA A 1 387 ? 5.282 -1.632 17.259 1.00 88.25 387 ALA A N 1
ATOM 2812 C CA . ALA A 1 387 ? 5.737 -2.113 15.952 1.00 88.25 387 ALA A CA 1
ATOM 2813 C C . ALA A 1 387 ? 6.891 -1.264 15.389 1.00 88.25 387 ALA A C 1
ATOM 2815 O O . ALA A 1 387 ? 7.843 -1.815 14.847 1.00 88.25 387 ALA A O 1
ATOM 2816 N N . TRP A 1 388 ? 6.847 0.059 15.577 1.00 92.88 388 TRP A N 1
ATOM 2817 C CA . TRP A 1 388 ? 7.895 0.972 15.113 1.00 92.88 388 TRP A CA 1
ATOM 2818 C C . TRP A 1 388 ? 9.177 0.853 15.925 1.00 92.88 388 TRP A C 1
ATOM 2820 O O . TRP A 1 388 ? 10.263 0.821 15.354 1.00 92.88 388 TRP A O 1
ATOM 2830 N N . THR A 1 389 ? 9.052 0.693 17.242 1.00 89.62 389 THR A N 1
ATOM 2831 C CA . THR A 1 389 ? 10.196 0.427 18.122 1.00 89.62 389 THR A CA 1
ATOM 2832 C C . THR A 1 389 ? 10.893 -0.879 17.759 1.00 89.62 389 THR A C 1
ATOM 2834 O O . THR A 1 389 ? 12.114 -0.911 17.630 1.00 89.62 389 THR A O 1
ATOM 2837 N N . VAL A 1 390 ? 10.123 -1.952 17.557 1.00 87.81 390 VAL A N 1
ATOM 2838 C CA . VAL A 1 390 ? 10.673 -3.259 17.179 1.00 87.81 390 VAL A CA 1
ATOM 2839 C C . VAL A 1 390 ? 11.338 -3.193 15.810 1.00 87.81 390 VAL A C 1
ATOM 2841 O O . VAL A 1 390 ? 12.463 -3.660 15.687 1.00 87.81 390 VAL A O 1
ATOM 2844 N N . ALA A 1 391 ? 10.697 -2.587 14.808 1.00 91.06 391 ALA A N 1
ATOM 2845 C CA . ALA A 1 391 ? 11.274 -2.473 13.472 1.00 91.06 391 ALA A CA 1
ATOM 2846 C C . ALA A 1 391 ? 12.573 -1.658 13.470 1.00 91.06 391 ALA A C 1
ATOM 2848 O O . ALA A 1 391 ? 13.574 -2.127 12.940 1.00 91.06 391 ALA A O 1
ATOM 2849 N N . GLY A 1 392 ? 12.585 -0.482 14.110 1.00 91.88 392 GLY A N 1
ATOM 2850 C CA . GLY A 1 392 ? 13.788 0.346 1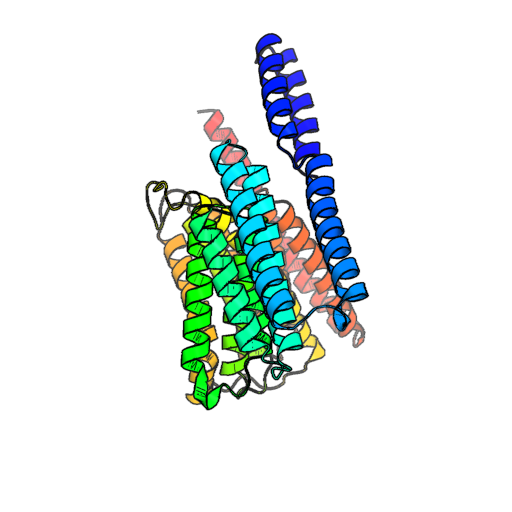4.209 1.00 91.88 392 GLY A CA 1
ATOM 2851 C C . GLY A 1 392 ? 14.944 -0.393 14.888 1.00 91.88 392 GLY A C 1
ATOM 2852 O O . GLY A 1 392 ? 16.057 -0.377 14.379 1.00 91.88 392 GLY A O 1
ATOM 2853 N N . ASN A 1 393 ? 14.678 -1.109 15.986 1.00 91.00 393 ASN A N 1
ATOM 2854 C CA . ASN A 1 393 ? 15.704 -1.886 16.688 1.00 91.00 393 ASN A CA 1
ATOM 2855 C C . ASN A 1 393 ? 16.170 -3.121 15.902 1.00 91.00 393 ASN A C 1
ATOM 2857 O O . ASN A 1 393 ? 17.357 -3.433 15.919 1.00 91.00 393 ASN A O 1
ATOM 2861 N N . LEU A 1 394 ? 15.257 -3.827 15.228 1.00 92.31 394 LEU A N 1
ATOM 2862 C CA . LEU A 1 394 ? 15.581 -5.009 14.428 1.00 92.31 394 LEU A CA 1
ATOM 2863 C C . LEU A 1 394 ? 16.471 -4.633 13.243 1.00 92.31 394 LEU A C 1
ATOM 2865 O O . LEU A 1 394 ? 17.527 -5.231 13.056 1.00 92.31 394 LEU A O 1
ATOM 2869 N N . TRP A 1 395 ? 16.076 -3.612 12.483 1.00 94.50 395 TRP A N 1
ATOM 2870 C CA . TRP A 1 395 ? 16.882 -3.117 11.374 1.00 94.50 395 TRP A CA 1
ATOM 2871 C C . TRP A 1 395 ? 18.199 -2.519 11.859 1.00 94.50 395 TRP A C 1
ATOM 2873 O O . TRP A 1 395 ? 19.219 -2.746 11.223 1.00 94.50 395 TRP A O 1
ATOM 2883 N N . LEU A 1 396 ? 18.227 -1.834 13.009 1.00 93.88 396 LEU A N 1
ATOM 2884 C CA . LEU A 1 396 ? 19.481 -1.343 13.590 1.00 93.88 396 LEU A CA 1
ATOM 2885 C C . LEU A 1 396 ? 20.435 -2.495 13.931 1.00 93.88 396 LEU A C 1
ATOM 2887 O O . LEU A 1 396 ? 21.624 -2.401 13.650 1.00 93.88 396 LEU A O 1
ATOM 2891 N N . ALA A 1 397 ? 19.931 -3.594 14.496 1.00 88.00 397 ALA A N 1
ATOM 2892 C CA . ALA A 1 397 ? 20.750 -4.775 14.754 1.00 88.00 397 ALA A CA 1
ATOM 2893 C C . ALA A 1 397 ? 21.310 -5.370 13.451 1.00 88.00 397 ALA A C 1
ATOM 2895 O O . ALA A 1 397 ? 22.496 -5.678 13.386 1.00 88.00 397 ALA A O 1
ATOM 2896 N N . ILE A 1 398 ? 20.485 -5.469 12.401 1.00 92.19 398 ILE A N 1
ATOM 2897 C CA . ILE A 1 398 ? 20.918 -5.931 11.072 1.00 92.19 398 ILE A CA 1
ATOM 2898 C C . ILE A 1 398 ? 21.988 -4.998 10.490 1.00 92.19 398 ILE A C 1
ATOM 2900 O O . ILE A 1 398 ? 23.018 -5.480 10.032 1.00 92.19 398 ILE A O 1
ATOM 2904 N N . LEU A 1 399 ? 21.793 -3.679 10.565 1.00 92.88 399 LEU A N 1
ATOM 2905 C CA . LEU A 1 399 ? 22.773 -2.682 10.130 1.00 92.88 399 LEU A CA 1
ATOM 2906 C C . LEU A 1 399 ? 24.125 -2.884 10.824 1.00 92.88 399 LEU A C 1
ATOM 2908 O O . LEU A 1 399 ? 25.158 -2.899 10.164 1.00 92.88 399 LEU A O 1
ATOM 2912 N N . LEU A 1 400 ? 24.131 -3.068 12.147 1.00 88.19 400 LEU A N 1
ATOM 2913 C CA . LEU A 1 400 ? 25.366 -3.290 12.901 1.00 88.19 400 LEU A CA 1
ATOM 2914 C C . LEU A 1 400 ? 26.073 -4.590 12.491 1.00 88.19 400 LEU A C 1
ATOM 2916 O O . LEU A 1 400 ? 27.299 -4.614 12.444 1.00 88.19 400 LEU A O 1
ATOM 2920 N N . LEU A 1 401 ? 25.321 -5.646 12.161 1.00 86.25 401 LEU A N 1
ATOM 2921 C CA . LEU A 1 401 ? 25.884 -6.893 11.635 1.00 86.25 401 LEU A CA 1
ATOM 2922 C C . LEU A 1 401 ? 26.464 -6.720 10.224 1.00 86.25 401 LEU A C 1
ATOM 2924 O O . LEU A 1 401 ? 27.538 -7.249 9.952 1.00 86.25 401 LEU A O 1
ATOM 2928 N N . LEU A 1 402 ? 25.795 -5.961 9.349 1.00 86.06 402 LEU A N 1
ATOM 2929 C CA . LEU A 1 402 ? 26.306 -5.639 8.010 1.00 86.06 402 LEU A CA 1
ATOM 2930 C C . LEU A 1 402 ? 27.614 -4.846 8.090 1.00 86.06 402 LEU A C 1
ATOM 2932 O O . LEU A 1 402 ? 28.595 -5.194 7.439 1.00 86.06 402 LEU A O 1
ATOM 2936 N N . LEU A 1 403 ? 27.653 -3.826 8.949 1.00 84.56 403 LEU A N 1
ATOM 2937 C CA . LEU A 1 403 ? 28.860 -3.035 9.189 1.00 84.56 403 LEU A CA 1
ATOM 2938 C C . LEU A 1 403 ? 29.979 -3.887 9.793 1.00 84.56 403 LEU A C 1
ATOM 2940 O O . LEU A 1 403 ? 31.140 -3.708 9.435 1.00 84.56 403 LEU A O 1
ATOM 2944 N N . LEU A 1 404 ? 29.648 -4.832 10.679 1.00 76.94 404 LEU A N 1
ATOM 2945 C CA . LEU A 1 404 ? 30.623 -5.773 11.223 1.00 76.94 404 LEU A CA 1
ATOM 2946 C C . LEU A 1 404 ? 31.219 -6.664 10.126 1.00 76.94 404 LEU A C 1
ATOM 2948 O O . LEU A 1 404 ? 32.421 -6.883 10.145 1.00 76.94 404 LEU A O 1
ATOM 2952 N N . HIS A 1 405 ? 30.410 -7.153 9.182 1.00 73.12 405 HIS A N 1
ATOM 2953 C CA . HIS A 1 405 ? 30.872 -8.012 8.090 1.00 73.12 405 HIS A CA 1
ATOM 2954 C C . HIS A 1 405 ? 31.889 -7.309 7.179 1.00 73.12 405 HIS A C 1
ATOM 2956 O O . HIS A 1 405 ? 32.993 -7.814 6.998 1.00 73.12 405 HIS A O 1
ATOM 2962 N N . GLU A 1 406 ? 31.554 -6.117 6.682 1.00 68.69 406 GLU A N 1
ATOM 2963 C CA . GLU A 1 406 ? 32.437 -5.317 5.816 1.00 68.69 406 GLU A CA 1
ATOM 2964 C C . GLU A 1 406 ? 33.724 -4.878 6.512 1.00 68.69 406 GLU A C 1
ATOM 2966 O O . GLU A 1 406 ? 34.806 -4.802 5.930 1.00 68.69 406 GLU A O 1
ATOM 2971 N N . THR A 1 407 ? 33.645 -4.630 7.816 1.00 56.16 407 THR A N 1
ATOM 2972 C CA . THR A 1 407 ? 34.811 -4.172 8.562 1.00 56.16 407 THR A CA 1
ATOM 2973 C C . THR A 1 407 ? 35.816 -5.279 8.889 1.00 56.16 407 THR A C 1
ATOM 2975 O O . THR A 1 407 ? 36.900 -4.945 9.369 1.00 56.16 407 THR A O 1
ATOM 2978 N N . ILE A 1 408 ? 35.568 -6.560 8.568 1.00 48.91 408 ILE A N 1
ATOM 2979 C CA . ILE A 1 408 ? 36.519 -7.685 8.763 1.00 48.91 408 ILE A CA 1
ATOM 2980 C C . ILE A 1 408 ? 37.834 -7.521 7.951 1.00 48.91 408 ILE A C 1
ATOM 2982 O O . ILE A 1 408 ? 38.777 -8.283 8.148 1.00 48.91 408 ILE A O 1
ATOM 2986 N N . GLY A 1 409 ? 37.980 -6.466 7.137 1.00 52.50 409 GLY A N 1
ATOM 2987 C CA . GLY A 1 409 ? 39.235 -6.108 6.458 1.00 52.50 409 GLY A CA 1
ATOM 2988 C C . GLY A 1 409 ? 40.311 -5.373 7.288 1.00 52.50 409 GLY A C 1
ATOM 2989 O O . GLY A 1 409 ? 41.493 -5.532 6.989 1.00 52.50 409 GLY A O 1
ATOM 2990 N N . SER A 1 410 ? 39.988 -4.583 8.334 1.00 62.78 410 SER A N 1
ATOM 2991 C CA . SER A 1 410 ? 41.029 -4.018 9.233 1.00 62.78 410 SER A CA 1
ATOM 2992 C C . SER A 1 410 ? 40.545 -3.665 10.655 1.00 62.78 410 SER A C 1
ATOM 2994 O O . SER A 1 410 ? 39.636 -2.860 10.857 1.00 62.78 410 SER A O 1
ATOM 2996 N N . LEU A 1 411 ? 41.219 -4.222 11.670 1.00 55.66 411 LEU A N 1
ATOM 2997 C CA . LEU A 1 411 ? 40.888 -4.107 13.106 1.00 55.66 411 LEU A CA 1
ATOM 2998 C C . LEU A 1 411 ? 40.966 -2.672 13.680 1.00 55.66 411 LEU A C 1
ATOM 3000 O O . LEU A 1 411 ? 40.385 -2.384 14.726 1.00 55.66 411 LEU A O 1
ATOM 3004 N N . LEU A 1 412 ? 41.681 -1.756 13.017 1.00 58.00 412 LEU A N 1
ATOM 3005 C CA . LEU A 1 412 ? 41.902 -0.386 13.502 1.00 58.00 412 LEU A CA 1
ATOM 3006 C C . LEU A 1 412 ? 40.794 0.586 13.055 1.00 58.00 412 LEU A C 1
ATOM 3008 O O . LEU A 1 412 ? 40.394 1.461 13.821 1.00 58.00 412 LEU A O 1
ATOM 3012 N N . GLY A 1 413 ? 40.251 0.400 11.845 1.00 55.91 413 GLY A N 1
ATOM 3013 C CA . GLY A 1 413 ? 39.071 1.140 11.380 1.00 55.91 413 GLY A CA 1
ATOM 3014 C C . GLY A 1 413 ? 37.805 0.747 12.148 1.00 55.91 413 GLY A C 1
ATOM 3015 O O . GLY A 1 413 ? 36.972 1.602 12.452 1.00 55.91 413 GLY A O 1
ATOM 3016 N N . GLN A 1 414 ? 37.716 -0.529 12.546 1.00 56.59 414 GLN A N 1
ATOM 3017 C CA . GLN A 1 414 ? 36.648 -1.076 13.389 1.00 56.59 414 GLN A CA 1
ATOM 3018 C C . GLN A 1 414 ? 36.508 -0.314 14.714 1.00 56.59 414 GLN A C 1
ATOM 3020 O O . GLN A 1 414 ? 35.422 0.157 15.052 1.00 56.59 414 GLN A O 1
ATOM 3025 N N . SER A 1 415 ? 37.599 -0.163 15.471 1.00 59.91 415 SER A N 1
ATOM 3026 C CA . SER A 1 415 ? 37.546 0.439 16.810 1.00 59.91 415 SER A CA 1
ATOM 3027 C C . SER A 1 415 ? 37.203 1.931 16.773 1.00 59.91 415 SER A C 1
ATOM 3029 O O . SER A 1 415 ? 36.416 2.394 17.599 1.00 59.91 415 SER A O 1
ATOM 3031 N N . ALA A 1 416 ? 37.714 2.671 15.784 1.00 60.84 416 ALA A N 1
ATOM 3032 C CA . ALA A 1 416 ? 37.416 4.089 15.604 1.00 60.84 416 ALA A CA 1
ATOM 3033 C C . ALA A 1 416 ? 35.951 4.330 15.201 1.00 60.84 416 ALA A C 1
ATOM 3035 O O . ALA A 1 416 ? 35.293 5.203 15.772 1.00 60.84 416 ALA A O 1
ATOM 3036 N N . PHE A 1 417 ? 35.412 3.529 14.274 1.00 63.50 417 PHE A N 1
ATOM 3037 C CA . PHE A 1 417 ? 34.006 3.624 13.878 1.00 63.50 417 PHE A CA 1
ATOM 3038 C C . PHE A 1 417 ? 33.065 3.313 15.049 1.00 63.50 417 PHE A C 1
ATOM 3040 O O . PHE A 1 417 ? 32.182 4.118 15.354 1.00 63.50 417 PHE A O 1
ATOM 3047 N N . PHE A 1 418 ? 33.274 2.192 15.751 1.00 65.25 418 PHE A N 1
ATOM 3048 C CA . PHE A 1 418 ? 32.432 1.817 16.892 1.00 65.25 418 PHE A CA 1
ATOM 3049 C C . PHE A 1 418 ? 32.528 2.819 18.046 1.00 65.25 418 PHE A C 1
ATOM 3051 O O . PHE A 1 418 ? 31.522 3.082 18.706 1.00 65.25 418 PHE A O 1
ATOM 3058 N N . LEU A 1 419 ? 33.696 3.432 18.262 1.00 71.69 419 LEU A N 1
ATOM 3059 C CA . LEU A 1 419 ? 33.861 4.496 19.249 1.00 71.69 419 LEU A CA 1
ATOM 3060 C C . LEU A 1 419 ? 33.031 5.732 18.882 1.00 71.69 419 LEU A C 1
ATOM 3062 O O . LEU A 1 419 ? 32.273 6.226 19.714 1.00 71.69 419 LEU A O 1
ATOM 3066 N N . VAL A 1 420 ? 33.134 6.218 17.642 1.00 66.94 420 VAL A N 1
ATOM 3067 C CA . VAL A 1 420 ? 32.401 7.412 17.192 1.00 66.94 420 VAL A CA 1
ATOM 3068 C C . VAL A 1 420 ? 30.894 7.155 17.178 1.00 66.94 420 VAL A C 1
ATOM 3070 O O . VAL A 1 420 ? 30.132 7.944 17.739 1.00 66.94 420 VAL A O 1
ATOM 3073 N N . ALA A 1 421 ? 30.454 6.029 16.612 1.00 56.22 421 ALA A N 1
ATOM 3074 C CA . ALA A 1 421 ? 29.046 5.641 16.596 1.00 56.22 421 ALA A CA 1
ATOM 3075 C C . ALA A 1 421 ? 28.492 5.465 18.021 1.00 56.22 421 ALA A C 1
ATOM 3077 O O . ALA A 1 421 ? 27.415 5.977 18.335 1.00 56.22 421 ALA A O 1
ATOM 3078 N N . GLY A 1 422 ? 29.252 4.819 18.911 1.00 63.44 422 GLY A N 1
ATOM 3079 C CA . GLY A 1 422 ? 28.907 4.662 20.322 1.00 63.44 422 GLY A CA 1
ATOM 3080 C C . GLY A 1 422 ? 28.779 6.000 21.054 1.00 63.44 422 GLY A C 1
ATOM 3081 O O . GLY A 1 422 ? 27.792 6.222 21.754 1.00 63.44 422 GLY A O 1
ATOM 3082 N N . LEU A 1 423 ? 29.718 6.930 20.852 1.00 70.06 423 LEU A N 1
ATOM 3083 C CA . LEU A 1 423 ? 29.673 8.271 21.446 1.00 70.06 423 LEU A CA 1
ATOM 3084 C C . LEU A 1 423 ? 28.456 9.073 20.967 1.00 70.06 423 LEU A C 1
ATOM 3086 O O . LEU A 1 423 ? 27.762 9.686 21.783 1.00 70.06 423 LEU A O 1
ATOM 3090 N N . VAL A 1 424 ? 28.151 9.025 19.667 1.00 69.56 424 VAL A N 1
ATOM 3091 C CA . VAL A 1 424 ? 26.956 9.666 19.097 1.00 69.56 424 VAL A CA 1
ATOM 3092 C C . VAL A 1 424 ? 25.684 9.051 19.685 1.00 69.56 424 VAL A C 1
ATOM 3094 O O . VAL A 1 424 ? 24.789 9.782 20.113 1.00 69.56 424 VAL A O 1
ATOM 3097 N N . MET A 1 425 ? 25.609 7.722 19.787 1.00 71.19 425 MET A N 1
ATOM 3098 C CA . MET A 1 425 ? 24.466 7.032 20.391 1.00 71.19 425 MET A CA 1
ATOM 3099 C C . MET A 1 425 ? 24.261 7.407 21.860 1.00 71.19 425 MET A C 1
ATOM 3101 O O . MET A 1 425 ? 23.131 7.688 22.264 1.00 71.19 425 MET A O 1
ATOM 3105 N N . VAL A 1 426 ? 25.332 7.453 22.654 1.00 69.44 426 VAL A N 1
ATOM 3106 C CA . VAL A 1 426 ? 25.277 7.872 24.061 1.00 69.44 426 VAL A CA 1
ATOM 3107 C C . VAL A 1 426 ? 24.780 9.314 24.171 1.00 69.44 426 VAL A C 1
ATOM 3109 O O . VAL A 1 426 ? 23.912 9.596 24.998 1.00 69.44 426 VAL A O 1
ATOM 3112 N N . ALA A 1 427 ? 25.245 10.214 23.302 1.00 70.31 427 ALA A N 1
ATOM 3113 C CA . ALA A 1 427 ? 24.778 11.596 23.272 1.00 70.31 427 ALA A CA 1
ATOM 3114 C C . ALA A 1 427 ? 23.276 11.693 22.942 1.00 70.31 427 ALA A C 1
ATOM 3116 O O . ALA A 1 427 ? 22.523 12.353 23.663 1.00 70.31 427 ALA A O 1
ATOM 3117 N N . VAL A 1 428 ? 22.810 10.988 21.905 1.00 63.34 428 VAL A N 1
ATOM 3118 C CA . VAL A 1 428 ? 21.393 10.970 21.497 1.00 63.34 428 VAL A CA 1
ATOM 3119 C C . VAL A 1 428 ? 20.501 10.364 22.584 1.00 63.34 428 VAL A C 1
ATOM 3121 O O . VAL A 1 428 ? 19.440 10.917 22.899 1.00 63.34 428 VAL A O 1
ATOM 3124 N N . ALA A 1 429 ? 20.930 9.260 23.199 1.00 59.94 429 ALA A N 1
ATOM 3125 C CA . ALA A 1 429 ? 20.211 8.615 24.292 1.00 59.94 429 ALA A CA 1
ATOM 3126 C C . ALA A 1 429 ? 20.118 9.533 25.520 1.00 59.94 429 ALA A C 1
ATOM 3128 O O . ALA A 1 429 ? 19.039 9.685 26.096 1.00 59.94 429 ALA A O 1
ATOM 3129 N N . PHE A 1 430 ? 21.211 10.211 25.880 1.00 71.19 430 PHE A N 1
ATOM 3130 C CA . PHE A 1 430 ? 21.247 11.152 26.998 1.00 71.19 430 PHE A CA 1
ATOM 3131 C C . PHE A 1 430 ? 20.339 12.365 26.764 1.00 71.19 430 PHE A C 1
ATOM 3133 O O . PHE A 1 430 ? 19.564 12.744 27.647 1.00 71.19 430 PHE A O 1
ATOM 3140 N N . VAL A 1 431 ? 20.368 12.949 25.562 1.00 74.06 431 VAL A N 1
ATOM 3141 C CA . VAL A 1 431 ? 19.474 14.053 25.177 1.00 74.06 431 VAL A CA 1
ATOM 3142 C C . VAL A 1 431 ? 18.013 13.607 25.249 1.00 74.06 431 VAL A C 1
ATOM 3144 O O . VAL A 1 431 ? 17.189 14.290 25.863 1.00 74.06 431 VAL A O 1
ATOM 3147 N N . SER A 1 432 ? 17.702 12.425 24.716 1.00 59.31 432 SER A N 1
ATOM 3148 C CA . SER A 1 432 ? 16.351 11.854 24.737 1.00 59.31 432 SER A CA 1
ATOM 3149 C C . SER A 1 432 ? 15.856 11.603 26.166 1.00 59.31 432 SER A C 1
ATOM 3151 O O . SER A 1 432 ? 14.753 12.022 26.525 1.00 59.31 432 SER A O 1
ATOM 3153 N N . ALA A 1 433 ? 16.690 11.003 27.020 1.00 62.72 433 ALA A N 1
ATOM 3154 C CA . ALA A 1 433 ? 16.380 10.754 28.426 1.00 62.72 433 ALA A CA 1
ATOM 3155 C C . ALA A 1 433 ? 16.167 12.063 29.203 1.00 62.72 433 ALA A C 1
ATOM 3157 O O . ALA A 1 433 ? 15.189 12.202 29.943 1.00 62.72 433 ALA A O 1
ATOM 3158 N N . ARG A 1 434 ? 17.022 13.071 28.986 1.00 75.75 434 ARG A N 1
ATOM 3159 C CA . ARG A 1 434 ? 16.897 14.392 29.618 1.00 75.75 434 ARG A CA 1
ATOM 3160 C C . ARG A 1 434 ? 15.617 15.107 29.191 1.00 75.75 434 ARG A C 1
ATOM 3162 O O . ARG A 1 434 ? 14.953 15.726 30.024 1.00 75.75 434 ARG A O 1
ATOM 3169 N N . MET A 1 435 ? 15.230 14.996 27.920 1.00 73.56 435 MET A N 1
ATOM 3170 C CA . MET A 1 435 ? 13.962 15.533 27.419 1.00 73.56 435 MET A CA 1
ATOM 3171 C C . MET A 1 435 ? 12.752 14.828 28.045 1.00 73.56 435 MET A C 1
ATOM 3173 O O . MET A 1 435 ? 11.789 15.500 28.416 1.00 73.56 435 MET A O 1
ATOM 3177 N N . MET A 1 436 ? 12.795 13.502 28.214 1.00 71.12 436 MET A N 1
ATOM 3178 C CA . MET A 1 436 ? 11.724 12.746 28.876 1.00 71.12 436 MET A CA 1
ATOM 3179 C C . MET A 1 436 ? 11.604 13.094 30.365 1.00 71.12 436 MET A C 1
ATOM 3181 O O . MET A 1 436 ? 10.494 13.300 30.857 1.00 71.12 436 MET A O 1
ATOM 3185 N N . MET A 1 437 ? 12.728 13.226 31.074 1.00 72.69 437 MET A N 1
ATOM 3186 C CA . MET A 1 437 ? 12.744 13.601 32.493 1.00 72.69 437 MET A CA 1
ATOM 3187 C C . MET A 1 437 ? 12.210 15.018 32.714 1.00 72.69 437 MET A C 1
ATOM 3189 O O . MET A 1 437 ? 11.393 15.227 33.608 1.00 72.69 437 MET A O 1
ATOM 3193 N N . ARG A 1 438 ? 12.575 15.978 31.853 1.00 75.25 438 ARG A N 1
ATOM 3194 C CA . ARG A 1 438 ? 12.015 17.341 31.888 1.00 75.25 438 ARG A CA 1
ATOM 3195 C C . ARG A 1 438 ? 10.503 17.359 31.657 1.00 75.25 438 ARG A C 1
ATOM 3197 O O . ARG A 1 438 ? 9.802 18.096 32.338 1.00 75.25 438 ARG A O 1
ATOM 3204 N N . ARG A 1 439 ? 9.988 16.522 30.749 1.00 69.69 439 ARG A N 1
ATOM 3205 C CA . ARG A 1 439 ? 8.539 16.390 30.504 1.00 69.69 439 ARG A CA 1
ATOM 3206 C C . ARG A 1 439 ? 7.797 15.787 31.697 1.00 69.69 439 ARG A C 1
ATOM 3208 O O . ARG A 1 439 ? 6.740 16.285 32.055 1.00 69.69 439 ARG A O 1
ATOM 3215 N N . ARG A 1 440 ? 8.361 14.753 32.333 1.00 68.44 440 ARG A N 1
ATOM 3216 C CA . ARG A 1 440 ? 7.794 14.156 33.555 1.00 68.44 440 ARG A CA 1
ATOM 3217 C C . ARG A 1 440 ? 7.806 15.130 34.734 1.00 68.44 440 ARG A C 1
ATOM 3219 O O . ARG A 1 440 ? 6.863 15.134 35.514 1.00 68.44 440 ARG A O 1
ATOM 3226 N N . ALA A 1 441 ? 8.856 15.940 34.861 1.00 70.62 441 ALA A N 1
ATOM 3227 C CA . ALA A 1 441 ? 8.942 16.971 35.891 1.00 70.62 441 ALA A CA 1
ATOM 3228 C C . ALA A 1 441 ? 7.920 18.097 35.661 1.00 70.62 441 ALA A C 1
ATOM 3230 O O . ALA A 1 441 ? 7.231 18.470 36.602 1.00 70.62 441 ALA A O 1
ATOM 3231 N N . ALA A 1 442 ? 7.769 18.576 34.421 1.00 68.94 442 ALA A N 1
ATOM 3232 C CA . ALA A 1 442 ? 6.778 19.595 34.069 1.00 68.94 442 ALA A CA 1
ATOM 3233 C C . ALA A 1 442 ? 5.332 19.122 34.314 1.00 68.94 442 ALA A C 1
ATOM 3235 O O . ALA A 1 442 ? 4.561 19.841 34.936 1.00 68.94 442 ALA A O 1
ATOM 3236 N N . ALA A 1 443 ? 4.997 17.881 33.938 1.00 67.50 443 ALA A N 1
ATOM 3237 C CA . ALA A 1 443 ? 3.665 17.313 34.178 1.00 67.50 443 ALA A CA 1
ATOM 3238 C C . ALA A 1 443 ? 3.320 17.185 35.678 1.00 67.50 443 ALA A C 1
ATOM 3240 O O . ALA A 1 443 ? 2.183 17.402 36.073 1.00 67.50 443 ALA A O 1
ATOM 3241 N N . LYS A 1 444 ? 4.310 16.888 36.533 1.00 66.50 444 LYS A N 1
ATOM 3242 C CA . LYS A 1 444 ? 4.126 16.834 37.997 1.00 66.50 444 LYS A CA 1
ATOM 3243 C C . LYS A 1 444 ? 3.947 18.207 38.655 1.00 66.50 444 LYS A C 1
ATOM 3245 O O . LYS A 1 444 ? 3.470 18.268 39.784 1.00 66.50 444 LYS A O 1
ATOM 3250 N N . LEU A 1 445 ? 4.407 19.276 38.007 1.00 66.44 445 LEU A N 1
ATOM 3251 C CA . LEU A 1 445 ? 4.244 20.652 38.483 1.00 66.44 445 LEU A CA 1
ATOM 3252 C C . LEU A 1 445 ? 2.850 21.190 38.139 1.00 66.44 445 LEU A C 1
ATOM 3254 O O . LEU A 1 445 ? 2.249 21.830 38.990 1.00 66.44 445 LEU A O 1
ATOM 3258 N N . GLU A 1 446 ? 2.321 20.854 36.959 1.00 62.75 446 GLU A N 1
ATOM 3259 C CA . GLU A 1 446 ? 0.953 21.206 36.540 1.00 62.75 446 GLU A CA 1
ATOM 3260 C C . GLU A 1 446 ? -0.136 20.470 37.346 1.00 62.75 446 GLU A C 1
ATOM 3262 O O . GLU A 1 446 ? -1.203 21.022 37.553 1.00 62.75 446 GLU A O 1
ATOM 3267 N N . GLU A 1 447 ? 0.122 19.261 37.862 1.00 58.88 447 GLU A N 1
ATOM 3268 C CA . GLU A 1 447 ? -0.805 18.554 38.776 1.00 58.88 447 GLU A CA 1
ATOM 3269 C C . GLU A 1 447 ? -0.836 19.129 40.209 1.00 58.88 447 GLU A C 1
ATOM 3271 O O . GLU A 1 447 ? -1.671 18.723 41.017 1.00 58.88 447 GLU A O 1
ATOM 3276 N N . ARG A 1 448 ? 0.099 20.022 40.564 1.00 56.56 448 ARG A N 1
ATOM 3277 C CA . ARG A 1 448 ? 0.240 20.590 41.921 1.00 56.56 448 ARG A CA 1
ATOM 3278 C C . ARG A 1 448 ? -0.198 22.053 42.038 1.00 56.56 448 ARG A C 1
ATOM 3280 O O . ARG A 1 448 ? -0.173 22.585 43.147 1.00 56.56 448 ARG A O 1
ATOM 3287 N N . THR A 1 449 ? -0.561 22.680 40.925 1.00 51.16 449 THR A N 1
ATOM 3288 C CA . THR A 1 449 ? -1.131 24.033 40.821 1.00 51.16 449 THR A CA 1
ATOM 3289 C C . THR A 1 449 ? -2.578 23.930 40.396 1.00 51.16 449 THR A C 1
ATOM 3291 O O . THR A 1 449 ? -3.410 24.645 40.988 1.00 51.16 449 THR A O 1
#

Sequence (449 aa):
MFETRYRKRIETDLARWTGEGLISAETAGLLRADIAGRATAGMRVPMLLGAIGVIFLALSIAAFVAANWDGIPRVAKLVGIFAAIAAAHGLAGVLASRGRKWAADVATMFATLVFISGIALIGQIYHLPADWEGGALLVSLGALAAAWLTGSRGALVIAAIAALAAIPWWEDPAAELMSIFWTSAALFVACLLHVLRFSSFAGRVAVLVQGVAVYGWVAAWWIPSIHDEGPYLLAIAAVAAALAVWGTLLRGGLVLGRQHSMLAGLPLFAGLMQNSGIMLLSISSILTISAVLFDGRSDPLALDAAVIFDLLPVLLMLAAALVGCGLMLAGGADTKARRAVCIVALLNLAGPLLFLVLPTATVLHAAIACAALISVSALGVYLSVGAWTVAGNLWLAILLLLLLHETIGSLLGQSAFFLVAGLVMVAVAFVSARMMMRRRAAAKLEERT

Foldseek 3Di:
DVLVVVVVVLVVVLVVCCVVVVDPPVVSVVVVVVSVVVVVVPCDPVNVVVLVVLVVVVVVVVVVCVVCVVVADLVRLLVVLVVLLCVLLVVLVVCVVVVVLSVSLSSLLSSLVSVLVSLVVVCVSVVPPDDLQVSLLVSLVSLLVSCVVNVHPNSLLSNLVSLLSNLVVDPDCPVPVVVNLVSLVVSLVSLVLSCQQSNDPSSLVSSVVSVLSSLLSVLVVLQVVPVDCLLVLLLLLLQLLLLQLQLVCQLVCVPPHDDDNSRNCRNVSSVVSNVSSLLSLLVSLLVLLCCLQPVVDDDAADDDPSNVRSSVSSVVSNVSSVVSLVSLCPDDDPNPLSPLSNVLSVLSSVRSVCCNGPSNPNLVSLLSSLVSLVSQLLSCVVVVPVVSVCSSVVSNVVSVVSVVVSCPPDPVVVVVSCVVSVVVVVVVVVVSVVVVVVVVVVVVVVVVD

Organism: NCBI:txid992267

Radius of gyration: 26.93 Å; Cα contacts (8 Å, |Δi|>4): 457; chains: 1; bounding box: 75×60×73 Å